Protein AF-A0AAD9VB04-F1 (afdb_monomer_lite)

Secondary structure (DSSP, 8-state):
-HHHHHHHHHHHHHHHHHHHHHHHSSTT----------PPP-EEEEEE-TTSSHHHHHHHHHTSTTEEEEE-TTHHHHHH----HHHHHHHHHHHHHHHHTT--TT-HHHHHHHHT-HHHHHT-HHHHTTTEEEEE-TTT--EEEEE----HHHHHHHHHHSSEEEEEEEGGGTGGG--HHHHHHHHHHSTTEEEEEEE--HHHHHHHHHHTTSS-SS-SSS-SSS-HHHHHHHHHHHHHHHHHHHHHHHHHHHHSTTTEEEEEHHHHHHSHHHHHHHHHHHHTPPPPHHHHHHHHHHHH---TT---TT-S--S-THHHHSTHHHHS-HHHHHHHHHHTHHHHHHTTPPPGGGTTTGGGS-HHHHHHHHHHEETTEES--SS--PPPPTTT-------S-----HHHHHHHHHHHHHHHHHHHHHT-HHHHHHHHHHHH-SS---EEEEEE--SSGGG-EEEEEEE-----TTSPP---SS------EEEEEEESSTT--S-EEEEEE-HHHHHHTTSGGG-PPPPP--TT--HHHHHHHHHHHHHHHHTSS---EEEEEEEETTEEEEEEEE--TTTTTSPPEEEEEEEEEEETTEEEEEEE------TTS-HHHHHHHHHHHHHHHHHHHHHHHHHHSB-

Foldseek 3Di:
DVVVVVVVVVVVVVVVVVVVVVCVPPLADPPQDQDDDDFAFAEEEEEEAPQLLVLLVLVLQLLDPQEQEFEALLVLDVPPDDPDPVVLQVVVLVVLLCQLQLNQQVVVSSQQVCQPPCVRQVSTVLSQPPFWDWDQDPPPRDIDIDGDGDDSVSSSVSSVSRRYYYYYHYCVSNVVPDDPVSVVVSCVSNVNAAYEYEDEDVLLRLLLCLVVQVLHVHRPQPVPDDPVPSLLVSLLVVLVSNVSSVVSLVVCCVVVVLRGYYDYPLVCLVCVQVVSCVVCVSRSHDNDPSSVVSSVQLADDPPPPPPDSPDSRDYDSCCNRCVSVVRGDPVSLVSNCVNNVVVCVVVVPDRPVLPPVLVPDDPVVSVVVPQQQDPNDGGHDDDDDFDADPVPRDTDDDDPDDDDDPVVVVVVVVVVVQVVQLVVLVVQVVSVVLVVVQCPDPQFPDKGKDWDDDPDQLQIKIKIKTWHPADCPVLDDDDDPDDQDDWTKIWIWMQRHSNRADIDIDIDTGPSRQVQCVHRVNQDADDAPHSPGHPVVRSVSSRVSVVVSNPQDDPQWDWDWDAAPNAIWIWIWGHDSPPPVDPIKIKTWHPAWDDPPHTDIDIDDDQDHDSPDDPVVSVVSVVVVCNVVVVVVVVVRVPRTHD

InterPro domains:
  IPR000863 Sulfotransferase domain [PF00685] (43-343)
  IPR010358 BRCA1-A complex subunit BRE [PF06113] (409-549)
  IPR027417 P-loop containing nucleoside triphosphate hydrolase [G3DSA:3.40.50.300] (31-354)
  IPR027417 P-loop containing nucleoside triphosphate hydrolase [SSF52540] (40-349)
  IPR051135 Gal/GlcNAc/GalNAc Sulfotransferase [PTHR10704] (41-357)

Structure (mmCIF, N/CA/C/O backbone):
data_AF-A0AAD9VB04-F1
#
_entry.id   AF-A0AAD9VB04-F1
#
loop_
_atom_site.group_PDB
_atom_site.id
_atom_site.type_symbol
_atom_site.label_atom_id
_atom_site.label_alt_id
_atom_site.label_comp_id
_atom_site.label_asym_id
_atom_site.label_entity_id
_atom_site.label_seq_id
_atom_site.pdbx_PDB_ins_code
_atom_site.Cartn_x
_atom_site.Cartn_y
_atom_site.Cartn_z
_atom_site.occupancy
_atom_site.B_iso_or_equiv
_atom_site.auth_seq_id
_atom_site.auth_comp_id
_atom_site.auth_asym_id
_atom_site.auth_atom_id
_atom_site.pdbx_PDB_model_num
ATOM 1 N N . MET A 1 1 ? -67.624 5.692 51.103 1.00 52.53 1 MET A N 1
ATOM 2 C CA . MET A 1 1 ? -66.224 5.231 50.908 1.00 52.53 1 MET A CA 1
ATOM 3 C C . MET A 1 1 ? -65.865 4.855 49.461 1.00 52.53 1 MET A C 1
ATOM 5 O O . MET A 1 1 ? -64.681 4.847 49.152 1.00 52.53 1 MET A O 1
ATOM 9 N N . ALA A 1 2 ? -66.819 4.588 48.555 1.00 51.81 2 ALA A N 1
ATOM 10 C CA . ALA A 1 2 ? -66.513 4.208 47.164 1.00 51.81 2 ALA A 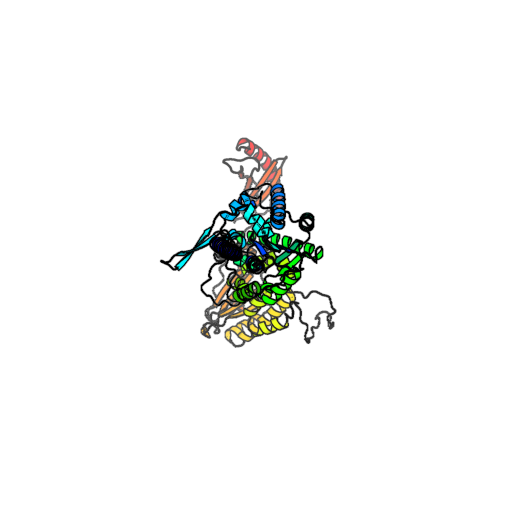CA 1
ATOM 11 C C . ALA A 1 2 ? -66.057 5.380 46.263 1.00 51.81 2 ALA A C 1
ATOM 13 O O . ALA A 1 2 ? -65.162 5.217 45.441 1.00 51.81 2 ALA A O 1
ATOM 14 N N . THR A 1 3 ? -66.595 6.585 46.469 1.00 51.34 3 THR A N 1
ATOM 15 C CA . THR A 1 3 ? -66.267 7.786 45.675 1.00 51.34 3 THR A CA 1
ATOM 16 C C . THR A 1 3 ? -64.831 8.280 45.877 1.00 51.34 3 THR A C 1
ATOM 18 O O . THR A 1 3 ? -64.195 8.729 44.929 1.00 51.34 3 THR A O 1
ATOM 21 N N . SER A 1 4 ? -64.272 8.108 47.080 1.00 52.41 4 SER A N 1
ATOM 22 C CA . SER A 1 4 ? -62.889 8.507 47.389 1.00 52.41 4 SER A CA 1
ATOM 23 C C . SER A 1 4 ? -61.846 7.614 46.694 1.00 52.41 4 SER A C 1
ATOM 25 O O . SER A 1 4 ? -60.806 8.090 46.251 1.00 52.41 4 SER A O 1
ATOM 27 N N . ARG A 1 5 ? -62.148 6.322 46.486 1.00 54.00 5 ARG A N 1
ATOM 28 C CA . ARG A 1 5 ? -61.242 5.391 45.784 1.00 54.00 5 ARG A CA 1
ATOM 29 C C . ARG A 1 5 ? -61.172 5.648 44.277 1.00 54.00 5 ARG A C 1
ATOM 31 O O . ARG A 1 5 ? -60.114 5.471 43.683 1.00 54.00 5 ARG A O 1
ATOM 38 N N . ILE A 1 6 ? -62.270 6.105 43.674 1.00 63.47 6 ILE A N 1
ATOM 39 C CA . ILE A 1 6 ? -62.311 6.453 42.247 1.00 63.47 6 ILE A CA 1
ATOM 40 C C . ILE A 1 6 ? -61.507 7.733 41.989 1.00 63.47 6 ILE A C 1
ATOM 42 O O . ILE A 1 6 ? -60.721 7.771 41.047 1.00 63.47 6 ILE A O 1
ATOM 46 N N . LEU A 1 7 ? -61.610 8.740 42.864 1.00 58.31 7 LEU A N 1
ATOM 47 C CA . LEU A 1 7 ? -60.794 9.954 42.753 1.00 58.31 7 LEU A CA 1
ATOM 48 C C . LEU A 1 7 ? -59.291 9.676 42.894 1.00 58.31 7 LEU A C 1
ATOM 50 O O . LEU A 1 7 ? -58.503 10.277 42.171 1.00 58.31 7 LEU A O 1
ATOM 54 N N . VAL A 1 8 ? -58.896 8.742 43.765 1.00 69.06 8 VAL A N 1
ATOM 55 C CA . VAL A 1 8 ? -57.489 8.334 43.922 1.00 69.06 8 VAL A CA 1
ATOM 56 C C . VAL A 1 8 ? -56.971 7.577 42.691 1.00 69.06 8 VAL A C 1
ATOM 58 O O . VAL A 1 8 ? -55.835 7.775 42.272 1.00 69.06 8 VAL A O 1
ATOM 61 N N . LEU A 1 9 ? -57.797 6.741 42.057 1.00 66.50 9 LEU A N 1
ATOM 62 C CA . LEU A 1 9 ? -57.416 6.035 40.825 1.00 66.50 9 LEU A CA 1
ATOM 63 C C . LEU A 1 9 ? -57.340 6.970 39.610 1.00 66.50 9 LEU A C 1
ATOM 65 O O . LEU A 1 9 ? -56.478 6.799 38.745 1.00 66.50 9 LEU A O 1
ATOM 69 N N . ILE A 1 10 ? -58.198 7.991 39.558 1.00 70.19 10 ILE A N 1
ATOM 70 C CA . ILE A 1 10 ? -58.143 9.026 38.521 1.00 70.19 10 ILE A CA 1
ATOM 71 C C . ILE A 1 10 ? -56.928 9.934 38.746 1.00 70.19 10 ILE A C 1
ATOM 73 O O . ILE A 1 10 ? -56.213 10.235 37.795 1.00 70.19 10 ILE A O 1
ATOM 77 N N . SER A 1 11 ? -56.618 10.314 39.989 1.00 65.19 11 SER A N 1
ATOM 78 C CA . SER A 1 11 ? -55.433 11.131 40.271 1.00 65.19 11 SER A CA 1
ATOM 79 C C . SER A 1 11 ? -54.128 10.375 40.003 1.00 65.19 11 SER A C 1
ATOM 81 O O . SER A 1 11 ? -53.204 10.960 39.442 1.00 65.19 11 SER A O 1
ATOM 83 N N . LEU A 1 12 ? -54.067 9.070 40.291 1.00 69.12 12 LEU A N 1
ATOM 84 C CA . LEU A 1 12 ? -52.923 8.214 39.956 1.00 69.12 12 LEU A CA 1
ATOM 85 C C . LEU A 1 12 ? -52.744 8.029 38.447 1.00 69.12 12 LEU A C 1
ATOM 87 O O . LEU A 1 12 ? -51.616 8.060 37.962 1.00 69.12 12 LEU A O 1
ATOM 91 N N . SER A 1 13 ? -53.829 7.870 37.688 1.00 62.47 13 SER A N 1
ATOM 92 C CA . SER A 1 13 ? -53.747 7.720 36.228 1.00 62.47 13 SER A CA 1
ATOM 93 C C . SER A 1 13 ? -53.414 9.041 35.525 1.00 62.47 13 SER A C 1
ATOM 95 O O . SER A 1 13 ? -52.604 9.052 34.598 1.00 62.47 13 SER A O 1
ATOM 97 N N . VAL A 1 14 ? -53.922 10.175 36.019 1.00 71.44 14 VAL A N 1
ATOM 98 C CA . VAL A 1 14 ? -53.529 11.511 35.545 1.00 71.44 14 VAL A CA 1
ATOM 99 C C . VAL A 1 14 ? -52.073 11.817 35.906 1.00 71.44 14 VAL A C 1
ATOM 101 O O . VAL A 1 14 ? -51.326 12.271 35.041 1.00 71.44 14 VAL A O 1
ATOM 104 N N . ALA A 1 15 ? -51.625 11.500 37.125 1.00 70.19 15 ALA A N 1
ATOM 105 C CA . ALA A 1 15 ? -50.223 11.637 37.519 1.00 70.19 15 ALA A CA 1
ATOM 106 C C . ALA A 1 15 ? -49.305 10.747 36.667 1.00 70.19 15 ALA A C 1
ATOM 108 O O . ALA A 1 15 ? -48.283 11.221 36.179 1.00 70.19 15 ALA A O 1
ATOM 109 N N . ALA A 1 16 ? -49.700 9.499 36.397 1.00 67.81 16 ALA A N 1
ATOM 110 C CA . ALA A 1 16 ? -48.964 8.604 35.509 1.00 67.81 16 ALA A CA 1
ATOM 111 C C . ALA A 1 16 ? -48.890 9.155 34.077 1.00 67.81 16 ALA A C 1
ATOM 113 O O . ALA A 1 16 ? -47.817 9.142 33.486 1.00 67.81 16 ALA A O 1
ATOM 114 N N . CYS A 1 17 ? -49.978 9.711 33.531 1.00 61.31 17 CYS A N 1
ATOM 115 C CA . CYS A 1 17 ? -49.972 10.350 32.212 1.00 61.31 17 CYS A CA 1
ATOM 116 C C . CYS A 1 17 ? -49.131 11.631 32.162 1.00 61.31 17 CYS A C 1
ATOM 118 O O . CYS A 1 17 ? -48.499 11.891 31.139 1.00 61.31 17 CYS A O 1
ATOM 120 N N . ILE A 1 18 ? -49.103 12.427 33.233 1.00 67.50 18 ILE A N 1
ATOM 121 C CA . ILE A 1 18 ? -48.261 13.628 33.329 1.00 67.50 18 ILE A CA 1
ATOM 122 C C . ILE A 1 18 ? -46.786 13.230 33.420 1.00 67.50 18 ILE A C 1
ATOM 124 O O . ILE A 1 18 ? -45.969 13.809 32.712 1.00 67.50 18 ILE A O 1
ATOM 128 N N . VAL A 1 19 ? -46.450 12.202 34.202 1.00 65.25 19 VAL A N 1
ATOM 129 C CA . VAL A 1 19 ? -45.090 11.648 34.292 1.00 65.25 19 VAL A CA 1
ATOM 130 C C . VAL A 1 19 ? -44.662 11.031 32.959 1.00 65.25 19 VAL A C 1
ATOM 132 O O . VAL A 1 19 ? -43.552 11.288 32.503 1.00 65.25 19 VAL A O 1
ATOM 135 N N . PHE A 1 20 ? -45.545 10.299 32.273 1.00 59.34 20 PHE A N 1
ATOM 136 C CA . PHE A 1 20 ? -45.257 9.739 30.949 1.00 59.34 20 PHE A CA 1
ATOM 137 C C . PHE A 1 20 ? -45.069 10.843 29.903 1.00 59.34 20 PHE A C 1
ATOM 139 O O . PHE A 1 20 ? -44.110 10.801 29.139 1.00 59.34 20 PHE A O 1
ATOM 146 N N . LYS A 1 21 ? -45.920 11.882 29.909 1.00 52.69 21 LYS A N 1
ATOM 147 C CA . LYS A 1 21 ? -45.748 13.050 29.034 1.00 52.69 21 LYS A CA 1
ATOM 148 C C . LYS A 1 21 ? -44.454 13.802 29.342 1.00 52.69 21 LYS A C 1
ATOM 150 O O . LYS A 1 21 ? -43.743 14.126 28.399 1.00 52.69 21 LYS A O 1
ATOM 155 N N . ALA A 1 22 ? -44.112 14.006 30.615 1.00 55.50 22 ALA A N 1
ATOM 156 C CA . ALA A 1 22 ? -42.874 14.658 31.043 1.00 55.50 22 ALA A CA 1
ATOM 157 C C . ALA A 1 22 ? -41.618 13.853 30.657 1.00 55.50 22 ALA A C 1
ATOM 159 O O . ALA A 1 22 ? -40.644 14.437 30.189 1.00 55.50 22 ALA A O 1
ATOM 160 N N . LEU A 1 23 ? -41.663 12.518 30.752 1.00 49.38 23 LEU A N 1
ATOM 161 C CA . LEU A 1 23 ? -40.591 11.623 30.296 1.00 49.38 23 LEU A CA 1
ATOM 162 C C . LEU A 1 23 ? -40.455 11.604 28.765 1.00 49.38 23 LEU A C 1
ATOM 164 O O . LEU A 1 23 ? -39.344 11.502 28.256 1.00 49.38 23 LEU A O 1
ATOM 168 N N . THR A 1 24 ? -41.554 11.763 28.018 1.00 43.34 24 THR A N 1
ATOM 169 C CA . THR A 1 24 ? -41.521 11.873 26.544 1.00 43.34 24 THR A CA 1
ATOM 170 C C . THR A 1 24 ? -41.182 13.275 26.021 1.00 43.34 24 THR A C 1
ATOM 172 O O . THR A 1 24 ? -40.933 13.429 24.828 1.00 43.34 24 THR A O 1
ATOM 175 N N . TRP A 1 25 ? -41.171 14.299 26.886 1.00 39.47 25 TRP A N 1
ATOM 176 C CA . TRP A 1 25 ? -40.867 15.694 26.529 1.00 39.47 25 TRP A CA 1
ATOM 177 C C . TRP A 1 25 ? -39.430 16.124 26.839 1.00 39.47 25 TRP A C 1
ATOM 179 O O . TRP A 1 25 ? -39.056 17.246 26.502 1.00 39.47 25 TRP A O 1
ATOM 189 N N . GLN A 1 26 ? -38.601 15.255 27.426 1.00 37.25 26 GLN A N 1
ATOM 190 C CA . GLN A 1 26 ? -37.156 15.462 27.418 1.00 37.25 26 GLN A CA 1
ATOM 191 C C . GLN A 1 26 ? -36.572 14.940 26.097 1.00 37.25 26 GLN A C 1
ATOM 193 O O . GLN A 1 26 ? -36.533 13.723 25.890 1.00 37.25 26 GLN A O 1
ATOM 198 N N . PRO A 1 27 ? -36.082 15.810 25.193 1.00 36.44 27 PRO A N 1
ATOM 199 C CA . PRO A 1 27 ? -35.314 15.367 24.040 1.00 36.44 27 PRO A CA 1
ATOM 200 C C . PRO A 1 27 ? -33.956 14.856 24.546 1.00 36.44 27 PRO A C 1
ATOM 202 O O . PRO A 1 27 ? -32.998 15.619 24.647 1.00 36.44 27 PRO A O 1
ATOM 205 N N . GLY A 1 28 ? -33.893 13.581 24.937 1.00 36.75 28 GLY A N 1
ATOM 206 C CA . GLY A 1 28 ? -32.672 12.972 25.474 1.00 36.75 28 GLY A CA 1
ATOM 207 C C . GLY A 1 28 ? -32.822 11.575 26.081 1.00 36.75 28 GLY A C 1
ATOM 208 O O . GLY A 1 28 ? -31.848 10.829 26.098 1.00 36.75 28 GLY A O 1
ATOM 209 N N . LEU A 1 29 ? -34.018 11.162 26.516 1.00 33.56 29 LEU A N 1
ATOM 210 C CA . LEU A 1 29 ? -34.237 9.802 27.023 1.00 33.56 29 LEU A CA 1
ATOM 211 C C . LEU A 1 29 ? -34.572 8.849 25.870 1.00 33.56 29 LEU A C 1
ATOM 213 O O . LEU A 1 29 ? -35.730 8.570 25.565 1.00 33.56 29 LEU A O 1
ATOM 217 N N . VAL A 1 30 ? -33.529 8.344 25.210 1.00 37.38 30 VAL A N 1
ATOM 218 C CA . VAL A 1 30 ? -33.661 7.180 24.331 1.00 37.38 30 VAL A CA 1
ATOM 219 C C . VAL A 1 30 ? -33.968 5.976 25.221 1.00 37.38 30 VAL A C 1
ATOM 221 O O . VAL A 1 30 ? -33.095 5.467 25.921 1.00 37.38 30 VAL A O 1
ATOM 224 N N . ALA A 1 31 ? -35.224 5.530 25.228 1.00 33.47 31 ALA A N 1
ATOM 225 C CA . ALA A 1 31 ? -35.607 4.272 25.854 1.00 33.47 31 ALA A CA 1
ATOM 226 C C . ALA A 1 31 ? -34.985 3.114 25.055 1.00 33.47 31 ALA A C 1
ATOM 228 O O . ALA A 1 31 ? -35.568 2.617 24.090 1.00 33.47 31 ALA A O 1
ATOM 229 N N . PHE A 1 32 ? -33.774 2.702 25.429 1.00 39.31 32 PHE A N 1
ATOM 230 C CA . PHE A 1 32 ? -33.152 1.509 24.872 1.00 39.31 32 PHE A CA 1
ATOM 231 C C . PHE A 1 32 ? -33.833 0.279 25.466 1.00 39.31 32 PHE A C 1
ATOM 233 O O . PHE A 1 32 ? -33.756 -0.007 26.660 1.00 39.31 32 PHE A O 1
ATOM 240 N N . LYS A 1 33 ? -34.559 -0.437 24.609 1.00 34.47 33 LYS A N 1
ATOM 241 C CA . LYS A 1 33 ? -35.203 -1.701 24.949 1.00 34.47 33 LYS A CA 1
ATOM 242 C C . LYS A 1 33 ? -34.102 -2.723 25.241 1.00 34.47 33 LYS A C 1
ATOM 244 O O . LYS A 1 33 ? -33.414 -3.146 24.318 1.00 34.47 33 LYS A O 1
ATOM 249 N N . ALA A 1 34 ? -33.935 -3.114 26.504 1.00 37.56 34 ALA A N 1
ATOM 250 C CA . ALA A 1 34 ? -33.025 -4.195 26.870 1.00 37.56 34 ALA A CA 1
ATOM 251 C C . ALA A 1 34 ? -33.436 -5.477 26.123 1.00 37.56 34 ALA A C 1
ATOM 253 O O . ALA A 1 34 ? -34.547 -5.990 26.287 1.00 37.56 34 ALA A O 1
ATOM 254 N N . SER A 1 35 ? -32.558 -5.956 25.245 1.00 38.34 35 SER A N 1
ATOM 255 C CA . SER A 1 35 ? -32.770 -7.164 24.455 1.00 38.34 35 SER A CA 1
ATOM 256 C C . SER A 1 35 ? -32.478 -8.392 25.318 1.00 38.34 35 SER A C 1
ATOM 258 O O . SER A 1 35 ? -31.328 -8.732 25.586 1.00 38.34 35 SER A O 1
ATOM 260 N N . ASN A 1 36 ? -33.531 -9.078 25.762 1.00 45.19 36 ASN A N 1
ATOM 261 C CA . ASN A 1 36 ? -33.423 -10.428 26.312 1.00 45.19 36 ASN A CA 1
ATOM 262 C C . ASN A 1 36 ? -33.147 -11.402 25.150 1.00 45.19 36 ASN A C 1
ATOM 264 O O . ASN A 1 36 ? -34.094 -11.696 24.417 1.00 45.19 36 ASN A O 1
ATOM 268 N N . LYS A 1 37 ? -31.900 -11.893 24.962 1.00 42.84 37 LYS A N 1
ATOM 269 C CA . LYS A 1 37 ? -31.592 -13.198 24.309 1.00 42.84 37 LYS A CA 1
ATOM 270 C C . LYS A 1 37 ? -30.103 -13.624 24.292 1.00 42.84 37 LYS A C 1
ATOM 272 O O . LYS A 1 37 ? -29.178 -12.830 24.124 1.00 42.84 37 LYS A O 1
ATOM 277 N N . SER A 1 38 ? -29.957 -14.947 24.391 1.00 50.53 38 SER A N 1
ATOM 278 C CA . SER A 1 38 ? -28.844 -15.864 24.708 1.00 50.53 38 SER A CA 1
ATOM 279 C C . SER A 1 38 ? -27.549 -15.877 23.867 1.00 50.53 38 SER A C 1
ATOM 281 O O . SER A 1 38 ? -26.894 -16.916 23.817 1.00 50.53 38 SER A O 1
ATOM 283 N N . THR A 1 39 ? -27.143 -14.798 23.195 1.00 58.62 39 THR A N 1
ATOM 284 C CA . THR A 1 39 ? -25.818 -14.760 22.524 1.00 58.62 39 THR A CA 1
ATOM 285 C C . THR A 1 39 ? -24.800 -13.970 23.350 1.00 58.62 39 THR A C 1
ATOM 287 O O . THR A 1 39 ? -25.150 -12.925 23.897 1.00 58.62 39 THR A O 1
ATOM 290 N N . MET A 1 40 ? -23.565 -14.470 23.478 1.00 75.00 40 MET A N 1
ATOM 291 C CA . MET A 1 40 ? -22.489 -13.802 24.229 1.00 75.00 40 MET A CA 1
ATOM 292 C C . MET A 1 40 ? -22.123 -12.441 23.611 1.00 75.00 40 MET A C 1
ATOM 294 O O . MET A 1 40 ? -22.184 -12.268 22.396 1.00 75.00 40 MET A O 1
ATOM 298 N N . ALA A 1 41 ? -21.744 -11.475 24.453 1.00 87.12 41 ALA A N 1
ATOM 299 C CA . ALA A 1 41 ? -21.202 -10.187 24.020 1.00 87.12 41 ALA A CA 1
ATOM 300 C C . ALA A 1 41 ? -19.869 -10.386 23.276 1.00 87.12 41 ALA A C 1
ATOM 302 O O . ALA A 1 41 ? -19.005 -11.132 23.747 1.00 87.12 41 ALA A O 1
ATOM 303 N N . SER A 1 42 ? -19.697 -9.698 22.144 1.00 93.62 42 SER A N 1
ATOM 304 C CA . SER A 1 42 ? -18.520 -9.842 21.268 1.00 93.62 42 SER A CA 1
ATOM 305 C C . SER A 1 42 ? -17.706 -8.559 21.252 1.00 93.62 42 SER A C 1
ATOM 307 O O . SER A 1 42 ? -18.263 -7.470 21.095 1.00 93.62 42 SER A O 1
ATOM 309 N N . LYS A 1 43 ? -16.384 -8.694 21.361 1.00 96.62 43 LYS A N 1
ATOM 310 C CA . LYS A 1 43 ? -15.433 -7.596 21.188 1.00 96.62 43 LYS A CA 1
ATOM 311 C C . LYS A 1 43 ? -14.714 -7.800 19.857 1.00 96.62 43 LYS A C 1
ATOM 313 O O . LYS A 1 43 ? -14.247 -8.901 19.575 1.00 96.62 43 LYS A O 1
ATOM 318 N N . VAL A 1 44 ? -14.641 -6.765 19.028 1.00 97.75 44 VAL A N 1
ATOM 319 C CA . VAL A 1 44 ? -14.062 -6.846 17.682 1.00 97.75 44 VAL A CA 1
ATOM 320 C C . VAL A 1 44 ? -12.998 -5.777 17.504 1.00 97.75 44 VAL A C 1
ATOM 322 O O . VAL A 1 44 ? -13.276 -4.592 17.674 1.00 97.75 44 VAL A O 1
ATOM 325 N N . LEU A 1 45 ? -11.797 -6.182 17.097 1.00 97.31 45 LEU A N 1
ATOM 326 C CA . LEU A 1 45 ? -10.753 -5.266 16.644 1.00 97.31 45 LEU A CA 1
ATOM 327 C C . LEU A 1 45 ? -10.573 -5.389 15.129 1.00 97.31 45 LEU A C 1
ATOM 329 O O . LEU A 1 45 ? -10.208 -6.446 14.619 1.00 97.31 45 LEU A O 1
ATOM 333 N N . ILE A 1 46 ? -10.807 -4.298 14.407 1.00 97.88 46 ILE A N 1
ATOM 334 C CA . ILE A 1 46 ? -10.533 -4.188 12.975 1.00 97.88 46 ILE A CA 1
ATOM 335 C C . ILE A 1 46 ? -9.141 -3.582 12.809 1.00 97.88 46 ILE A C 1
ATOM 337 O O . ILE A 1 46 ? -8.950 -2.393 13.072 1.00 97.88 46 ILE A O 1
ATOM 341 N N . LEU A 1 47 ? -8.191 -4.382 12.330 1.00 95.25 47 LEU A N 1
ATOM 342 C CA . LEU A 1 47 ? -6.840 -3.952 11.977 1.00 95.25 47 LEU A CA 1
ATOM 343 C C . LEU A 1 47 ? -6.727 -3.775 10.470 1.00 95.25 47 LEU A C 1
ATOM 345 O O . LEU A 1 47 ? -7.124 -4.653 9.708 1.00 95.25 47 LEU A O 1
ATOM 349 N N . ALA A 1 48 ? -6.191 -2.647 10.010 1.00 94.50 48 ALA A N 1
ATOM 350 C CA . ALA A 1 48 ? -5.944 -2.459 8.583 1.00 94.50 48 ALA A CA 1
ATOM 351 C C . ALA A 1 48 ? -4.925 -1.360 8.281 1.00 94.50 48 ALA A C 1
ATOM 353 O O . ALA A 1 48 ? -4.756 -0.426 9.056 1.00 94.50 48 ALA A O 1
ATOM 354 N N . HIS A 1 49 ? -4.341 -1.369 7.086 1.00 90.50 49 HIS A N 1
ATOM 355 C CA . HIS A 1 49 ? -3.598 -0.203 6.600 1.00 90.50 49 HIS A CA 1
ATOM 356 C C . HIS A 1 49 ? -4.521 0.989 6.310 1.00 90.50 49 HIS A C 1
ATOM 358 O O . HIS A 1 49 ? -5.714 0.833 6.020 1.00 90.50 49 HIS A O 1
ATOM 364 N N . GLY A 1 50 ? -3.969 2.206 6.334 1.00 86.94 50 GLY A N 1
ATOM 365 C CA . GLY A 1 50 ? -4.683 3.398 5.875 1.00 86.94 50 GLY A CA 1
ATOM 366 C C . GLY A 1 50 ? -5.149 3.226 4.426 1.00 86.94 50 GLY A C 1
ATOM 367 O O . GLY A 1 50 ? -4.443 2.651 3.607 1.00 86.94 50 GLY A O 1
ATOM 368 N N . ARG A 1 51 ? -6.359 3.701 4.099 1.00 86.44 51 ARG A N 1
ATOM 369 C CA . ARG A 1 51 ? -6.952 3.643 2.740 1.00 86.44 51 ARG A CA 1
ATOM 370 C C . ARG A 1 51 ? -7.229 2.234 2.172 1.00 86.44 51 ARG A C 1
ATOM 372 O O . ARG A 1 51 ? -7.724 2.130 1.048 1.00 86.44 51 ARG A O 1
ATOM 379 N N . SER A 1 52 ? -7.060 1.177 2.965 1.00 88.94 52 SER A N 1
ATOM 380 C CA . SER A 1 52 ? -7.426 -0.217 2.643 1.00 88.94 52 SER A CA 1
ATOM 381 C C . SER A 1 52 ? -8.933 -0.476 2.499 1.00 88.94 52 SER A C 1
ATOM 383 O O . SER A 1 52 ? -9.329 -1.546 2.068 1.00 88.94 52 SER A O 1
ATOM 385 N N . GLY A 1 53 ? -9.790 0.491 2.843 1.00 88.81 53 GLY A N 1
ATOM 386 C CA . GLY A 1 53 ? -11.244 0.292 2.875 1.00 88.81 53 GLY A CA 1
ATOM 387 C C . GLY A 1 53 ? -11.791 -0.111 4.246 1.00 88.81 53 GLY A C 1
ATOM 388 O O . GLY A 1 53 ? -12.986 -0.349 4.372 1.00 88.81 53 GLY A O 1
ATOM 389 N N . SER A 1 54 ? -10.966 -0.087 5.294 1.00 92.81 54 SER A N 1
ATOM 390 C CA . SER A 1 54 ? -11.380 -0.373 6.674 1.00 92.81 54 SER A CA 1
ATOM 391 C C . SER A 1 54 ? -12.496 0.523 7.205 1.00 92.81 54 SER A C 1
ATOM 393 O O . SER A 1 54 ? -13.265 0.093 8.055 1.00 92.81 54 SER A O 1
ATOM 395 N N . SER A 1 55 ? -12.641 1.752 6.696 1.00 92.06 55 SER A N 1
ATOM 396 C CA . SER A 1 55 ? -13.786 2.604 7.045 1.00 92.06 55 SER A CA 1
ATOM 397 C C . SER A 1 55 ? -15.104 2.028 6.526 1.00 92.06 55 SER A C 1
ATOM 399 O O . SER A 1 55 ? -16.104 2.138 7.217 1.00 92.06 55 SER A O 1
ATOM 401 N N . TYR A 1 56 ? -15.117 1.393 5.347 1.00 92.88 56 TYR A N 1
ATOM 402 C CA . TYR A 1 56 ? -16.311 0.712 4.837 1.00 92.88 56 TYR A CA 1
ATOM 403 C C . TYR A 1 56 ? -16.654 -0.495 5.712 1.00 92.88 56 TYR A C 1
ATOM 405 O O . TYR A 1 56 ? -17.773 -0.574 6.202 1.00 92.88 56 TYR A O 1
ATOM 413 N N . LEU A 1 57 ? -15.670 -1.355 6.005 1.00 95.50 57 LEU A N 1
ATOM 414 C CA . LEU A 1 57 ? -15.852 -2.497 6.908 1.00 95.50 57 LEU A CA 1
ATOM 415 C C . LEU A 1 57 ? -16.372 -2.063 8.289 1.00 95.50 57 LEU A C 1
ATOM 417 O O . LEU A 1 57 ? -17.347 -2.617 8.782 1.00 95.50 57 LEU A O 1
ATOM 421 N N . GLY A 1 58 ? -15.775 -1.030 8.885 1.00 96.44 58 GLY A N 1
ATOM 422 C CA . GLY A 1 58 ? -16.232 -0.485 10.162 1.00 96.44 58 GLY A CA 1
ATOM 423 C C . GLY A 1 58 ? -17.658 0.066 10.108 1.00 96.44 58 GLY A C 1
ATOM 424 O O . GLY A 1 58 ? -18.423 -0.139 11.043 1.00 96.44 58 GLY A O 1
ATOM 425 N N . GLN A 1 59 ? -18.060 0.698 8.998 1.00 95.44 59 GLN A N 1
ATOM 426 C CA . GLN A 1 59 ? -19.437 1.171 8.841 1.00 95.44 59 GLN A CA 1
ATOM 427 C C . GLN A 1 59 ? -20.463 0.038 8.740 1.00 95.44 59 GLN A C 1
ATOM 429 O O . GLN A 1 59 ? -21.589 0.228 9.191 1.00 95.44 59 GLN A O 1
ATOM 434 N N . ILE A 1 60 ? -20.095 -1.139 8.223 1.00 96.25 60 ILE A N 1
ATOM 435 C CA . ILE A 1 60 ? -20.987 -2.310 8.242 1.00 96.25 60 ILE A CA 1
ATOM 436 C C . ILE A 1 60 ? -21.352 -2.659 9.696 1.00 96.25 60 ILE A C 1
ATOM 438 O O . ILE A 1 60 ? -22.529 -2.833 9.999 1.00 96.25 60 ILE A O 1
ATOM 442 N N . PHE A 1 61 ? -20.378 -2.662 10.614 1.00 97.50 61 PHE A N 1
ATOM 443 C CA . PHE A 1 61 ? -20.634 -2.865 12.046 1.00 97.50 61 PHE A CA 1
ATOM 444 C C . PHE A 1 61 ? -21.354 -1.678 12.704 1.00 97.50 61 PHE A C 1
ATOM 446 O O . PHE A 1 61 ? -22.292 -1.884 13.463 1.00 97.50 61 PHE A O 1
ATOM 453 N N . ASN A 1 62 ? -20.964 -0.439 12.388 1.00 97.00 62 ASN A N 1
ATOM 454 C CA . ASN A 1 62 ? -21.541 0.789 12.961 1.00 97.00 62 ASN A CA 1
ATOM 455 C C . ASN A 1 62 ? -23.041 0.982 12.640 1.00 97.00 62 ASN A C 1
ATOM 457 O O . ASN A 1 62 ? -23.711 1.785 13.283 1.00 97.00 62 ASN A O 1
ATOM 461 N N . ASN A 1 63 ? -23.576 0.284 11.629 1.00 96.19 63 ASN A N 1
ATOM 462 C CA . ASN A 1 63 ? -25.010 0.285 11.307 1.00 96.19 63 ASN A CA 1
ATOM 463 C C . ASN A 1 63 ? -25.810 -0.779 12.086 1.00 96.19 63 ASN A C 1
ATOM 465 O O . ASN A 1 63 ? -27.019 -0.885 11.894 1.00 96.19 63 ASN A O 1
ATOM 469 N N . HIS A 1 64 ? -25.169 -1.564 12.956 1.00 96.94 64 HIS A N 1
ATOM 470 C CA . HIS A 1 64 ? -25.855 -2.502 13.838 1.00 96.94 64 HIS A CA 1
ATOM 4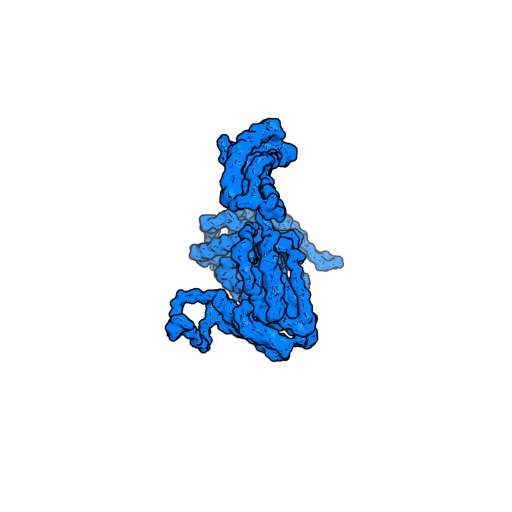71 C C . HIS A 1 64 ? -26.323 -1.791 15.125 1.00 96.94 64 HIS A C 1
ATOM 473 O O . HIS A 1 64 ? -25.504 -1.151 15.785 1.00 96.94 64 HIS A O 1
ATOM 479 N N . PRO A 1 65 ? -27.597 -1.927 15.541 1.00 95.38 65 PRO A N 1
ATOM 480 C CA . PRO A 1 65 ? -28.158 -1.159 16.660 1.00 95.38 65 PRO A CA 1
ATOM 481 C C . PRO A 1 65 ? -27.553 -1.500 18.030 1.00 95.38 65 PRO A C 1
ATOM 483 O O . PRO A 1 65 ? -27.578 -0.671 18.929 1.00 95.38 65 PRO A O 1
ATOM 486 N N . GLU A 1 66 ? -27.005 -2.705 18.205 1.00 95.75 66 GLU A N 1
ATOM 487 C CA . GLU A 1 66 ? -26.375 -3.136 19.466 1.00 95.75 66 GLU A CA 1
ATOM 488 C C . GLU A 1 66 ? -24.832 -3.056 19.438 1.00 95.75 66 GLU A C 1
ATOM 490 O O . GLU A 1 66 ? -24.176 -3.699 20.257 1.00 95.75 66 GLU A O 1
ATOM 495 N N . VAL A 1 67 ? -24.233 -2.326 18.485 1.00 97.06 67 VAL A N 1
ATOM 496 C CA . VAL A 1 67 ? -22.770 -2.159 18.376 1.00 97.06 67 VAL A CA 1
ATOM 497 C C . VAL A 1 67 ? -22.323 -0.775 18.854 1.00 97.06 67 VAL A C 1
ATOM 499 O O . VAL A 1 67 ? -22.701 0.244 18.282 1.00 97.06 67 VAL A O 1
ATOM 502 N N . PHE A 1 68 ? -21.416 -0.748 19.828 1.00 97.62 68 PHE A N 1
ATOM 503 C CA . PHE A 1 68 ? -20.603 0.416 20.163 1.00 97.62 68 PHE A CA 1
ATOM 504 C C . PHE A 1 68 ? -19.359 0.439 19.273 1.00 97.62 68 PHE A C 1
ATOM 506 O O . PHE A 1 68 ? -18.380 -0.268 19.521 1.00 97.62 68 PHE A O 1
ATOM 513 N N . TYR A 1 69 ? -19.415 1.219 18.193 1.00 98.12 69 TYR A N 1
ATOM 514 C CA . TYR A 1 69 ? -18.315 1.340 17.239 1.00 98.12 69 TYR A CA 1
ATOM 515 C C . TYR A 1 69 ? -17.450 2.571 17.519 1.00 98.12 69 TYR A C 1
ATOM 517 O O . TYR A 1 69 ? -17.965 3.687 17.579 1.00 98.12 69 TYR A O 1
ATOM 525 N N . MET A 1 70 ? -16.132 2.382 17.606 1.00 97.31 70 MET A N 1
ATOM 526 C CA . MET A 1 70 ? -15.160 3.455 17.808 1.00 97.31 70 MET A CA 1
ATOM 527 C C . MET A 1 70 ? -14.154 3.539 16.655 1.00 97.31 70 MET A C 1
ATOM 529 O O . MET A 1 70 ? -13.369 2.619 16.397 1.00 97.31 70 MET A O 1
ATOM 533 N N . TYR A 1 71 ? -14.169 4.675 15.955 1.00 97.12 71 TYR A N 1
ATOM 534 C CA . TYR A 1 71 ? -13.293 4.940 14.818 1.00 97.12 71 TYR A CA 1
ATOM 535 C C . TYR A 1 71 ? -11.923 5.478 15.257 1.00 97.12 71 TYR A C 1
ATOM 537 O O . TYR A 1 71 ? -11.817 6.621 15.697 1.00 97.12 71 TYR A O 1
ATOM 545 N N . GLU A 1 72 ? -10.865 4.691 15.034 1.00 95.38 72 GLU A N 1
ATOM 546 C CA . GLU A 1 72 ? -9.457 5.112 15.123 1.00 95.38 72 GLU A CA 1
ATOM 547 C C . GLU A 1 72 ? -9.059 5.810 16.437 1.00 95.38 72 GLU A C 1
ATOM 549 O O . GLU A 1 72 ? -8.451 6.876 16.367 1.00 95.38 72 GLU A O 1
ATOM 554 N N . PRO A 1 73 ? -9.349 5.247 17.627 1.00 95.25 73 PRO A N 1
ATOM 555 C CA . PRO A 1 73 ? -9.114 5.932 18.904 1.00 95.25 73 PRO A CA 1
ATOM 556 C C . PRO A 1 73 ? -7.635 6.248 19.175 1.00 95.25 73 PRO A C 1
ATOM 558 O O . PRO A 1 73 ? -7.318 7.253 19.802 1.00 95.25 73 PRO A O 1
ATOM 561 N N . LEU A 1 74 ? -6.706 5.444 18.646 1.00 93.06 74 LEU A N 1
ATOM 562 C CA . LEU A 1 74 ? -5.266 5.649 18.853 1.00 93.06 74 LEU A CA 1
ATOM 563 C C . LEU A 1 74 ? -4.687 6.853 18.091 1.00 93.06 74 LEU A C 1
ATOM 565 O O . LEU A 1 74 ? -3.508 7.165 18.263 1.00 93.06 74 LEU A O 1
ATOM 569 N N . ILE A 1 75 ? -5.483 7.545 17.258 1.00 89.94 75 ILE A N 1
ATOM 570 C CA . ILE A 1 75 ? -5.052 8.834 16.695 1.00 89.94 75 ILE A CA 1
ATOM 571 C C . ILE A 1 75 ? -4.740 9.831 17.808 1.00 89.94 75 ILE A C 1
ATOM 573 O O . ILE A 1 75 ? -3.808 10.604 17.637 1.00 89.94 75 ILE A O 1
ATOM 577 N N . THR A 1 76 ? -5.462 9.792 18.934 1.00 88.88 76 THR A N 1
ATOM 578 C CA . THR A 1 76 ? -5.249 10.732 20.034 1.00 88.88 76 THR A CA 1
ATOM 579 C C . THR A 1 76 ? -3.819 10.638 20.536 1.00 88.88 76 THR A C 1
ATOM 581 O O . THR A 1 76 ? -3.133 11.643 20.561 1.00 88.88 76 THR A O 1
ATOM 584 N N . LEU A 1 77 ? -3.318 9.428 20.797 1.00 86.75 77 LEU A N 1
ATOM 585 C CA . LEU A 1 77 ? -1.949 9.220 21.281 1.00 86.75 77 LEU A CA 1
ATOM 586 C C . LEU A 1 77 ? -0.885 9.607 20.242 1.00 86.75 77 LEU A C 1
ATOM 588 O O . LEU A 1 77 ? 0.183 10.095 20.592 1.00 86.75 77 LEU A O 1
ATOM 592 N N . GLN A 1 78 ? -1.169 9.401 18.950 1.00 79.88 78 GLN A N 1
ATOM 593 C CA . GLN A 1 78 ? -0.286 9.848 17.861 1.00 79.88 78 GLN A CA 1
ATOM 594 C C . GLN A 1 78 ? -0.256 11.389 17.747 1.00 79.88 78 GLN A C 1
ATOM 596 O O . GLN A 1 78 ? 0.780 11.970 17.445 1.00 79.88 78 GLN A O 1
ATOM 601 N N . VAL A 1 79 ? -1.420 11.994 17.998 1.00 76.31 79 VAL A N 1
ATOM 602 C CA . VAL A 1 79 ? -1.784 13.399 18.229 1.00 76.31 79 VAL A CA 1
ATOM 603 C C . VAL A 1 79 ? -0.973 14.143 19.290 1.00 76.31 79 VAL A C 1
ATOM 605 O O . VAL A 1 79 ? -0.221 15.085 19.055 1.00 76.31 79 VAL A O 1
ATOM 608 N N . THR A 1 80 ? -1.238 13.713 20.519 1.00 70.62 80 THR A N 1
ATOM 609 C CA . THR A 1 80 ? -1.129 14.532 21.719 1.00 70.62 80 THR A CA 1
ATOM 610 C C . THR A 1 80 ? 0.236 14.485 22.352 1.00 70.62 80 THR A C 1
ATOM 612 O O . THR A 1 80 ? 0.534 15.415 23.084 1.00 70.62 80 THR A O 1
ATOM 615 N N . THR A 1 81 ? 1.026 13.442 22.095 1.00 57.59 81 THR A N 1
ATOM 616 C CA . THR A 1 81 ? 2.448 13.247 22.435 1.00 57.59 81 THR A CA 1
ATOM 617 C C . THR A 1 81 ? 2.645 11.760 22.698 1.00 57.59 81 THR A C 1
ATOM 619 O O . THR A 1 81 ? 1.833 11.185 23.407 1.00 57.59 81 THR A O 1
ATOM 622 N N . MET A 1 82 ? 3.700 11.155 22.134 1.00 58.53 82 MET A N 1
ATOM 623 C CA . MET A 1 82 ? 4.753 10.422 22.861 1.00 58.53 82 MET A CA 1
ATOM 624 C C . MET A 1 82 ? 5.899 10.070 21.901 1.00 58.53 82 MET A C 1
ATOM 626 O O . MET A 1 82 ? 5.742 9.246 21.005 1.00 58.53 82 MET A O 1
ATOM 630 N N . HIS A 1 83 ? 7.063 10.702 22.089 1.00 60.69 83 HIS A N 1
ATOM 631 C CA . HIS A 1 83 ? 8.315 10.318 21.415 1.00 60.69 83 HIS A CA 1
ATOM 632 C C . HIS A 1 83 ? 8.968 9.079 22.054 1.00 60.69 83 HIS A C 1
ATOM 634 O O . HIS A 1 83 ? 9.911 8.525 21.494 1.00 60.69 83 HIS A O 1
ATOM 640 N N . ASP A 1 84 ? 8.449 8.633 23.203 1.00 73.62 84 ASP A N 1
ATOM 641 C CA . ASP A 1 84 ? 8.830 7.387 23.860 1.00 73.62 84 ASP A CA 1
ATOM 642 C C . ASP A 1 84 ? 7.945 6.234 23.362 1.00 73.62 84 ASP A C 1
ATOM 644 O O . ASP A 1 84 ? 6.758 6.135 23.686 1.00 73.62 84 ASP A O 1
ATOM 648 N N . SER A 1 85 ? 8.551 5.343 22.576 1.00 77.00 85 SER A N 1
ATOM 649 C CA . SER A 1 85 ? 7.892 4.158 22.017 1.00 77.00 85 SER A CA 1
ATOM 650 C C . SER A 1 85 ? 7.280 3.227 23.072 1.00 77.00 85 SER A C 1
ATOM 652 O O . SER A 1 85 ? 6.219 2.655 22.826 1.00 77.00 85 SER A O 1
ATOM 654 N N . LYS A 1 86 ? 7.898 3.103 24.254 1.00 81.69 86 LYS A N 1
ATOM 655 C CA . LYS A 1 86 ? 7.457 2.173 25.301 1.00 81.69 86 LYS A CA 1
ATOM 656 C C . LYS A 1 86 ? 6.252 2.721 26.051 1.00 81.69 86 LYS A C 1
ATOM 658 O O . LYS A 1 86 ? 5.307 1.989 26.341 1.00 81.69 86 LYS A O 1
ATOM 663 N N . LEU A 1 87 ? 6.268 4.017 26.348 1.00 83.38 87 LEU A N 1
ATOM 664 C CA . LEU A 1 87 ? 5.138 4.669 26.998 1.00 83.38 87 LEU A CA 1
ATOM 665 C C . LEU A 1 87 ? 3.935 4.725 26.034 1.00 83.38 87 LEU A C 1
ATOM 667 O O . LEU A 1 87 ? 2.816 4.422 26.449 1.00 83.38 87 LEU A O 1
ATOM 671 N N . TYR A 1 88 ? 4.159 4.973 24.733 1.00 86.31 88 TYR A N 1
ATOM 672 C CA . TYR A 1 88 ? 3.115 4.861 23.702 1.00 86.31 88 TYR A CA 1
ATOM 673 C C . TYR A 1 88 ? 2.451 3.482 23.680 1.00 86.31 88 TYR A C 1
ATOM 675 O O . TYR A 1 88 ? 1.223 3.403 23.714 1.00 86.31 88 TYR A O 1
ATOM 683 N N . GLU A 1 89 ? 3.238 2.403 23.668 1.00 84.44 89 GLU A N 1
ATOM 684 C CA . GLU A 1 89 ? 2.719 1.032 23.697 1.00 84.44 89 GLU A CA 1
ATOM 685 C C . GLU A 1 89 ? 1.824 0.784 24.924 1.00 84.44 89 GLU A C 1
ATOM 687 O O . GLU A 1 89 ? 0.706 0.271 24.795 1.00 84.44 89 GLU A O 1
ATOM 692 N N . GLN A 1 90 ? 2.284 1.185 26.114 1.00 86.00 90 GLN A N 1
ATOM 693 C CA . GLN A 1 90 ? 1.540 1.010 27.365 1.00 86.00 90 GLN A CA 1
ATOM 694 C C . GLN A 1 90 ? 0.226 1.797 27.365 1.00 86.00 90 GLN A C 1
ATOM 696 O O . GLN A 1 90 ? -0.822 1.246 27.713 1.00 86.00 90 GLN A O 1
ATOM 701 N N . SER A 1 91 ? 0.258 3.055 26.925 1.00 88.56 91 SER A N 1
ATOM 702 C CA . SER A 1 91 ? -0.936 3.898 26.829 1.00 88.56 91 SER A CA 1
ATOM 703 C C . SER A 1 91 ? -1.912 3.400 25.767 1.00 88.56 91 SER A C 1
ATOM 705 O O . SER A 1 91 ? -3.117 3.400 26.006 1.00 88.56 91 SER A O 1
ATOM 707 N N . ALA A 1 92 ? -1.422 2.916 24.622 1.00 90.12 92 ALA A N 1
ATOM 708 C CA . ALA A 1 92 ? -2.260 2.334 23.578 1.00 90.12 92 ALA A CA 1
ATOM 709 C C . ALA A 1 92 ? -2.969 1.070 24.072 1.00 90.12 92 ALA A C 1
ATOM 711 O O . ALA A 1 92 ? -4.172 0.918 23.862 1.00 90.12 92 ALA A O 1
ATOM 712 N N . LYS A 1 93 ? -2.243 0.191 24.774 1.00 89.25 93 LYS A N 1
ATOM 713 C CA . LYS A 1 93 ? -2.816 -1.004 25.399 1.00 89.25 93 LYS A CA 1
ATOM 714 C C . LYS A 1 93 ? -3.889 -0.644 26.421 1.00 8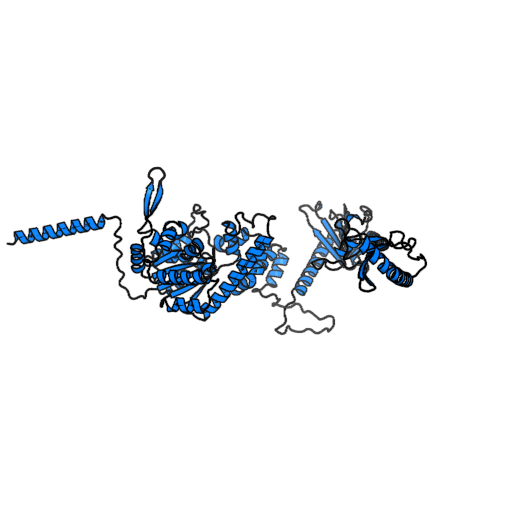9.25 93 LYS A C 1
ATOM 716 O O . LYS A 1 93 ? -5.001 -1.150 26.319 1.00 89.25 93 LYS A O 1
ATOM 721 N N . ARG A 1 94 ? -3.572 0.259 27.356 1.00 91.31 94 ARG A N 1
ATOM 722 C CA . ARG A 1 94 ? -4.509 0.706 28.395 1.00 91.31 94 ARG A CA 1
ATOM 723 C C . ARG A 1 94 ? -5.768 1.314 27.788 1.00 91.31 94 ARG A C 1
ATOM 725 O O . ARG A 1 94 ? -6.862 0.929 28.168 1.00 91.31 94 ARG A O 1
ATOM 732 N N . LEU A 1 95 ? -5.623 2.200 26.803 1.00 94.19 95 LEU A N 1
ATOM 733 C CA . LEU A 1 95 ? -6.767 2.818 26.136 1.00 94.19 95 LEU A CA 1
ATOM 734 C C . LEU A 1 95 ? -7.647 1.777 25.426 1.00 94.19 95 LEU A C 1
ATOM 736 O O . LEU A 1 95 ? -8.869 1.859 25.509 1.00 94.19 95 LEU A O 1
ATOM 740 N N . LEU A 1 96 ? -7.060 0.789 24.741 1.00 94.38 96 LEU A N 1
ATOM 741 C CA . LEU A 1 96 ? -7.836 -0.285 24.113 1.00 94.38 96 LEU A CA 1
ATOM 742 C C . LEU A 1 96 ? -8.555 -1.159 25.146 1.00 94.38 96 LEU A C 1
ATOM 744 O O . LEU A 1 96 ? -9.734 -1.452 24.950 1.00 94.38 96 LEU A O 1
ATOM 748 N N . ASP A 1 97 ? -7.879 -1.547 26.228 1.00 93.56 97 ASP A N 1
ATOM 749 C CA . ASP A 1 97 ? -8.486 -2.306 27.326 1.00 93.56 97 ASP A CA 1
ATOM 750 C C . ASP A 1 97 ? -9.649 -1.522 27.954 1.00 93.56 97 ASP A C 1
ATOM 752 O O . ASP A 1 97 ? -10.737 -2.073 28.134 1.00 93.56 97 ASP A O 1
ATOM 756 N N . ASP A 1 98 ? -9.473 -0.224 28.195 1.00 95.88 98 ASP A N 1
ATOM 757 C CA . ASP A 1 98 ? -10.508 0.646 28.750 1.00 95.88 98 ASP A CA 1
ATOM 758 C C . ASP A 1 98 ? -11.707 0.773 27.794 1.00 95.88 98 ASP A C 1
ATOM 760 O O . ASP A 1 98 ? -12.853 0.633 28.221 1.00 95.88 98 ASP A O 1
ATOM 764 N N . ILE A 1 99 ? -11.477 0.936 26.484 1.00 96.75 99 ILE A N 1
ATOM 765 C CA . ILE A 1 99 ? -12.553 0.979 25.478 1.00 96.75 99 ILE A CA 1
ATOM 766 C C . ILE A 1 99 ? -13.316 -0.348 25.434 1.00 96.75 99 ILE A C 1
ATOM 768 O O . ILE A 1 99 ? -14.547 -0.356 25.472 1.00 96.75 99 ILE A O 1
ATOM 772 N N . PHE A 1 100 ? -12.610 -1.480 25.362 1.00 96.06 100 PHE A N 1
ATOM 773 C CA . PHE A 1 100 ? -13.242 -2.798 25.296 1.00 96.06 100 PHE A CA 1
ATOM 774 C C . PHE A 1 100 ? -14.011 -3.156 26.569 1.00 96.06 100 PHE A C 1
ATOM 776 O O . PHE A 1 100 ? -14.912 -3.993 26.507 1.00 96.06 100 PHE A O 1
ATOM 783 N N . ASN A 1 101 ? -13.673 -2.551 27.706 1.00 94.50 101 ASN A N 1
ATOM 784 C CA . ASN A 1 101 ? -14.349 -2.761 28.984 1.00 94.50 101 ASN A CA 1
ATOM 785 C C . ASN A 1 101 ? -15.273 -1.599 29.386 1.00 94.50 101 ASN A C 1
ATOM 787 O O . ASN A 1 101 ? -15.782 -1.597 30.505 1.00 94.50 101 ASN A O 1
ATOM 791 N N . CYS A 1 102 ? -15.528 -0.645 28.483 1.00 96.12 102 CYS A N 1
ATOM 792 C CA . CYS A 1 102 ? -16.389 0.517 28.711 1.00 96.12 102 CYS A CA 1
ATOM 793 C C . CYS A 1 102 ? -15.966 1.410 29.898 1.00 96.12 102 CYS A C 1
ATOM 795 O O . CYS A 1 102 ? -16.811 1.997 30.573 1.00 96.12 102 CYS A O 1
ATOM 797 N N . GLN A 1 103 ? -14.662 1.530 30.156 1.00 96.69 103 GLN A N 1
ATOM 798 C CA . GLN A 1 103 ? -14.084 2.273 31.281 1.00 96.69 103 GLN A CA 1
ATOM 799 C C . GLN A 1 103 ? -13.594 3.662 30.848 1.00 96.69 103 GLN A C 1
ATOM 801 O O . GLN A 1 103 ? -12.398 3.913 30.741 1.00 96.69 103 GLN A O 1
ATOM 806 N N . PHE A 1 104 ? -14.512 4.605 30.617 1.00 97.19 104 PHE A N 1
ATOM 807 C CA . PHE A 1 104 ? -14.132 5.942 30.133 1.00 97.19 104 PHE A CA 1
ATOM 808 C C . PHE A 1 104 ? -13.942 6.993 31.229 1.00 97.19 104 PHE A C 1
ATOM 810 O O . PHE A 1 104 ? -13.460 8.083 30.935 1.00 97.19 104 PHE A O 1
ATOM 817 N N . MET A 1 105 ? -14.261 6.683 32.490 1.00 96.56 105 MET A N 1
ATOM 818 C CA . MET A 1 105 ? -14.198 7.640 33.609 1.00 96.56 105 MET A CA 1
ATOM 819 C C . MET A 1 105 ? -12.824 8.308 33.784 1.00 96.56 105 MET A C 1
ATOM 821 O O . MET A 1 105 ? -12.759 9.456 34.208 1.00 96.56 105 MET A O 1
ATOM 825 N N . GLN A 1 106 ? -11.736 7.607 33.444 1.00 93.50 106 GLN A N 1
ATOM 826 C CA . GLN A 1 106 ? -10.360 8.121 33.521 1.00 93.50 106 GLN A CA 1
ATOM 827 C C . GLN A 1 106 ? -9.807 8.588 32.163 1.00 93.50 106 GLN A C 1
ATOM 829 O O . GLN A 1 106 ? -8.647 8.970 32.070 1.00 93.50 106 GLN A O 1
ATOM 834 N N . GLN A 1 107 ? -10.622 8.565 31.106 1.00 94.44 107 GLN A N 1
ATOM 835 C CA . GLN A 1 107 ? -10.215 8.844 29.726 1.00 94.44 107 GLN A CA 1
ATOM 836 C C . GLN A 1 107 ? -10.658 10.246 29.270 1.00 94.44 107 GLN A C 1
ATOM 838 O O . GLN A 1 107 ? -11.095 10.436 28.136 1.00 94.44 107 GLN A O 1
ATOM 843 N N . THR A 1 108 ? -10.566 11.245 30.153 1.00 93.25 108 THR A N 1
ATOM 844 C CA . THR A 1 108 ? -11.062 12.615 29.912 1.00 93.25 108 THR A CA 1
ATOM 845 C C . THR A 1 108 ? -10.348 13.308 28.753 1.00 93.25 108 THR A C 1
ATOM 847 O O . THR A 1 108 ? -11.008 13.839 27.863 1.00 93.25 108 THR A O 1
ATOM 850 N N . GLU A 1 109 ? -9.016 13.255 28.708 1.00 91.38 109 GLU A N 1
ATOM 851 C CA . GLU A 1 109 ? -8.218 13.844 27.620 1.00 91.38 109 GLU A CA 1
ATOM 852 C C . GLU A 1 109 ? -8.518 13.178 26.274 1.00 91.38 109 GLU A C 1
ATOM 854 O O . GLU A 1 109 ? -8.682 13.846 25.250 1.00 91.38 109 GLU A O 1
ATOM 859 N N . PHE A 1 110 ? -8.657 11.849 26.288 1.00 94.56 110 PHE A N 1
ATOM 860 C CA . PHE A 1 110 ? -9.048 11.080 25.116 1.00 94.56 110 PHE A CA 1
ATOM 861 C C . PHE A 1 110 ? -10.416 11.521 24.583 1.00 94.56 110 PHE A C 1
ATOM 863 O O . PHE A 1 110 ? -10.559 11.786 23.386 1.00 94.56 110 PHE A O 1
ATOM 870 N N . LEU A 1 111 ? -11.412 11.640 25.461 1.00 96.12 111 LEU A N 1
ATOM 871 C CA . LEU A 1 111 ? -12.759 12.056 25.084 1.00 96.12 111 LEU A CA 1
ATOM 872 C C . LEU A 1 111 ? -12.819 13.515 24.626 1.00 96.12 111 LEU A C 1
ATOM 874 O O . LEU A 1 111 ? -13.493 13.803 23.636 1.00 96.12 111 LEU A O 1
ATOM 878 N N . ALA A 1 112 ? -12.071 14.420 25.259 1.00 94.19 112 ALA A N 1
ATOM 879 C CA . ALA A 1 112 ? -11.950 15.808 24.816 1.00 94.19 112 ALA A CA 1
ATOM 880 C C . ALA A 1 112 ? -11.368 15.888 23.393 1.00 94.19 112 ALA A C 1
ATOM 882 O O . ALA A 1 112 ? -11.945 16.527 22.511 1.00 94.19 112 ALA A O 1
ATOM 883 N N . PHE A 1 113 ? -10.289 15.148 23.113 1.00 93.62 113 PHE A N 1
ATOM 884 C CA . PHE A 1 113 ? -9.714 15.075 21.767 1.00 93.62 113 PHE A CA 1
ATOM 885 C C . PHE A 1 113 ? -10.724 14.543 20.738 1.00 93.62 113 PHE A C 1
ATOM 887 O O . PHE A 1 113 ? -10.890 15.104 19.649 1.00 93.62 113 PHE A O 1
ATOM 894 N N . MET A 1 114 ? -11.435 13.467 21.081 1.00 94.06 114 MET A N 1
ATOM 895 C CA . MET A 1 114 ? -12.434 12.857 20.201 1.00 94.06 114 MET A CA 1
ATOM 896 C C . MET A 1 114 ? -13.646 13.772 19.974 1.00 94.06 114 MET A C 1
ATOM 898 O O . MET A 1 114 ? -14.209 13.763 18.879 1.00 94.06 114 MET A O 1
ATOM 902 N N . SER A 1 115 ? -14.006 14.610 20.951 1.00 94.44 115 SER A N 1
ATOM 903 C CA . SER A 1 115 ? -15.094 15.597 20.847 1.00 94.44 115 SER A CA 1
ATOM 904 C C . SER A 1 115 ? -14.841 16.629 19.752 1.00 94.44 115 SER A C 1
ATOM 906 O O . SER A 1 115 ? -15.775 17.003 19.034 1.00 94.44 115 SER A O 1
ATOM 908 N N . HIS A 1 116 ? -13.573 17.012 19.576 1.00 91.12 116 HIS A N 1
ATOM 909 C CA . HIS A 1 116 ? -13.125 18.043 18.638 1.00 91.12 116 HIS A CA 1
ATOM 910 C C . HIS A 1 116 ? -12.423 17.494 17.390 1.00 91.12 116 HIS A C 1
ATOM 912 O O . HIS A 1 116 ? -11.855 18.266 16.621 1.00 91.12 116 HIS A O 1
ATOM 918 N N . THR A 1 117 ? -12.495 16.182 17.143 1.00 90.19 117 THR A N 1
ATOM 919 C CA . THR A 1 117 ? -11.960 15.554 15.926 1.00 90.19 117 THR A CA 1
ATOM 920 C C . THR A 1 117 ? -13.111 15.080 15.032 1.00 90.19 117 THR A C 1
ATOM 922 O O . THR A 1 117 ? -13.579 13.944 15.178 1.00 90.19 117 THR A O 1
ATOM 925 N N . PRO A 1 118 ? -13.587 15.905 14.069 1.00 89.25 118 PRO A N 1
ATOM 926 C CA . PRO A 1 118 ? -14.835 15.645 13.351 1.00 89.25 118 PRO A CA 1
ATOM 927 C C . PRO A 1 118 ? -14.862 14.293 12.639 1.00 89.25 118 PRO A C 1
ATOM 929 O O . PRO A 1 118 ? -15.860 13.581 12.704 1.00 89.25 118 PRO A O 1
ATOM 932 N N . LEU A 1 119 ? -13.763 13.899 11.987 1.00 87.69 119 LEU A N 1
ATOM 933 C CA . LEU A 1 119 ? -13.715 12.629 11.261 1.00 87.69 119 LEU A CA 1
ATOM 934 C C . LEU A 1 119 ? -13.951 11.433 12.194 1.00 87.69 119 LEU A C 1
ATOM 936 O O . LEU A 1 119 ? -14.724 10.542 11.851 1.00 87.69 119 LEU A O 1
ATOM 940 N N . ASN A 1 120 ? -13.305 11.413 13.358 1.00 91.06 120 ASN A N 1
ATOM 941 C CA . ASN A 1 120 ? -13.410 10.324 14.324 1.00 91.06 120 ASN A CA 1
ATOM 942 C C . ASN A 1 120 ? -14.785 10.287 14.991 1.00 91.06 120 ASN A C 1
ATOM 944 O O . ASN A 1 120 ? -15.405 9.222 15.080 1.00 91.06 120 ASN A O 1
ATOM 948 N N . ARG A 1 121 ? -15.283 11.463 15.380 1.00 93.38 121 ARG A N 1
ATOM 949 C CA . ARG A 1 121 ? -16.591 11.621 16.004 1.00 93.38 121 ARG A CA 1
ATOM 950 C C . ARG A 1 121 ? -17.724 11.208 15.072 1.00 93.38 121 ARG A C 1
ATOM 952 O O . ARG A 1 121 ? -18.460 10.281 15.381 1.00 93.38 121 ARG A O 1
ATOM 959 N N . PHE A 1 122 ? -17.829 11.836 13.901 1.00 92.12 122 PHE A N 1
ATOM 960 C CA . PHE A 1 122 ? -18.942 11.605 12.973 1.00 92.12 122 PHE A CA 1
ATOM 961 C C . PHE A 1 122 ? -18.870 10.255 12.244 1.00 92.12 122 PHE A C 1
ATOM 963 O O . PHE A 1 122 ? -19.857 9.833 11.649 1.00 92.12 122 PHE A O 1
ATOM 970 N N . SER A 1 123 ? -17.736 9.546 12.309 1.00 93.38 123 SER A N 1
ATOM 971 C CA . SER A 1 123 ? -17.645 8.156 11.833 1.00 93.38 123 SER A CA 1
ATOM 972 C C . SER A 1 123 ? -18.185 7.132 12.837 1.00 93.38 123 SER A C 1
ATOM 974 O O . SER A 1 123 ? -18.298 5.961 12.479 1.00 93.38 123 SER A O 1
ATOM 976 N N . SER A 1 124 ? -18.497 7.544 14.068 1.00 95.44 124 SER A N 1
ATOM 977 C CA . SER A 1 124 ? -18.932 6.674 15.163 1.00 95.44 124 SER A CA 1
ATOM 978 C C . SER A 1 124 ? -20.327 7.107 15.613 1.00 95.44 124 SER A C 1
ATOM 980 O O . SER A 1 124 ? -20.464 8.144 16.260 1.00 95.44 124 SER A O 1
ATOM 982 N N . HIS A 1 125 ? -21.380 6.348 15.280 1.00 94.12 125 HIS A N 1
ATOM 983 C CA . HIS A 1 125 ? -22.756 6.794 15.557 1.00 94.12 125 HIS A CA 1
ATOM 984 C C . HIS A 1 125 ? -22.979 7.058 17.051 1.00 94.12 125 HIS A C 1
ATOM 986 O O . HIS A 1 125 ? -23.561 8.078 17.414 1.00 94.12 125 HIS A O 1
ATOM 992 N N . VAL A 1 126 ? -22.400 6.218 17.909 1.00 94.38 126 VAL A N 1
ATOM 993 C CA . VAL A 1 126 ? -22.451 6.335 19.376 1.00 94.38 126 VAL A CA 1
ATOM 994 C C . VAL A 1 126 ? -21.785 7.595 19.948 1.00 94.38 126 VAL A C 1
ATOM 996 O O . VAL A 1 126 ? -22.093 7.986 21.067 1.00 94.38 126 VAL A O 1
ATOM 999 N N . LEU A 1 127 ? -20.900 8.262 19.193 1.00 94.00 127 LEU A N 1
ATOM 1000 C CA . LEU A 1 127 ? -20.282 9.545 19.584 1.00 94.00 127 LEU A CA 1
ATOM 1001 C C . LEU A 1 127 ? -21.043 10.761 19.023 1.00 94.00 127 LEU A C 1
ATOM 1003 O O . LEU A 1 127 ? -20.721 11.918 19.315 1.00 94.00 127 LEU A O 1
ATOM 1007 N N . THR A 1 128 ? -22.057 10.500 18.196 1.00 90.81 128 THR A N 1
ATOM 1008 C CA . THR A 1 128 ? -22.964 11.514 17.648 1.00 90.81 128 THR A CA 1
ATOM 1009 C C . THR A 1 128 ? -24.332 11.466 18.305 1.00 90.81 128 THR A C 1
ATOM 1011 O O . THR A 1 128 ? -24.885 12.506 18.620 1.00 90.81 128 THR A O 1
ATOM 1014 N N . THR A 1 129 ? -24.879 10.290 18.580 1.00 87.12 129 THR A N 1
ATOM 1015 C CA . THR A 1 129 ? -26.130 10.126 19.318 1.00 87.12 129 THR A CA 1
ATOM 1016 C C . THR A 1 129 ? -25.788 9.458 20.649 1.00 87.12 129 THR A C 1
ATOM 1018 O O . THR A 1 129 ? -25.197 8.380 20.614 1.00 87.12 129 THR A O 1
ATOM 1021 N N . PRO A 1 130 ? -26.106 10.074 21.808 1.00 86.75 130 PRO A N 1
ATOM 1022 C CA . PRO A 1 130 ? -27.054 11.185 22.008 1.00 86.75 130 PRO A CA 1
ATOM 1023 C C . PRO A 1 130 ? -26.470 12.616 21.971 1.00 86.75 130 PRO A C 1
ATOM 1025 O O . PRO A 1 130 ? -27.230 13.572 22.083 1.00 86.75 130 PRO A O 1
ATOM 1028 N N . TYR A 1 131 ? -25.157 12.793 21.812 1.00 91.50 131 TYR A N 1
ATOM 1029 C CA . TYR A 1 131 ? -24.475 14.081 22.044 1.00 91.50 131 TYR A CA 1
ATOM 1030 C C . TYR A 1 131 ? -24.788 15.222 21.061 1.00 91.50 131 TYR A C 1
ATOM 1032 O O . TYR A 1 131 ? -24.553 16.389 21.367 1.00 91.50 131 TYR A O 1
ATOM 1040 N N . CYS A 1 132 ? -25.237 14.902 19.850 1.00 90.69 132 CYS A N 1
ATOM 1041 C CA . CYS A 1 132 ? -25.451 15.854 18.771 1.00 90.69 132 CYS A CA 1
ATOM 1042 C C . CYS A 1 132 ? -26.938 16.019 18.466 1.00 90.69 132 CYS A C 1
ATOM 1044 O O . CYS A 1 132 ? -27.654 15.053 18.197 1.00 90.69 132 CYS A O 1
ATOM 1046 N N . LYS A 1 133 ? -27.379 17.275 18.396 1.00 88.25 133 LYS A N 1
ATOM 1047 C CA . LYS A 1 133 ? -28.705 17.676 17.923 1.00 88.25 133 LYS A CA 1
ATOM 1048 C C . LYS A 1 133 ? -28.599 18.153 16.476 1.00 88.25 133 LYS A C 1
ATOM 1050 O O . LYS A 1 133 ? -27.748 18.975 16.136 1.00 88.25 133 LYS A O 1
ATOM 1055 N N . SER A 1 134 ? -29.456 17.610 15.615 1.00 83.75 134 SER A N 1
ATOM 1056 C CA . SER A 1 134 ? -29.542 17.990 14.203 1.00 83.75 134 SER A CA 1
ATOM 1057 C C . SER A 1 134 ? -30.577 19.098 14.024 1.00 83.75 134 SER A C 1
ATOM 1059 O O . SER A 1 134 ? -31.770 18.861 14.207 1.00 83.75 134 SER A O 1
ATOM 1061 N N . THR A 1 135 ? -30.136 20.273 13.581 1.00 81.06 135 THR A N 1
ATOM 1062 C CA . THR A 1 135 ? -31.007 21.420 13.299 1.00 81.06 135 THR A CA 1
ATOM 1063 C C . THR A 1 135 ? -30.985 21.727 11.805 1.00 81.06 135 THR A C 1
ATOM 1065 O O . THR A 1 135 ? -29.924 21.873 11.194 1.00 81.06 135 THR A O 1
ATOM 1068 N N . ARG A 1 136 ? -32.166 21.828 11.186 1.00 79.12 136 ARG A N 1
ATOM 1069 C CA . ARG A 1 136 ? -32.305 22.167 9.763 1.00 79.12 136 ARG A CA 1
ATOM 1070 C C . ARG A 1 136 ? -32.474 23.673 9.613 1.00 79.12 136 ARG A C 1
ATOM 1072 O O . ARG A 1 136 ? -33.438 24.244 10.119 1.00 79.12 136 ARG A O 1
ATOM 1079 N N . ARG A 1 137 ? -31.553 24.325 8.905 1.00 74.12 137 ARG A N 1
ATOM 1080 C CA . ARG A 1 137 ? -31.645 25.760 8.635 1.00 74.12 137 ARG A CA 1
ATOM 1081 C C . ARG A 1 137 ? -32.679 26.005 7.536 1.00 74.12 137 ARG A C 1
ATOM 1083 O O . ARG A 1 137 ? -32.532 25.533 6.411 1.00 74.12 137 ARG A O 1
ATOM 1090 N N . THR A 1 138 ? -33.731 26.748 7.865 1.00 74.25 138 THR A N 1
ATOM 1091 C CA . THR A 1 138 ? -34.896 26.983 6.991 1.00 74.25 138 THR A CA 1
ATOM 1092 C C . THR A 1 138 ? -34.560 27.763 5.718 1.00 74.25 138 THR A C 1
ATOM 1094 O O . THR A 1 138 ? -35.192 27.541 4.693 1.00 74.25 138 THR A O 1
ATOM 1097 N N . LYS A 1 139 ? -33.540 28.634 5.752 1.00 77.44 139 LYS A N 1
ATOM 1098 C CA . LYS A 1 139 ? -33.149 29.486 4.612 1.00 77.44 139 LYS A CA 1
ATOM 1099 C C . LYS A 1 139 ? -32.496 28.745 3.440 1.00 77.44 139 LYS A C 1
ATOM 1101 O O . LYS A 1 139 ? -32.692 29.148 2.303 1.00 77.44 139 LYS A O 1
ATOM 1106 N N . ASP A 1 140 ? -31.691 27.715 3.692 1.00 78.06 140 ASP A N 1
ATOM 1107 C CA . ASP A 1 140 ? -30.886 27.043 2.654 1.00 78.06 140 ASP A CA 1
ATOM 1108 C C . ASP A 1 140 ? -30.982 25.517 2.694 1.00 78.06 140 ASP A C 1
ATOM 1110 O O . ASP A 1 140 ? -30.251 24.819 1.990 1.00 78.06 140 ASP A O 1
ATOM 1114 N N . ASN A 1 141 ? -31.887 24.993 3.522 1.00 75.06 141 ASN A N 1
ATOM 1115 C CA . ASN A 1 141 ? -32.136 23.569 3.675 1.00 75.06 141 ASN A CA 1
ATOM 1116 C C . ASN A 1 141 ? -30.910 22.754 4.125 1.00 75.06 141 ASN A C 1
ATOM 1118 O O . ASN A 1 141 ? -30.912 21.529 3.983 1.00 75.06 141 ASN A O 1
ATOM 1122 N N . ARG A 1 142 ? -29.869 23.406 4.666 1.00 74.69 142 ARG A N 1
ATOM 1123 C CA . ARG A 1 142 ? -28.675 22.729 5.184 1.00 74.69 142 ARG A CA 1
ATOM 1124 C C . ARG A 1 142 ? -28.909 22.245 6.609 1.00 74.69 142 ARG A C 1
ATOM 1126 O O . ARG A 1 142 ? -29.477 22.952 7.443 1.00 74.69 142 ARG A O 1
ATOM 1133 N N . THR A 1 143 ? -28.446 21.034 6.885 1.00 76.69 143 THR A N 1
ATOM 1134 C CA . THR A 1 143 ? -28.473 20.435 8.220 1.00 76.69 143 THR A CA 1
ATOM 1135 C C . THR A 1 143 ? -27.179 20.775 8.948 1.00 76.69 143 THR A C 1
ATOM 1137 O O . THR A 1 143 ? -26.096 20.541 8.412 1.00 76.69 143 THR A O 1
ATOM 1140 N N . PHE A 1 144 ? -27.289 21.314 10.159 1.00 79.62 144 PHE A N 1
ATOM 1141 C CA . PHE A 1 144 ? -26.163 21.557 11.055 1.00 79.62 144 PHE A CA 1
ATOM 1142 C C . PHE A 1 144 ? -26.283 20.658 12.282 1.00 79.62 144 PHE A C 1
ATOM 1144 O O . PHE A 1 144 ? -27.378 20.459 12.809 1.00 79.62 144 PHE A O 1
ATOM 1151 N N . PHE A 1 145 ? -25.150 20.126 12.730 1.00 83.12 145 PHE A N 1
ATOM 1152 C CA . PHE A 1 145 ? -25.060 19.353 13.961 1.00 83.12 145 PHE A CA 1
ATOM 1153 C C . PHE A 1 145 ? -24.462 20.238 15.047 1.00 83.12 145 PHE A C 1
ATOM 1155 O O . PHE A 1 145 ? -23.338 20.717 14.900 1.00 83.12 145 PHE A O 1
ATOM 1162 N N . GLN A 1 146 ? -25.216 20.458 16.119 1.00 87.38 146 GLN A N 1
ATOM 1163 C CA . GLN A 1 146 ? -24.701 21.053 17.344 1.00 87.38 146 GLN A CA 1
ATOM 1164 C C . GLN A 1 146 ? -24.422 19.922 18.322 1.00 87.38 146 GLN A C 1
ATOM 1166 O O . GLN A 1 146 ? -25.332 19.172 18.669 1.00 87.38 146 GLN A O 1
ATOM 1171 N N . CYS A 1 147 ? -23.166 19.779 18.717 1.00 91.50 147 CYS A N 1
ATOM 1172 C CA . CYS A 1 147 ? -22.689 18.648 19.491 1.00 91.50 147 CYS A CA 1
ATOM 1173 C C . CYS A 1 147 ? -22.081 19.123 20.810 1.00 91.50 147 CYS A C 1
ATOM 1175 O O . CYS A 1 147 ? -21.252 20.028 20.793 1.00 91.50 147 CYS A O 1
ATOM 1177 N N . GLU A 1 148 ? -22.474 18.502 21.918 1.00 93.69 148 GLU A N 1
ATOM 1178 C CA . GLU A 1 148 ? -21.830 18.682 23.228 1.00 93.69 148 GLU A CA 1
ATOM 1179 C C . GLU A 1 148 ? -20.540 17.852 23.309 1.00 93.69 148 GLU A C 1
ATOM 1181 O O . GLU A 1 148 ? -20.327 16.963 22.480 1.00 93.69 148 GLU A O 1
ATOM 1186 N N . ASP A 1 149 ? -19.655 18.125 24.265 1.00 95.00 149 ASP A N 1
ATOM 1187 C CA . ASP A 1 149 ? -18.457 17.300 24.450 1.00 95.00 149 ASP A CA 1
ATOM 1188 C C . ASP A 1 149 ? -18.812 15.910 24.994 1.00 95.00 149 ASP A C 1
ATOM 1190 O O . ASP A 1 149 ? -19.855 15.689 25.615 1.00 95.00 149 ASP A O 1
ATOM 1194 N N . LEU A 1 150 ? -17.959 14.935 24.690 1.00 96.00 150 LEU A N 1
ATOM 1195 C CA . LEU A 1 150 ? -18.129 13.552 25.105 1.00 96.00 150 LEU A CA 1
ATOM 1196 C C . LEU A 1 150 ? -17.890 13.437 26.612 1.00 96.00 150 LEU A C 1
ATOM 1198 O O . LEU A 1 150 ? -16.754 13.441 27.081 1.00 96.00 150 LEU A O 1
ATOM 1202 N N . ASP A 1 151 ? -18.977 13.305 27.362 1.00 95.94 151 ASP A N 1
ATOM 1203 C CA . ASP A 1 151 ? -18.924 13.091 28.803 1.00 95.94 151 ASP A CA 1
ATOM 1204 C C . ASP A 1 151 ? -18.468 11.650 29.156 1.00 95.94 151 ASP A C 1
ATOM 1206 O O . ASP A 1 151 ? -18.998 10.686 28.580 1.00 95.94 151 ASP A O 1
ATOM 1210 N N . PRO A 1 152 ? -17.518 11.462 30.098 1.00 96.50 152 PRO A N 1
ATOM 1211 C CA . PRO A 1 152 ? -17.022 10.146 30.514 1.00 96.50 152 PRO A CA 1
ATOM 1212 C C . PRO A 1 152 ? -18.086 9.181 31.043 1.00 96.50 152 PRO A C 1
ATOM 1214 O O . PRO A 1 152 ? -18.055 7.988 30.715 1.00 96.50 152 PRO A O 1
ATOM 1217 N N . LEU A 1 153 ? -19.036 9.677 31.839 1.00 95.12 153 LEU A N 1
ATOM 1218 C CA . LEU A 1 153 ? -20.097 8.863 32.425 1.00 95.12 153 LEU A CA 1
ATOM 1219 C C . LEU A 1 153 ? -21.089 8.440 31.342 1.00 95.12 153 LEU A C 1
ATOM 1221 O O . LEU A 1 153 ? -21.385 7.251 31.214 1.00 95.12 153 LEU A O 1
ATOM 1225 N N . ILE A 1 154 ? -21.545 9.383 30.514 1.00 94.38 154 ILE A N 1
ATOM 1226 C CA . ILE A 1 154 ? -22.465 9.087 29.408 1.00 94.38 154 ILE A CA 1
ATOM 1227 C C . ILE A 1 154 ? -21.815 8.134 28.398 1.00 94.38 154 ILE A C 1
ATOM 1229 O O . ILE A 1 154 ? -22.480 7.218 27.915 1.00 94.38 154 ILE A O 1
ATOM 1233 N N . THR A 1 155 ? -20.515 8.286 28.118 1.00 96.12 155 THR A N 1
ATOM 1234 C CA . THR A 1 155 ? -19.804 7.407 27.173 1.00 96.12 155 THR A CA 1
ATOM 1235 C C . THR A 1 155 ? -19.689 5.988 27.728 1.00 96.12 155 THR A C 1
ATOM 1237 O O . THR A 1 155 ? -19.956 5.027 27.006 1.00 96.12 155 THR A O 1
ATOM 1240 N N . SER A 1 156 ? -19.354 5.855 29.018 1.00 96.50 156 SER A N 1
ATOM 1241 C CA . SER A 1 156 ? -19.291 4.560 29.711 1.00 96.50 156 SER A CA 1
ATOM 1242 C C . SER A 1 156 ? -20.651 3.863 29.703 1.00 96.50 156 SER A C 1
ATOM 1244 O O . SER A 1 156 ? -20.747 2.720 29.265 1.00 96.50 156 SER A O 1
ATOM 1246 N N . LEU A 1 157 ? -21.718 4.578 30.077 1.00 95.00 157 LEU A N 1
ATOM 1247 C CA . LEU A 1 157 ? -23.085 4.053 30.060 1.00 95.00 157 LEU A CA 1
ATOM 1248 C C . LEU A 1 157 ? -23.529 3.654 28.650 1.00 95.00 157 LEU A C 1
ATOM 1250 O O . LEU A 1 157 ? -24.052 2.559 28.463 1.00 95.00 157 LEU A O 1
ATOM 1254 N N . SER A 1 158 ? -23.285 4.507 27.650 1.00 94.50 158 SER A N 1
ATOM 1255 C CA . SER A 1 158 ? -23.588 4.208 26.248 1.00 94.50 158 SER A CA 1
ATOM 1256 C C . SER A 1 158 ? -22.880 2.930 25.800 1.00 94.50 158 SER A C 1
ATOM 1258 O O . SER A 1 158 ? -23.526 2.036 25.262 1.00 94.50 158 SER A O 1
ATOM 1260 N N . CYS A 1 159 ? -21.586 2.780 26.093 1.00 95.94 159 CYS A N 1
ATOM 1261 C CA . CYS A 1 159 ? -20.832 1.568 25.777 1.00 95.94 159 CYS A CA 1
ATOM 1262 C C . CYS A 1 159 ? -21.413 0.323 26.461 1.00 95.94 159 CYS A C 1
ATOM 1264 O O . CYS A 1 159 ? -21.665 -0.667 25.781 1.00 95.94 159 CYS A O 1
ATOM 1266 N N . THR A 1 160 ? -21.705 0.383 27.765 1.00 94.75 160 THR A N 1
ATOM 1267 C CA . THR A 1 160 ? -22.267 -0.749 28.523 1.00 94.75 160 THR A CA 1
ATOM 1268 C C . THR A 1 160 ? -23.666 -1.157 28.048 1.00 94.75 160 THR A C 1
ATOM 1270 O O . THR A 1 160 ? -24.030 -2.327 28.148 1.00 94.75 160 THR A O 1
ATOM 1273 N N . LEU A 1 161 ? -24.459 -0.216 27.524 1.00 93.38 161 LEU A N 1
ATOM 1274 C CA . LEU A 1 161 ? -25.794 -0.493 26.982 1.00 93.38 161 LEU A CA 1
ATOM 1275 C C . LEU A 1 161 ? -25.763 -1.202 25.621 1.00 93.38 161 LEU A C 1
ATOM 1277 O O . LEU A 1 161 ? -26.736 -1.866 25.260 1.00 93.38 161 LEU A O 1
ATOM 1281 N N . HIS A 1 162 ? -24.674 -1.074 24.861 1.00 94.56 162 HIS A N 1
ATOM 1282 C CA . HIS A 1 162 ? -24.503 -1.812 23.615 1.00 94.56 162 HIS A CA 1
ATOM 1283 C C . HIS A 1 162 ? -23.919 -3.196 23.904 1.00 94.56 162 HIS A C 1
ATOM 1285 O O . HIS A 1 162 ? -23.017 -3.374 24.717 1.00 94.56 162 HIS A O 1
ATOM 1291 N N . LYS A 1 163 ? -24.424 -4.205 23.197 1.00 94.44 163 LYS A N 1
ATOM 1292 C CA . LYS A 1 163 ? -24.042 -5.603 23.413 1.00 94.44 163 LYS A CA 1
ATOM 1293 C C . LYS A 1 163 ? -22.641 -5.936 22.899 1.00 94.44 163 LYS A C 1
ATOM 1295 O O . LYS A 1 163 ? -21.979 -6.827 23.431 1.00 94.44 163 LYS A O 1
ATOM 1300 N N . HIS A 1 164 ? -22.214 -5.277 21.828 1.00 96.38 164 HIS A N 1
ATOM 1301 C CA . HIS A 1 164 ? -20.960 -5.564 21.139 1.00 96.38 164 HIS A CA 1
ATOM 1302 C C . HIS A 1 164 ? -20.093 -4.309 21.074 1.00 96.38 164 HIS A C 1
ATOM 1304 O O . HIS A 1 164 ? -20.603 -3.223 20.811 1.00 96.38 164 HIS A O 1
ATOM 1310 N N . VAL A 1 165 ? -18.780 -4.458 21.245 1.00 97.75 165 VAL A N 1
ATOM 1311 C CA . VAL A 1 165 ? -17.816 -3.350 21.135 1.00 97.75 165 VAL A CA 1
ATOM 1312 C C . VAL A 1 165 ? -16.923 -3.594 19.930 1.00 97.75 165 VAL A C 1
ATOM 1314 O O . VAL A 1 165 ? -16.296 -4.646 19.824 1.00 97.75 165 VAL A O 1
ATOM 1317 N N . VAL A 1 166 ? -16.857 -2.631 19.014 1.00 98.31 166 VAL A N 1
ATOM 1318 C CA . VAL A 1 166 ? -16.081 -2.738 17.775 1.00 98.31 166 VAL A CA 1
ATOM 1319 C C . VAL A 1 166 ? -15.136 -1.551 17.671 1.00 98.31 166 VAL A C 1
ATOM 1321 O O . VAL A 1 166 ? -15.563 -0.402 17.628 1.00 98.31 166 VAL A O 1
ATOM 1324 N N . VAL A 1 167 ? -13.841 -1.818 17.578 1.00 98.12 167 VAL A N 1
ATOM 1325 C CA . VAL A 1 167 ? -12.810 -0.784 17.486 1.00 98.12 167 VAL A CA 1
ATOM 1326 C C . VAL A 1 167 ? -12.056 -0.948 16.179 1.00 98.12 167 VAL A C 1
ATOM 1328 O O . VAL A 1 167 ? -11.629 -2.044 15.830 1.00 98.12 167 VAL A O 1
ATOM 1331 N N . LYS A 1 168 ? -11.873 0.145 15.442 1.00 97.62 168 LYS A N 1
ATOM 1332 C CA . LYS A 1 168 ? -11.044 0.172 14.234 1.00 97.62 168 LYS A CA 1
ATOM 1333 C C . LYS A 1 168 ? -9.718 0.857 14.530 1.00 97.62 168 LYS A C 1
ATOM 1335 O O . LYS A 1 168 ? -9.730 1.990 15.003 1.00 97.62 168 LYS A O 1
ATOM 1340 N N . VAL A 1 169 ? -8.604 0.220 14.181 1.00 95.06 169 VAL A N 1
ATOM 1341 C CA . VAL A 1 169 ? -7.256 0.770 14.358 1.00 95.06 169 VAL A CA 1
ATOM 1342 C C . VAL A 1 169 ? -6.410 0.555 13.104 1.00 95.06 169 VAL A C 1
ATOM 1344 O O . VAL A 1 169 ? -6.389 -0.531 12.519 1.00 95.06 169 VAL A O 1
ATOM 1347 N N . LEU A 1 170 ? -5.673 1.590 12.693 1.00 92.62 170 LEU A N 1
ATOM 1348 C CA . LEU A 1 170 ? -4.668 1.445 11.645 1.00 92.62 170 LEU A CA 1
ATOM 1349 C C . LEU A 1 170 ? -3.452 0.650 12.129 1.00 92.62 170 LEU A C 1
ATOM 1351 O O . LEU A 1 170 ? -2.875 0.958 13.168 1.00 92.62 170 LEU A O 1
ATOM 1355 N N . THR A 1 171 ? -3.007 -0.310 11.319 1.00 89.25 171 THR A N 1
ATOM 1356 C CA . THR A 1 171 ? -1.890 -1.218 11.625 1.00 89.25 171 THR A CA 1
ATOM 1357 C C . THR A 1 171 ? -0.644 -0.478 12.086 1.00 89.25 171 THR A C 1
ATOM 1359 O O . THR A 1 171 ? -0.116 -0.813 13.129 1.00 89.25 171 THR A O 1
ATOM 1362 N N . HIS A 1 172 ? -0.206 0.581 11.403 1.00 84.00 172 HIS A N 1
ATOM 1363 C CA . HIS A 1 172 ? 1.003 1.329 11.784 1.00 84.00 172 HIS A CA 1
ATOM 1364 C C . HIS A 1 172 ? 0.957 1.992 13.177 1.00 84.00 172 HIS A C 1
ATOM 1366 O O . HIS A 1 172 ? 1.991 2.454 13.644 1.00 84.00 172 HIS A O 1
ATOM 1372 N N . ARG A 1 173 ? -0.211 2.067 13.832 1.00 86.50 173 ARG A N 1
ATOM 1373 C CA . ARG A 1 173 ? -0.362 2.558 15.216 1.00 86.50 173 ARG A CA 1
ATOM 1374 C C . ARG A 1 173 ? -0.190 1.462 16.266 1.00 86.50 173 ARG A C 1
ATOM 1376 O O . ARG A 1 173 ? -0.214 1.754 17.451 1.00 86.50 173 ARG A O 1
ATOM 1383 N N . LEU A 1 174 ? -0.060 0.212 15.832 1.00 81.69 174 LEU A N 1
ATOM 1384 C CA . LEU A 1 174 ? 0.145 -0.954 16.690 1.00 81.69 174 LEU A CA 1
ATOM 1385 C C . LEU A 1 174 ? 1.372 -1.771 16.251 1.00 81.69 174 LEU A C 1
ATOM 1387 O O . LEU A 1 174 ? 2.143 -2.224 17.081 1.00 81.69 174 LEU A O 1
ATOM 1391 N N . VAL A 1 175 ? 1.591 -1.919 14.940 1.00 64.12 175 VAL A N 1
ATOM 1392 C CA . VAL A 1 175 ? 2.651 -2.735 14.318 1.00 64.12 175 VAL A CA 1
ATOM 1393 C C . VAL A 1 175 ? 4.074 -2.394 14.758 1.00 64.12 175 VAL A C 1
ATOM 1395 O O . VAL A 1 175 ? 4.846 -3.340 14.859 1.00 64.12 175 VAL A O 1
ATOM 1398 N N . PRO A 1 176 ? 4.450 -1.138 15.080 1.00 64.12 176 PRO A N 1
ATOM 1399 C CA . PRO A 1 176 ? 5.794 -0.858 15.587 1.00 64.12 176 PRO A CA 1
ATOM 1400 C C . PRO A 1 176 ? 6.191 -1.666 16.840 1.00 64.12 176 PRO A C 1
ATOM 1402 O O . PRO A 1 176 ? 7.375 -1.721 17.145 1.00 64.12 176 PRO A O 1
ATOM 1405 N N . PHE A 1 177 ? 5.230 -2.291 17.532 1.00 66.56 177 PHE A N 1
ATOM 1406 C CA . PHE A 1 177 ? 5.418 -3.113 18.734 1.00 66.56 177 PHE A CA 1
ATOM 1407 C C . PHE A 1 177 ? 4.409 -4.285 18.823 1.00 66.56 177 PHE A C 1
ATOM 1409 O O . PHE A 1 177 ? 4.220 -4.877 19.885 1.00 66.56 177 PHE A O 1
ATOM 1416 N N . LEU A 1 178 ? 3.721 -4.645 17.725 1.00 67.31 178 LEU A N 1
ATOM 1417 C CA . LEU A 1 178 ? 2.850 -5.830 17.715 1.00 67.31 178 LEU A CA 1
ATOM 1418 C C . LEU A 1 178 ? 3.708 -7.084 17.623 1.00 67.31 178 LEU A C 1
ATOM 1420 O O . LEU A 1 178 ? 3.982 -7.604 16.543 1.00 67.31 178 LEU A O 1
ATOM 1424 N N . GLU A 1 179 ? 4.072 -7.595 18.784 1.00 74.44 179 GLU A N 1
ATOM 1425 C CA . GLU A 1 179 ? 4.589 -8.943 18.927 1.00 74.44 179 GLU A CA 1
ATOM 1426 C C . GLU A 1 179 ? 3.463 -9.906 19.311 1.00 74.44 179 GLU A C 1
ATOM 1428 O O . GLU A 1 179 ? 2.402 -9.520 19.819 1.00 74.44 179 GLU A O 1
ATOM 1433 N N . GLU A 1 180 ? 3.695 -11.201 19.109 1.00 73.81 180 GLU A N 1
ATOM 1434 C CA . GLU A 1 180 ? 2.735 -12.232 19.508 1.00 73.81 180 GLU A CA 1
ATOM 1435 C C . GLU A 1 180 ? 2.381 -12.157 21.004 1.00 73.81 180 GLU A C 1
ATOM 1437 O O . GLU A 1 180 ? 1.244 -12.451 21.384 1.00 73.81 180 GLU A O 1
ATOM 1442 N N . GLY A 1 181 ? 3.325 -11.736 21.854 1.00 78.56 181 GLY A N 1
ATOM 1443 C CA . GLY A 1 181 ? 3.111 -11.550 23.292 1.00 78.56 181 GLY A CA 1
ATOM 1444 C C . GLY A 1 181 ? 2.100 -10.445 23.609 1.00 78.56 181 GLY A C 1
ATOM 1445 O O . GLY A 1 181 ? 1.218 -10.632 24.456 1.00 78.56 181 GLY A O 1
ATOM 1446 N N . TYR A 1 182 ? 2.152 -9.329 22.876 1.00 81.31 182 TYR A N 1
ATOM 1447 C CA . TYR A 1 182 ? 1.175 -8.248 23.006 1.00 81.31 182 TYR A CA 1
ATOM 1448 C C . TYR A 1 182 ? -0.226 -8.734 22.629 1.00 81.31 182 TYR A C 1
ATOM 1450 O O . TYR A 1 182 ? -1.174 -8.551 23.394 1.00 81.31 182 TYR A O 1
ATOM 1458 N N . LEU A 1 183 ? -0.351 -9.417 21.484 1.00 83.38 183 LEU A N 1
ATOM 1459 C CA . LEU A 1 183 ? -1.633 -9.940 21.009 1.00 83.38 183 LEU A CA 1
ATOM 1460 C C . LEU A 1 183 ? -2.223 -10.957 21.990 1.00 83.38 183 LEU A C 1
ATOM 1462 O O . LEU A 1 183 ? -3.407 -10.890 22.309 1.00 83.38 183 LEU A O 1
ATOM 1466 N N . THR A 1 184 ? -1.381 -11.853 22.509 1.00 84.31 184 THR A N 1
ATOM 1467 C CA . THR A 1 184 ? -1.760 -12.829 23.539 1.00 84.31 184 THR A CA 1
ATOM 1468 C C . THR A 1 184 ? -2.309 -12.118 24.769 1.00 84.31 184 THR A C 1
ATOM 1470 O O . THR A 1 184 ? -3.373 -12.474 25.267 1.00 84.31 184 THR A O 1
ATOM 1473 N N . THR A 1 185 ? -1.626 -11.069 25.228 1.00 85.25 185 THR A N 1
ATOM 1474 C CA . THR A 1 185 ? -2.068 -10.307 26.397 1.00 85.25 185 THR A CA 1
ATOM 1475 C C . THR A 1 185 ? -3.394 -9.598 26.136 1.00 85.25 185 THR A C 1
ATOM 1477 O O . THR A 1 185 ? -4.304 -9.716 26.947 1.00 85.25 185 THR A O 1
ATOM 1480 N N . LEU A 1 186 ? -3.545 -8.927 24.992 1.00 85.94 186 LEU A N 1
ATOM 1481 C CA . LEU A 1 186 ? -4.779 -8.224 24.632 1.00 85.94 186 LEU A CA 1
ATOM 1482 C C . LEU A 1 186 ? -5.975 -9.186 24.518 1.00 85.94 186 LEU A C 1
ATOM 1484 O O . LEU A 1 186 ? -7.059 -8.896 25.026 1.00 85.94 186 LEU A O 1
ATOM 1488 N N . LEU A 1 187 ? -5.771 -10.344 23.883 1.00 88.38 187 LEU A N 1
ATOM 1489 C CA . LEU A 1 187 ? -6.779 -11.395 23.741 1.00 88.38 187 LEU A CA 1
ATOM 1490 C C . LEU A 1 187 ? -7.123 -12.076 25.078 1.00 88.38 187 LEU A C 1
ATOM 1492 O O . LEU A 1 187 ? -8.249 -12.539 25.250 1.00 88.38 187 LEU A O 1
ATOM 1496 N N . ASN A 1 188 ? -6.178 -12.168 26.015 1.00 86.62 188 ASN A N 1
ATOM 1497 C CA . ASN A 1 188 ? -6.410 -12.767 27.333 1.00 86.62 188 ASN A CA 1
ATOM 1498 C C . ASN A 1 188 ? -7.086 -11.782 28.297 1.00 86.62 188 ASN A C 1
ATOM 1500 O O . ASN A 1 188 ? -8.012 -12.175 29.002 1.00 86.62 188 ASN A O 1
ATOM 1504 N N . SER A 1 189 ? -6.699 -10.501 28.275 1.00 84.81 189 SER A N 1
ATOM 1505 C CA . SER A 1 189 ? -7.375 -9.425 29.019 1.00 84.81 189 SER A CA 1
ATOM 1506 C C . SER A 1 189 ? -8.823 -9.222 28.563 1.00 84.81 189 SER A C 1
ATOM 1508 O O . SER A 1 189 ? -9.662 -8.738 29.319 1.00 84.81 189 SER A O 1
ATOM 1510 N N . ASN A 1 190 ? -9.140 -9.603 27.322 1.00 83.06 190 ASN A N 1
ATOM 1511 C CA . ASN A 1 190 ? -10.454 -9.428 26.721 1.00 83.06 190 ASN A CA 1
ATOM 1512 C C . ASN A 1 190 ? -10.983 -10.765 26.183 1.00 83.06 190 ASN A C 1
ATOM 1514 O O . ASN A 1 190 ? -10.932 -11.010 24.984 1.00 83.06 190 ASN A O 1
ATOM 1518 N N . GLY A 1 191 ? -11.530 -11.616 27.061 1.00 77.31 191 GLY A N 1
ATOM 1519 C CA . GLY A 1 191 ? -11.864 -13.018 26.749 1.00 77.31 191 GLY A CA 1
ATOM 1520 C C . GLY A 1 191 ? -12.634 -13.271 25.438 1.00 77.31 191 GLY A C 1
ATOM 1521 O O . GLY A 1 191 ? -12.277 -14.182 24.695 1.00 77.31 191 GLY A O 1
ATOM 1522 N N . ASN A 1 192 ? -13.618 -12.426 25.098 1.00 88.56 192 ASN A N 1
ATOM 1523 C CA . ASN A 1 192 ? -14.424 -12.543 23.868 1.00 88.56 192 ASN A CA 1
ATOM 1524 C C . ASN A 1 192 ? -13.928 -11.653 22.708 1.00 88.56 192 ASN A C 1
ATOM 1526 O O . ASN A 1 192 ? -14.699 -11.327 21.801 1.00 88.56 192 ASN A O 1
ATOM 1530 N N . LEU A 1 193 ? -12.671 -11.200 22.753 1.00 94.81 193 LEU A N 1
ATOM 1531 C CA . LEU A 1 193 ? -12.064 -10.415 21.684 1.00 94.81 193 LEU A CA 1
ATOM 1532 C C . LEU A 1 193 ? -11.706 -11.300 20.497 1.00 94.81 193 LEU A C 1
ATOM 1534 O O . LEU A 1 193 ? -10.987 -12.290 20.621 1.00 94.81 193 LEU A O 1
ATOM 1538 N N . LYS A 1 194 ? -12.183 -10.882 19.330 1.00 96.19 194 LYS A N 1
ATOM 1539 C CA . LYS A 1 194 ? -11.791 -11.413 18.033 1.00 96.19 194 LYS A CA 1
ATOM 1540 C C . LYS A 1 194 ? -11.275 -10.281 17.150 1.00 96.19 194 LYS A C 1
ATOM 1542 O O . LYS A 1 194 ? -11.695 -9.130 17.270 1.00 96.19 194 LYS A O 1
ATOM 1547 N N . ILE A 1 195 ? -10.365 -10.603 16.247 1.00 95.94 195 ILE A N 1
ATOM 1548 C CA . ILE A 1 195 ? -9.623 -9.637 15.444 1.00 95.94 195 ILE A CA 1
ATOM 1549 C C . ILE A 1 195 ? -9.820 -9.967 13.970 1.00 95.94 195 ILE A C 1
ATOM 1551 O O . ILE A 1 195 ? -9.713 -11.121 13.562 1.00 95.94 195 ILE A O 1
ATOM 1555 N N . ILE A 1 196 ? -10.097 -8.941 13.168 1.00 97.12 196 ILE A N 1
ATOM 1556 C CA . ILE A 1 196 ? -10.105 -9.032 11.709 1.00 97.12 196 ILE A CA 1
ATOM 1557 C C . ILE A 1 196 ? -9.006 -8.148 11.142 1.00 97.12 196 ILE A C 1
ATOM 1559 O O . ILE A 1 196 ? -8.985 -6.939 11.380 1.00 97.12 196 ILE A O 1
ATOM 1563 N N . HIS A 1 197 ? -8.104 -8.748 10.372 1.00 96.00 197 HIS A N 1
ATOM 1564 C CA . HIS A 1 197 ? -7.041 -8.036 9.680 1.00 96.00 197 HIS A CA 1
ATOM 1565 C C . HIS A 1 197 ? -7.411 -7.845 8.208 1.00 96.00 197 HIS A C 1
ATOM 1567 O O . HIS A 1 197 ? -7.368 -8.777 7.407 1.00 96.00 197 HIS A O 1
ATOM 1573 N N . LEU A 1 198 ? -7.779 -6.617 7.844 1.00 96.75 198 LEU A N 1
ATOM 1574 C CA . LEU A 1 198 ? -8.133 -6.249 6.480 1.00 96.75 198 LEU A CA 1
ATOM 1575 C C . LEU A 1 198 ? -6.884 -5.900 5.659 1.00 96.75 198 LEU A C 1
ATOM 1577 O O . LEU A 1 198 ? -6.176 -4.927 5.942 1.00 96.75 198 LEU A O 1
ATOM 1581 N N . LEU A 1 199 ? -6.682 -6.648 4.579 1.00 94.69 199 LEU A N 1
ATOM 1582 C CA . LEU A 1 199 ? -5.641 -6.443 3.577 1.00 94.69 199 LEU A CA 1
ATOM 1583 C C . LEU A 1 199 ? -6.268 -6.042 2.235 1.00 94.69 199 LEU A C 1
ATOM 1585 O O . LEU A 1 199 ? -7.426 -6.339 1.959 1.00 94.69 199 LEU A O 1
ATOM 1589 N N . ARG A 1 200 ? -5.514 -5.337 1.393 1.00 94.38 200 ARG A N 1
ATOM 1590 C CA . ARG A 1 200 ? -5.974 -4.842 0.085 1.00 94.38 200 ARG A CA 1
ATOM 1591 C C . ARG A 1 200 ? -4.821 -4.854 -0.912 1.00 94.38 200 ARG A C 1
ATOM 1593 O O . ARG A 1 200 ? -3.672 -4.815 -0.485 1.00 94.38 200 ARG A O 1
ATOM 1600 N N . ASP A 1 201 ? -5.110 -4.854 -2.210 1.00 93.69 201 ASP A N 1
ATOM 1601 C CA . ASP A 1 201 ? -4.099 -4.636 -3.247 1.00 93.69 201 ASP A CA 1
ATOM 1602 C C . ASP A 1 201 ? -3.252 -3.368 -2.959 1.00 93.69 201 ASP A C 1
ATOM 1604 O O . ASP A 1 201 ? -3.805 -2.257 -2.899 1.00 93.69 201 ASP A O 1
ATOM 1608 N N . PRO A 1 202 ? -1.918 -3.491 -2.786 1.00 93.94 202 PRO A N 1
ATOM 1609 C CA . PRO A 1 202 ? -1.044 -2.357 -2.488 1.00 93.94 202 PRO A CA 1
ATOM 1610 C C . PRO A 1 202 ? -1.089 -1.274 -3.573 1.00 93.94 202 PRO A C 1
ATOM 1612 O O . PRO A 1 202 ? -0.996 -0.088 -3.255 1.00 93.94 202 PRO A O 1
ATOM 1615 N N . ARG A 1 203 ? -1.324 -1.634 -4.842 1.00 91.12 203 ARG A N 1
ATOM 1616 C CA . ARG A 1 203 ? -1.456 -0.675 -5.954 1.00 91.12 203 ARG A CA 1
ATOM 1617 C C . ARG A 1 203 ? -2.695 0.196 -5.765 1.00 91.12 203 ARG A C 1
ATOM 1619 O O . ARG A 1 203 ? -2.640 1.414 -5.936 1.00 91.12 203 ARG A O 1
ATOM 1626 N N . ALA A 1 204 ? -3.801 -0.408 -5.328 1.00 90.62 204 ALA A N 1
ATOM 1627 C CA . ALA A 1 204 ? -5.031 0.309 -5.009 1.00 90.62 204 ALA A CA 1
ATOM 1628 C C . ALA A 1 204 ? -4.883 1.211 -3.773 1.00 90.62 204 ALA A C 1
ATOM 1630 O O . ALA A 1 204 ? -5.447 2.311 -3.738 1.00 90.62 204 ALA A O 1
ATOM 1631 N N . VAL A 1 205 ? -4.119 0.771 -2.767 1.00 91.12 205 VAL A N 1
ATOM 1632 C CA . VAL A 1 205 ? -3.835 1.565 -1.562 1.00 91.12 205 VAL A CA 1
ATOM 1633 C C . VAL A 1 205 ? -2.987 2.791 -1.905 1.00 91.12 205 VAL A C 1
ATOM 1635 O O . VAL A 1 205 ? -3.406 3.906 -1.589 1.00 91.12 205 VAL A O 1
ATOM 1638 N N . ILE A 1 206 ? -1.867 2.613 -2.614 1.00 88.88 206 ILE A N 1
ATOM 1639 C CA . ILE A 1 206 ? -0.973 3.704 -3.038 1.00 88.88 206 ILE A CA 1
ATOM 1640 C C . ILE A 1 206 ? -1.709 4.724 -3.915 1.00 88.88 206 ILE A C 1
ATOM 1642 O O . ILE A 1 206 ? -1.657 5.920 -3.633 1.00 88.88 206 ILE A O 1
ATOM 1646 N N . ALA A 1 207 ? -2.481 4.273 -4.909 1.00 85.12 207 ALA A N 1
ATOM 1647 C CA . ALA A 1 207 ? -3.281 5.170 -5.747 1.00 85.12 207 ALA A CA 1
ATOM 1648 C C . ALA A 1 207 ? -4.288 5.999 -4.925 1.00 85.12 207 ALA A C 1
ATOM 1650 O O . ALA A 1 207 ? -4.489 7.194 -5.153 1.00 85.12 207 ALA A O 1
ATOM 1651 N N . SER A 1 208 ? -4.911 5.373 -3.922 1.00 83.38 208 SER A N 1
ATOM 1652 C CA . SER A 1 208 ? -5.864 6.037 -3.030 1.00 83.38 208 SER A CA 1
ATOM 1653 C C . SER A 1 208 ? -5.198 7.040 -2.088 1.00 83.38 208 SER A C 1
ATOM 1655 O O . SER A 1 208 ? -5.836 8.045 -1.769 1.00 83.38 208 SER A O 1
ATOM 1657 N N . LEU A 1 209 ? -3.970 6.767 -1.631 1.00 81.50 209 LEU A N 1
ATOM 1658 C CA . LEU A 1 209 ? -3.162 7.656 -0.790 1.00 81.50 209 LEU A CA 1
ATOM 1659 C C . LEU A 1 209 ? -2.697 8.892 -1.568 1.00 81.50 209 LEU A C 1
ATOM 1661 O O . LEU A 1 209 ? -2.860 10.006 -1.069 1.00 81.50 209 LEU A O 1
ATOM 1665 N N . ASP A 1 210 ? -2.184 8.710 -2.791 1.00 74.94 210 ASP A N 1
ATOM 1666 C CA . ASP A 1 210 ? -1.743 9.819 -3.651 1.00 74.94 210 ASP A CA 1
ATOM 1667 C C . ASP A 1 210 ? -2.906 10.775 -3.943 1.00 74.94 210 ASP A C 1
ATOM 1669 O O . ASP A 1 210 ? -2.792 11.987 -3.758 1.00 74.94 210 ASP A O 1
ATOM 1673 N N . ARG A 1 211 ? -4.086 10.225 -4.259 1.00 72.06 211 ARG A N 1
ATOM 1674 C CA . ARG A 1 211 ? -5.294 11.015 -4.538 1.00 72.06 211 ARG A CA 1
ATOM 1675 C C . ARG A 1 211 ? -5.707 11.949 -3.395 1.00 72.06 211 ARG A C 1
ATOM 1677 O O . ARG A 1 211 ? -6.314 12.982 -3.659 1.00 72.06 211 ARG A O 1
ATOM 1684 N N . VAL A 1 212 ? -5.471 11.565 -2.139 1.00 66.06 212 VAL A N 1
ATOM 1685 C CA . VAL A 1 212 ? -5.860 12.364 -0.958 1.00 66.06 212 VAL A CA 1
ATOM 1686 C C . VAL A 1 212 ? -4.701 13.166 -0.366 1.00 66.06 212 VAL A C 1
ATOM 1688 O O . VAL A 1 212 ? -4.868 13.750 0.701 1.00 66.06 212 VAL A O 1
ATOM 1691 N N . GLY A 1 213 ? -3.542 13.182 -1.031 1.00 63.00 213 GLY A N 1
ATOM 1692 C CA . GLY A 1 213 ? -2.361 13.918 -0.581 1.00 63.00 213 GLY A CA 1
ATOM 1693 C C . GLY A 1 213 ? -1.692 13.338 0.669 1.00 63.00 213 GLY A C 1
ATOM 1694 O O . GLY A 1 213 ? -0.930 14.031 1.328 1.00 63.00 213 GLY A O 1
ATOM 1695 N N . TRP A 1 214 ? -1.966 12.074 1.023 1.00 61.81 214 TRP A N 1
ATOM 1696 C CA . TRP A 1 214 ? -1.335 11.417 2.185 1.00 61.81 214 TRP A CA 1
ATOM 1697 C C . TRP A 1 214 ? 0.097 10.956 1.905 1.00 61.81 214 TRP A C 1
ATOM 1699 O O . TRP A 1 214 ? 0.816 10.598 2.833 1.00 61.81 214 TRP A O 1
ATOM 1709 N N . VAL A 1 215 ? 0.492 10.932 0.632 1.00 56.00 215 VAL A N 1
ATOM 1710 C CA . VAL A 1 215 ? 1.871 10.649 0.221 1.00 56.00 215 VAL A CA 1
ATOM 1711 C C . VAL A 1 215 ? 2.672 11.953 0.174 1.00 56.00 215 VAL A C 1
ATOM 1713 O O . VAL A 1 215 ? 3.760 12.024 0.730 1.00 56.00 215 VAL A O 1
ATOM 1716 N N . PHE A 1 216 ? 2.105 13.004 -0.430 1.00 56.16 216 PHE A N 1
ATOM 1717 C CA . PHE A 1 216 ? 2.719 14.324 -0.585 1.00 56.16 216 PHE A CA 1
ATOM 1718 C C . PHE A 1 216 ? 1.630 15.411 -0.676 1.00 56.16 216 PHE A C 1
ATOM 1720 O O . PHE A 1 216 ? 0.540 15.146 -1.183 1.00 56.16 216 PHE A O 1
ATOM 1727 N N . ASN A 1 217 ? 1.937 16.660 -0.288 1.00 47.38 217 ASN A N 1
ATOM 1728 C CA . ASN A 1 217 ? 1.030 17.820 -0.439 1.00 47.38 217 ASN A CA 1
ATOM 1729 C C . ASN A 1 217 ? 0.608 18.102 -1.906 1.00 47.38 217 ASN A C 1
ATOM 1731 O O . ASN A 1 217 ? -0.322 18.872 -2.143 1.00 47.38 217 ASN A O 1
ATOM 1735 N N . ARG A 1 218 ? 1.272 17.492 -2.902 1.00 49.47 218 ARG A N 1
ATOM 1736 C CA . ARG A 1 218 ? 0.911 17.500 -4.333 1.00 49.47 218 ARG A CA 1
ATOM 1737 C C . ARG A 1 218 ? 1.002 16.073 -4.891 1.00 49.47 218 ARG A C 1
ATOM 1739 O O . ARG A 1 218 ? 1.938 15.366 -4.544 1.00 49.47 218 ARG A O 1
ATOM 1746 N N . SER A 1 219 ? 0.069 15.663 -5.762 1.00 51.75 219 SER A N 1
ATOM 1747 C CA . SER A 1 219 ? 0.082 14.328 -6.401 1.00 51.75 219 SER A CA 1
ATOM 1748 C C . SER A 1 219 ? 1.380 14.125 -7.186 1.00 51.75 219 SER A C 1
ATOM 1750 O O . SER A 1 219 ? 1.644 14.847 -8.151 1.00 51.75 219 SER A O 1
ATOM 1752 N N . VAL A 1 220 ? 2.189 13.150 -6.769 1.00 51.69 220 VAL A N 1
ATOM 1753 C CA . VAL A 1 220 ? 3.463 12.821 -7.434 1.00 51.69 220 VAL A CA 1
ATOM 1754 C C . VAL A 1 220 ? 3.218 11.941 -8.650 1.00 51.69 220 VAL A C 1
ATOM 1756 O O . VAL A 1 220 ? 3.958 12.006 -9.621 1.00 51.69 220 VAL A O 1
ATOM 1759 N N . VAL A 1 221 ? 2.107 11.207 -8.665 1.00 53.88 221 VAL A N 1
ATOM 1760 C CA . VAL A 1 221 ? 1.730 10.336 -9.782 1.00 53.88 221 VAL A CA 1
ATOM 1761 C C . VAL A 1 221 ? 1.325 11.129 -11.036 1.00 53.88 221 VAL A C 1
ATOM 1763 O O . VAL A 1 221 ? 1.459 10.628 -12.150 1.00 53.88 221 VAL A O 1
ATOM 1766 N N . LYS A 1 222 ? 0.864 12.379 -10.881 1.00 52.53 222 LYS A N 1
ATOM 1767 C CA . LYS A 1 222 ? 0.540 13.278 -12.006 1.00 52.53 222 LYS A CA 1
ATOM 1768 C C . LYS A 1 222 ? 1.680 14.213 -12.421 1.00 52.53 222 LYS A C 1
ATOM 1770 O O . LYS A 1 222 ? 1.591 14.812 -13.488 1.00 52.53 222 LYS A O 1
ATOM 1775 N N . SER A 1 223 ? 2.719 14.357 -11.598 1.00 48.84 223 SER A N 1
ATOM 1776 C CA . SER A 1 223 ? 3.909 15.147 -11.927 1.00 48.84 223 SER A CA 1
ATOM 1777 C C . SER A 1 223 ? 4.965 14.209 -12.493 1.00 48.84 223 SER A C 1
ATOM 1779 O O . SER A 1 223 ? 5.643 13.507 -11.750 1.00 48.84 223 SER A O 1
ATOM 1781 N N . THR A 1 224 ? 5.101 14.173 -13.813 1.00 44.44 224 THR A N 1
ATOM 1782 C CA . THR A 1 224 ? 5.969 13.219 -14.513 1.00 44.44 224 THR A CA 1
ATOM 1783 C C . THR A 1 224 ? 7.465 13.367 -14.218 1.00 44.44 224 THR A C 1
ATOM 1785 O O . THR A 1 224 ? 8.211 12.502 -14.652 1.00 44.44 224 THR A O 1
ATOM 1788 N N . TRP A 1 225 ? 7.934 14.389 -13.483 1.00 42.19 225 TRP A N 1
ATOM 1789 C CA . TRP A 1 225 ? 9.382 14.649 -13.400 1.00 42.19 225 TRP A CA 1
ATOM 1790 C C . TRP A 1 225 ? 9.940 15.210 -12.087 1.00 42.19 225 TRP A C 1
ATOM 1792 O O . TRP A 1 225 ? 11.153 15.195 -11.917 1.00 42.19 225 TRP A O 1
ATOM 1802 N N . THR A 1 226 ? 9.139 15.681 -11.124 1.00 49.09 226 THR A N 1
ATOM 1803 C CA . THR A 1 226 ? 9.749 16.447 -10.016 1.00 49.09 226 THR A CA 1
ATOM 1804 C C . THR A 1 226 ? 10.231 15.619 -8.826 1.00 49.09 226 THR A C 1
ATOM 1806 O O . THR A 1 226 ? 11.058 16.136 -8.081 1.00 49.09 226 THR A O 1
ATOM 1809 N N . ASN A 1 227 ? 9.764 14.373 -8.604 1.00 62.09 227 ASN A N 1
ATOM 1810 C CA . ASN A 1 227 ? 10.377 13.517 -7.569 1.00 62.09 227 ASN A CA 1
ATOM 1811 C C . ASN A 1 227 ? 9.998 12.015 -7.580 1.00 62.09 227 ASN A C 1
ATOM 1813 O O . ASN A 1 227 ? 9.497 11.477 -6.589 1.00 62.09 227 ASN A O 1
ATOM 1817 N N . PHE A 1 228 ? 10.246 11.301 -8.683 1.00 72.81 228 PHE A N 1
ATOM 1818 C CA . PHE A 1 228 ? 9.996 9.848 -8.723 1.00 72.81 228 PHE A CA 1
ATOM 1819 C C . PHE A 1 228 ? 10.835 9.066 -7.688 1.00 72.81 228 PHE A C 1
ATOM 1821 O O . PHE A 1 228 ? 10.369 8.073 -7.133 1.00 72.81 228 PHE A O 1
ATOM 1828 N N . SER A 1 229 ? 12.027 9.569 -7.341 1.00 74.94 229 SER A N 1
ATOM 1829 C CA . SER A 1 229 ? 12.875 9.012 -6.276 1.00 74.94 229 SER A CA 1
ATOM 1830 C C . SER A 1 229 ? 12.179 9.018 -4.907 1.00 74.94 229 SER A C 1
ATOM 1832 O O . SER A 1 229 ? 12.099 7.978 -4.252 1.00 74.94 229 SER A O 1
ATOM 1834 N N . LEU A 1 230 ? 11.573 10.145 -4.501 1.00 75.75 230 LEU A N 1
ATOM 1835 C CA . LEU A 1 230 ? 10.787 10.203 -3.262 1.00 75.75 230 LEU A CA 1
ATOM 1836 C C . LEU A 1 230 ? 9.583 9.255 -3.288 1.00 75.75 230 LEU A C 1
ATOM 1838 O O . LEU A 1 230 ? 9.277 8.631 -2.271 1.00 75.75 230 LEU A O 1
ATOM 1842 N N . PHE A 1 231 ? 8.899 9.127 -4.430 1.00 80.00 231 PHE A N 1
ATOM 1843 C CA . PHE A 1 231 ? 7.815 8.153 -4.576 1.00 80.00 231 PHE A CA 1
ATOM 1844 C C . PHE A 1 231 ? 8.324 6.723 -4.377 1.00 80.00 231 PHE A C 1
ATOM 1846 O O . PHE A 1 231 ? 7.732 5.972 -3.604 1.00 80.00 231 PHE A O 1
ATOM 1853 N N . SER A 1 232 ? 9.442 6.362 -5.009 1.00 81.50 232 SER A N 1
ATOM 1854 C CA . SER A 1 232 ? 10.058 5.043 -4.854 1.00 81.50 232 SER A CA 1
ATOM 1855 C C . SER A 1 232 ? 10.458 4.768 -3.403 1.00 81.50 232 SER A C 1
ATOM 1857 O O . SER A 1 232 ? 10.131 3.707 -2.877 1.00 81.50 232 SER A O 1
ATOM 1859 N N . ALA A 1 233 ? 11.076 5.735 -2.719 1.00 81.38 233 ALA A N 1
ATOM 1860 C CA . ALA A 1 233 ? 11.437 5.614 -1.306 1.00 81.38 233 ALA A CA 1
ATOM 1861 C C . ALA A 1 233 ? 10.202 5.433 -0.401 1.00 81.38 233 ALA A C 1
ATOM 1863 O O . ALA A 1 233 ? 10.204 4.605 0.515 1.00 81.38 233 ALA A O 1
ATOM 1864 N N . TYR A 1 234 ? 9.115 6.164 -0.674 1.00 85.50 234 TYR A N 1
ATOM 1865 C CA . TYR A 1 234 ? 7.848 5.980 0.033 1.00 85.50 234 TYR A CA 1
ATOM 1866 C C . TYR A 1 234 ? 7.265 4.586 -0.204 1.00 85.50 234 TYR A C 1
ATOM 1868 O O . TYR A 1 234 ? 6.877 3.915 0.752 1.00 85.50 234 TYR A O 1
ATOM 1876 N N . VAL A 1 235 ? 7.207 4.144 -1.465 1.00 88.50 235 VAL A N 1
ATOM 1877 C CA . VAL A 1 235 ? 6.690 2.823 -1.840 1.00 88.50 235 VAL A CA 1
ATOM 1878 C C . VAL A 1 235 ? 7.508 1.723 -1.177 1.00 88.50 235 VAL A C 1
ATOM 1880 O O . VAL A 1 235 ? 6.916 0.812 -0.609 1.00 88.50 235 VAL A O 1
ATOM 1883 N N . GLN A 1 236 ? 8.835 1.836 -1.163 1.00 88.12 236 GLN A N 1
ATOM 1884 C CA . GLN A 1 236 ? 9.711 0.901 -0.464 1.00 88.12 236 GLN A CA 1
ATOM 1885 C C . GLN A 1 236 ? 9.353 0.821 1.026 1.00 88.12 236 GLN A C 1
ATOM 1887 O O . GLN A 1 236 ? 9.077 -0.265 1.532 1.00 88.12 236 GLN A O 1
ATOM 1892 N N . LYS A 1 237 ? 9.257 1.964 1.722 1.00 87.56 237 LYS A N 1
ATOM 1893 C CA . LYS A 1 237 ? 8.875 2.004 3.145 1.00 87.56 237 LYS A CA 1
ATOM 1894 C C . LYS A 1 237 ? 7.487 1.405 3.391 1.00 87.56 237 LYS A C 1
ATOM 1896 O O . LYS A 1 237 ? 7.319 0.604 4.310 1.00 87.56 237 LYS A O 1
ATOM 1901 N N . PHE A 1 238 ? 6.504 1.780 2.575 1.00 90.25 238 PHE A N 1
ATOM 1902 C CA . PHE A 1 238 ? 5.139 1.264 2.655 1.00 90.25 238 PHE A CA 1
ATOM 1903 C C . PHE A 1 238 ? 5.101 -0.255 2.449 1.00 90.25 238 PHE A C 1
ATOM 1905 O O . PHE A 1 238 ? 4.482 -0.965 3.238 1.00 90.25 238 PHE A O 1
ATOM 1912 N N . CYS A 1 239 ? 5.783 -0.764 1.422 1.00 91.75 239 CYS A N 1
ATOM 1913 C CA . CYS A 1 239 ? 5.821 -2.189 1.118 1.00 91.75 239 CYS A CA 1
ATOM 1914 C C . CYS A 1 239 ? 6.514 -2.981 2.226 1.00 91.75 239 CYS A C 1
ATOM 1916 O O . CYS A 1 239 ? 5.978 -4.007 2.633 1.00 91.75 239 CYS A O 1
ATOM 1918 N N . THR A 1 240 ? 7.620 -2.486 2.792 1.00 90.62 240 THR A N 1
ATOM 1919 C CA . THR A 1 240 ? 8.268 -3.113 3.957 1.00 90.62 240 THR A CA 1
ATOM 1920 C C . THR A 1 240 ? 7.296 -3.248 5.132 1.00 90.62 240 THR A C 1
ATOM 1922 O O . THR A 1 240 ? 7.153 -4.336 5.688 1.00 90.62 240 THR A O 1
ATOM 1925 N N . GLN A 1 241 ? 6.562 -2.182 5.467 1.00 88.00 241 GLN A N 1
ATOM 1926 C CA . GLN A 1 241 ? 5.558 -2.212 6.541 1.00 88.00 241 GLN A CA 1
ATOM 1927 C C . GLN A 1 241 ? 4.399 -3.168 6.228 1.00 88.00 241 GLN A C 1
ATOM 1929 O O . GLN A 1 241 ? 3.929 -3.899 7.101 1.00 88.00 241 GLN A O 1
ATOM 1934 N N . MET A 1 242 ? 3.942 -3.196 4.976 1.00 90.56 242 MET A N 1
ATOM 1935 C CA . MET A 1 242 ? 2.854 -4.073 4.555 1.00 90.56 242 MET A CA 1
ATOM 1936 C C . MET A 1 242 ? 3.264 -5.549 4.559 1.00 90.56 242 MET A C 1
ATOM 1938 O O . MET A 1 242 ? 2.465 -6.388 4.969 1.00 90.56 242 MET A O 1
ATOM 1942 N N . ILE A 1 243 ? 4.502 -5.864 4.167 1.00 90.19 243 ILE A N 1
ATOM 1943 C CA . ILE A 1 243 ? 5.082 -7.213 4.241 1.00 90.19 243 ILE A CA 1
ATOM 1944 C C . ILE A 1 243 ? 5.168 -7.669 5.700 1.00 90.19 243 ILE A C 1
ATOM 1946 O O . ILE A 1 243 ? 4.718 -8.767 6.015 1.00 90.19 243 ILE A O 1
ATOM 1950 N N . GLN A 1 244 ? 5.675 -6.820 6.600 1.00 87.62 244 GLN A N 1
ATOM 1951 C CA . GLN A 1 244 ? 5.731 -7.119 8.037 1.00 87.62 244 GLN A CA 1
ATOM 1952 C C . GLN A 1 244 ? 4.335 -7.379 8.613 1.00 87.62 244 GLN A C 1
ATOM 1954 O O . GLN A 1 244 ? 4.110 -8.380 9.286 1.00 87.62 244 GLN A O 1
ATOM 1959 N N . SER A 1 245 ? 3.371 -6.518 8.285 1.00 88.19 245 SER A N 1
ATOM 1960 C CA . SER A 1 245 ? 1.980 -6.662 8.715 1.00 88.19 245 SER A CA 1
ATOM 1961 C C . SER A 1 245 ? 1.313 -7.926 8.172 1.00 88.19 245 SER A C 1
ATOM 1963 O O . SER A 1 245 ? 0.511 -8.526 8.881 1.00 88.19 245 SER A O 1
ATOM 1965 N N . LEU A 1 246 ? 1.609 -8.323 6.928 1.00 90.56 246 LEU A N 1
ATOM 1966 C CA . LEU A 1 246 ? 1.105 -9.560 6.331 1.00 90.56 246 LEU A CA 1
ATOM 1967 C C . LEU A 1 246 ? 1.727 -10.786 7.003 1.00 90.56 246 LEU A C 1
ATOM 1969 O O . LEU A 1 246 ? 0.997 -11.700 7.365 1.00 90.56 246 LEU A O 1
ATOM 1973 N N . SER A 1 247 ? 3.046 -10.782 7.207 1.00 89.75 247 SER A N 1
ATOM 1974 C CA . SER A 1 247 ? 3.755 -11.847 7.924 1.00 89.75 247 SER A CA 1
ATOM 1975 C C . SER A 1 247 ? 3.165 -12.050 9.322 1.00 89.75 247 SER A C 1
ATOM 1977 O O . SER A 1 247 ? 2.750 -13.153 9.671 1.00 89.75 247 SER A O 1
ATOM 1979 N N . PHE A 1 248 ? 2.990 -10.957 10.074 1.00 87.81 248 PHE A N 1
ATOM 1980 C CA . PHE A 1 248 ? 2.319 -10.977 11.372 1.00 87.81 248 PHE A CA 1
ATOM 1981 C C . PHE A 1 248 ? 0.890 -11.526 11.285 1.00 87.81 248 PHE A C 1
ATOM 1983 O O . PHE A 1 248 ? 0.503 -12.354 12.105 1.00 87.81 248 PHE A O 1
ATOM 1990 N N . ALA A 1 249 ? 0.100 -11.080 10.303 1.00 90.44 249 ALA A N 1
ATOM 1991 C CA . ALA A 1 249 ? -1.281 -11.525 10.144 1.00 90.44 249 ALA A CA 1
ATOM 1992 C C . ALA A 1 249 ? -1.373 -13.037 9.904 1.00 90.44 249 ALA A C 1
ATOM 1994 O O . ALA A 1 249 ? -2.217 -13.685 10.513 1.00 90.44 249 ALA A O 1
ATOM 1995 N N . LEU A 1 250 ? -0.495 -13.591 9.060 1.00 90.56 250 LEU A N 1
ATOM 1996 C CA . LEU A 1 250 ? -0.444 -15.025 8.761 1.00 90.56 250 LEU A CA 1
ATOM 1997 C C . LEU A 1 250 ? -0.068 -15.843 10.000 1.00 90.56 250 LEU A C 1
ATOM 1999 O O . LEU A 1 250 ? -0.747 -16.819 10.314 1.00 90.56 250 LEU A O 1
ATOM 2003 N N . SER A 1 251 ? 0.963 -15.420 10.740 1.00 90.31 251 SER A N 1
ATOM 2004 C CA . SER A 1 251 ? 1.352 -16.078 11.994 1.00 90.31 251 SER A CA 1
ATOM 2005 C C . SER A 1 251 ? 0.237 -16.011 13.041 1.00 90.31 251 SER A C 1
ATOM 2007 O O . SER A 1 251 ? -0.075 -17.008 13.693 1.00 90.31 251 SER A O 1
ATOM 2009 N N . ALA A 1 252 ? -0.415 -14.853 13.178 1.00 90.06 252 ALA A N 1
ATOM 2010 C CA . ALA A 1 252 ? -1.511 -14.659 14.120 1.00 90.06 252 ALA A CA 1
ATOM 2011 C C . ALA A 1 252 ? -2.756 -15.483 13.753 1.00 90.06 252 ALA A C 1
ATOM 2013 O O . ALA A 1 252 ? -3.365 -16.075 14.640 1.00 90.06 252 ALA A O 1
ATOM 2014 N N . GLU A 1 253 ? -3.123 -15.563 12.472 1.00 92.00 253 GLU A N 1
ATOM 2015 C CA . GLU A 1 253 ? -4.240 -16.394 12.007 1.00 92.00 253 GLU A CA 1
ATOM 2016 C C . GLU A 1 253 ? -3.971 -17.883 12.256 1.00 92.00 253 GLU A C 1
ATOM 2018 O O . GLU A 1 253 ? -4.835 -18.579 12.785 1.00 92.00 253 GLU A O 1
ATOM 2023 N N . ALA A 1 254 ? -2.751 -18.359 11.982 1.00 90.44 254 ALA A N 1
ATOM 2024 C CA . ALA A 1 254 ? -2.365 -19.744 12.244 1.00 90.44 254 ALA A CA 1
ATOM 2025 C C . ALA A 1 254 ? -2.414 -20.103 13.741 1.00 90.44 254 ALA A C 1
ATOM 2027 O O . ALA A 1 254 ? -2.841 -21.204 14.096 1.00 90.44 254 ALA A O 1
ATOM 2028 N N . LYS A 1 255 ? -2.000 -19.175 14.617 1.00 90.06 255 LYS A N 1
ATOM 2029 C CA . LYS A 1 255 ? -1.932 -19.369 16.075 1.00 90.06 255 LYS A CA 1
ATOM 2030 C C . LYS A 1 255 ? -3.275 -19.175 16.786 1.00 90.06 255 LYS A C 1
ATOM 2032 O O . LYS A 1 255 ? -3.544 -19.845 17.779 1.00 90.06 255 LYS A O 1
ATOM 2037 N N . PHE A 1 256 ? -4.115 -18.261 16.303 1.00 90.94 256 PHE A N 1
ATOM 2038 C CA . PHE A 1 256 ? -5.362 -17.843 16.952 1.00 90.94 256 PHE A CA 1
ATOM 2039 C C . PHE A 1 256 ? -6.585 -18.063 16.048 1.00 90.94 256 PHE A C 1
ATOM 2041 O O . PHE A 1 256 ? -7.439 -17.185 15.952 1.00 90.94 256 PHE A O 1
ATOM 2048 N N . GLN A 1 257 ? -6.692 -19.232 15.411 1.00 85.00 257 GLN A N 1
ATOM 2049 C CA . GLN A 1 257 ? -7.651 -19.545 14.331 1.00 85.00 257 GLN A CA 1
ATOM 2050 C C . GLN A 1 257 ? -9.117 -19.148 14.611 1.00 85.00 257 GLN A C 1
ATOM 2052 O O . GLN A 1 257 ? -9.823 -18.686 13.719 1.00 85.00 257 GLN A O 1
ATOM 2057 N N . GLU A 1 258 ? -9.591 -19.268 15.854 1.00 89.69 258 GLU A N 1
ATOM 2058 C CA . GLU A 1 258 ? -10.977 -18.917 16.222 1.00 89.69 258 GLU A CA 1
ATOM 2059 C C . GLU A 1 258 ? -11.182 -17.440 16.603 1.00 89.69 258 GLU A C 1
ATOM 2061 O O . GLU A 1 258 ? -12.319 -16.961 16.723 1.00 89.69 258 GLU A O 1
ATOM 2066 N N . ARG A 1 259 ? -10.080 -16.716 16.839 1.00 92.56 259 ARG A N 1
ATOM 2067 C CA . ARG A 1 259 ? -10.061 -15.333 17.339 1.00 92.56 259 ARG A CA 1
ATOM 2068 C C . ARG A 1 259 ? -9.363 -14.350 16.406 1.00 92.56 259 ARG A C 1
ATOM 2070 O O . ARG A 1 259 ? -9.410 -13.155 16.675 1.00 92.56 259 ARG A O 1
ATOM 2077 N N . TYR A 1 260 ? -8.759 -14.803 15.315 1.00 94.38 260 TYR A N 1
ATOM 2078 C CA . TYR A 1 260 ? -8.071 -13.960 14.348 1.00 94.38 260 TYR A CA 1
ATOM 2079 C C . TYR A 1 260 ? -8.409 -14.403 12.929 1.00 94.38 260 TYR A C 1
ATOM 2081 O O . TYR A 1 260 ? -8.297 -15.581 12.614 1.00 94.38 260 TYR A O 1
ATOM 2089 N N . LYS A 1 261 ? -8.820 -13.460 12.079 1.00 95.25 261 LYS A N 1
ATOM 2090 C CA . LYS A 1 261 ? -9.183 -13.734 10.686 1.00 95.25 261 LYS A CA 1
ATOM 2091 C C . LYS A 1 261 ? -8.614 -12.683 9.745 1.00 95.25 261 LYS A C 1
ATOM 2093 O O . LYS A 1 261 ? -8.769 -11.482 9.975 1.00 95.25 261 LYS A O 1
ATOM 2098 N N . ILE A 1 262 ? -7.995 -13.122 8.659 1.00 95.06 262 ILE A N 1
ATOM 2099 C CA . ILE A 1 262 ? -7.571 -12.267 7.555 1.00 95.06 262 ILE A CA 1
ATOM 2100 C C . ILE A 1 262 ? -8.744 -12.086 6.590 1.00 95.06 262 ILE A C 1
ATOM 2102 O O . ILE A 1 262 ? -9.498 -13.011 6.292 1.00 95.06 262 ILE A O 1
ATOM 2106 N N . LEU A 1 263 ? -8.908 -10.867 6.081 1.00 95.56 263 LEU A N 1
ATOM 2107 C CA . LEU A 1 263 ? -9.896 -10.549 5.056 1.00 95.56 263 LEU A CA 1
ATOM 2108 C C . LEU A 1 263 ? -9.257 -9.715 3.957 1.00 95.56 263 LEU A C 1
ATOM 2110 O O . LEU A 1 263 ? -8.644 -8.683 4.231 1.00 95.56 263 LEU A O 1
ATOM 2114 N N . ARG A 1 264 ? -9.459 -10.108 2.698 1.00 94.19 264 ARG A N 1
ATOM 2115 C CA . ARG A 1 264 ? -9.130 -9.243 1.562 1.00 94.19 264 ARG A CA 1
ATOM 2116 C C . ARG A 1 264 ? -10.296 -8.310 1.261 1.00 94.19 264 ARG A C 1
ATOM 2118 O O . ARG A 1 264 ? -11.450 -8.730 1.173 1.00 94.19 264 ARG A O 1
ATOM 2125 N N . TYR A 1 265 ? -9.991 -7.036 1.062 1.00 93.69 265 TYR A N 1
ATOM 2126 C CA . TYR A 1 265 ? -10.974 -6.008 0.737 1.00 93.69 265 TYR A CA 1
ATOM 2127 C C . TYR A 1 265 ? -11.757 -6.330 -0.540 1.00 93.69 265 TYR A C 1
ATOM 2129 O O . TYR A 1 265 ? -12.960 -6.098 -0.600 1.00 93.69 265 TYR A O 1
ATOM 2137 N N . GLU A 1 266 ? -11.083 -6.886 -1.540 1.00 90.25 266 GLU A N 1
ATOM 2138 C CA . GLU A 1 266 ? -11.610 -7.247 -2.851 1.00 90.25 266 GLU A CA 1
ATOM 2139 C C . GLU A 1 266 ? -12.719 -8.298 -2.740 1.00 90.25 266 GLU A C 1
ATOM 2141 O O . GLU A 1 266 ? -13.714 -8.199 -3.456 1.00 90.25 266 GLU A O 1
ATOM 2146 N N . ASP A 1 267 ? -12.595 -9.247 -1.811 1.00 91.19 267 ASP A N 1
ATOM 2147 C CA . ASP A 1 267 ? -13.622 -10.263 -1.560 1.00 91.19 267 ASP A CA 1
ATOM 2148 C C . ASP A 1 267 ? -14.852 -9.625 -0.909 1.00 91.19 267 ASP A C 1
ATOM 2150 O O . ASP A 1 267 ? -15.980 -9.817 -1.372 1.00 91.19 267 ASP A O 1
ATOM 2154 N N . LEU A 1 268 ? -14.629 -8.748 0.080 1.00 91.69 268 LEU A N 1
ATOM 2155 C CA . LEU A 1 268 ? -15.696 -7.984 0.725 1.00 91.69 268 LEU A CA 1
ATOM 2156 C C . LEU A 1 268 ? -16.485 -7.126 -0.270 1.00 91.69 268 LEU A C 1
ATOM 2158 O O . LEU A 1 268 ? -17.694 -7.000 -0.131 1.00 91.69 268 LEU A O 1
ATOM 2162 N N . ILE A 1 269 ? -15.849 -6.505 -1.263 1.00 88.00 269 ILE A N 1
ATOM 2163 C CA . ILE A 1 269 ? -16.579 -5.636 -2.201 1.00 88.00 269 ILE A CA 1
ATOM 2164 C C . ILE A 1 269 ? -17.174 -6.367 -3.404 1.00 88.00 269 ILE A C 1
ATOM 2166 O O . ILE A 1 269 ? -18.121 -5.847 -3.993 1.00 88.00 269 ILE A O 1
ATOM 2170 N N . LYS A 1 270 ? -16.656 -7.545 -3.775 1.00 86.62 270 LYS A N 1
ATOM 2171 C CA . LYS A 1 270 ? -17.229 -8.374 -4.849 1.00 86.62 270 LYS A CA 1
ATOM 2172 C C . LYS A 1 270 ? -18.560 -8.988 -4.430 1.00 86.62 270 LYS A C 1
ATOM 2174 O O . LYS A 1 270 ? -19.525 -8.925 -5.186 1.00 86.62 270 LYS A O 1
ATOM 2179 N N . THR A 1 271 ? -18.622 -9.537 -3.221 1.00 89.19 271 THR A N 1
ATOM 2180 C CA . THR A 1 271 ? -19.811 -10.213 -2.681 1.00 89.19 271 THR A CA 1
ATOM 2181 C C . THR A 1 271 ? -20.149 -9.674 -1.288 1.00 89.19 271 THR A C 1
ATOM 2183 O O . THR A 1 271 ? -20.069 -10.404 -0.298 1.00 89.19 271 THR A O 1
ATOM 2186 N N . PRO A 1 272 ? -20.540 -8.389 -1.181 1.00 91.00 272 PRO A N 1
ATOM 2187 C CA . PRO A 1 272 ? -20.624 -7.689 0.098 1.00 91.00 272 PRO A CA 1
ATOM 2188 C C . PRO A 1 272 ? -21.672 -8.252 1.044 1.00 91.00 272 PRO A C 1
ATOM 2190 O O . PRO A 1 272 ? -21.428 -8.271 2.245 1.00 91.00 272 PRO A O 1
ATOM 2193 N N . MET A 1 273 ? -22.805 -8.749 0.541 1.00 92.88 273 MET A N 1
ATOM 2194 C CA . MET A 1 273 ? -23.821 -9.367 1.398 1.00 92.88 273 MET A CA 1
ATOM 2195 C C . MET A 1 273 ? -23.315 -10.679 2.011 1.00 92.88 273 MET A C 1
ATOM 2197 O O . MET A 1 273 ? -23.371 -10.840 3.226 1.00 92.88 273 MET A O 1
ATOM 2201 N N . THR A 1 274 ? -22.771 -11.578 1.185 1.00 95.06 274 THR A N 1
ATOM 2202 C CA . THR A 1 274 ? -22.268 -12.891 1.614 1.00 95.06 274 THR A CA 1
ATOM 2203 C C . THR A 1 274 ? -21.113 -12.754 2.596 1.00 95.06 274 THR A C 1
ATOM 2205 O O . THR A 1 274 ? -21.186 -13.273 3.704 1.00 95.06 274 THR A O 1
ATOM 2208 N N . VAL A 1 275 ? -20.092 -11.968 2.242 1.00 95.50 275 VAL A N 1
ATOM 2209 C CA . VAL A 1 275 ? -18.914 -11.786 3.100 1.00 95.50 275 VAL A CA 1
ATOM 2210 C C . VAL A 1 275 ? -19.288 -11.064 4.394 1.00 95.50 275 VAL A C 1
ATOM 2212 O O . VAL A 1 275 ? -18.774 -11.411 5.450 1.00 95.50 275 VAL A O 1
ATOM 2215 N N . SER A 1 276 ? -20.219 -10.101 4.363 1.00 96.12 276 SER A N 1
ATOM 2216 C CA . SER A 1 276 ? -20.713 -9.488 5.606 1.00 96.12 276 SER A CA 1
ATOM 2217 C C . SER A 1 276 ? -21.410 -10.511 6.498 1.00 96.12 276 SER A C 1
ATOM 2219 O O . SER A 1 276 ? -21.152 -10.522 7.695 1.00 96.12 276 SER A O 1
ATOM 2221 N N . GLN A 1 277 ? -22.249 -11.388 5.944 1.00 96.88 277 GLN A N 1
ATOM 2222 C CA . GLN A 1 277 ? -22.903 -12.437 6.726 1.00 96.88 277 GLN A CA 1
ATOM 2223 C C . GLN A 1 277 ? -21.868 -13.375 7.373 1.00 96.88 277 GLN A C 1
ATOM 2225 O O . GLN A 1 277 ? -21.904 -13.557 8.585 1.00 96.88 277 GLN A O 1
ATOM 2230 N N . GLU A 1 278 ? -20.877 -13.852 6.612 1.00 96.31 278 GLU A N 1
ATOM 2231 C CA . GLU A 1 278 ? -19.787 -14.696 7.131 1.00 96.31 278 GLU A CA 1
ATOM 2232 C C . GLU A 1 278 ? -18.964 -14.016 8.235 1.00 96.31 278 GLU A C 1
ATOM 2234 O O . GLU A 1 278 ? -18.500 -14.668 9.173 1.00 96.31 278 GLU A O 1
ATOM 2239 N N . LEU A 1 279 ? -18.750 -12.700 8.131 1.00 96.06 279 LEU A N 1
ATOM 2240 C CA . LEU A 1 279 ? -18.063 -11.928 9.166 1.00 96.06 279 LEU A CA 1
ATOM 2241 C C . LEU A 1 279 ? -18.888 -11.876 10.449 1.00 96.06 279 LEU A C 1
ATOM 2243 O O . LEU A 1 279 ? -18.358 -12.125 11.528 1.00 96.06 279 LEU A O 1
ATOM 2247 N N . PHE A 1 280 ? -20.178 -11.571 10.337 1.00 96.81 280 PHE A N 1
ATOM 2248 C CA . PHE A 1 280 ? -21.091 -11.536 11.477 1.00 96.81 280 PHE A CA 1
ATOM 2249 C C . PHE A 1 280 ? -21.169 -12.906 12.166 1.00 96.81 280 PHE A C 1
ATOM 2251 O O . PHE A 1 280 ? -21.035 -12.972 13.389 1.00 96.81 280 PHE A O 1
ATOM 2258 N N . ASP A 1 281 ? -21.238 -13.988 11.389 1.00 95.38 281 ASP A N 1
ATOM 2259 C CA . ASP A 1 281 ? -21.222 -15.361 11.899 1.00 95.38 281 ASP A CA 1
ATOM 2260 C C . ASP A 1 281 ? -19.899 -15.681 12.621 1.00 95.38 281 ASP A C 1
ATOM 2262 O O . ASP A 1 281 ? -19.916 -16.171 13.751 1.00 95.38 281 ASP A O 1
ATOM 2266 N N . PHE A 1 282 ? -18.746 -15.312 12.043 1.00 94.75 282 PHE A N 1
ATOM 2267 C CA . PHE A 1 282 ? -17.433 -15.469 12.689 1.00 94.75 282 PHE A CA 1
ATOM 2268 C C . PHE A 1 282 ? -17.356 -14.745 14.044 1.00 94.75 282 PHE A C 1
ATOM 2270 O O . PHE A 1 282 ? -16.796 -15.272 15.010 1.00 94.75 282 PHE A O 1
ATOM 2277 N N . PHE A 1 283 ? -17.945 -13.552 14.147 1.00 95.12 283 PHE A N 1
ATOM 2278 C CA . PHE A 1 283 ? -17.982 -12.777 15.388 1.00 95.12 283 PHE A CA 1
ATOM 2279 C C . PHE A 1 283 ? -19.100 -13.187 16.357 1.00 95.12 283 PHE A C 1
ATOM 2281 O O . PHE A 1 283 ? -19.158 -12.651 17.466 1.00 95.12 283 PHE A O 1
ATOM 2288 N N . GLY A 1 284 ? -19.971 -14.127 15.977 1.00 93.62 284 GLY A N 1
ATOM 2289 C CA . GLY A 1 284 ? -21.138 -14.514 16.773 1.00 93.62 284 GLY A CA 1
ATOM 2290 C C . GLY A 1 284 ? -22.172 -13.390 16.917 1.00 93.62 284 GLY A C 1
ATOM 2291 O O . GLY A 1 284 ? -22.921 -13.356 17.893 1.00 93.62 284 GLY A O 1
ATOM 2292 N N . ILE A 1 285 ? -22.196 -12.447 15.971 1.00 95.00 285 ILE A N 1
ATOM 2293 C CA . ILE A 1 285 ? -23.106 -11.299 15.950 1.00 95.00 285 ILE A CA 1
ATOM 2294 C C . ILE A 1 285 ? -24.203 -11.589 14.930 1.00 95.00 285 ILE A C 1
ATOM 2296 O O . ILE A 1 285 ? -23.928 -11.963 13.796 1.00 95.00 285 ILE A O 1
ATOM 2300 N N . ARG A 1 286 ? -25.471 -11.386 15.291 1.00 95.50 286 ARG A N 1
ATOM 2301 C CA . ARG A 1 286 ? -26.573 -11.574 14.338 1.00 95.50 286 ARG A CA 1
ATOM 2302 C C . ARG A 1 286 ? -26.633 -10.396 13.367 1.00 95.50 286 ARG A C 1
ATOM 2304 O O . ARG A 1 286 ? -26.839 -9.269 13.790 1.00 95.50 286 ARG A O 1
ATOM 2311 N N . MET A 1 287 ? -26.561 -10.641 12.062 1.00 95.38 287 MET A N 1
ATOM 2312 C CA . MET A 1 287 ? -26.740 -9.570 11.072 1.00 95.38 287 MET A CA 1
ATOM 2313 C C . MET A 1 287 ? -28.205 -9.084 11.033 1.00 95.38 287 MET A C 1
ATOM 2315 O O . MET A 1 287 ? -29.115 -9.849 10.689 1.00 95.38 287 MET A O 1
ATOM 2319 N N . THR A 1 288 ? -28.452 -7.817 11.384 1.00 96.88 288 THR A N 1
ATOM 2320 C CA . THR A 1 288 ? -29.803 -7.222 11.431 1.00 96.88 288 THR A CA 1
ATOM 2321 C C . THR A 1 288 ? -30.259 -6.663 10.080 1.00 96.88 288 THR A C 1
ATOM 2323 O O . THR A 1 288 ? -29.495 -6.624 9.113 1.00 96.88 288 THR A O 1
ATOM 2326 N N . ALA A 1 289 ? -31.527 -6.243 9.998 1.00 96.31 289 ALA A N 1
ATOM 2327 C CA . ALA A 1 289 ? -32.089 -5.642 8.789 1.00 96.31 289 ALA A CA 1
ATOM 2328 C C . ALA A 1 289 ? -31.393 -4.316 8.439 1.00 96.31 289 ALA A C 1
ATOM 2330 O O . ALA A 1 289 ? -31.066 -4.091 7.281 1.00 96.31 289 ALA A O 1
ATOM 2331 N N . GLU A 1 290 ? -31.058 -3.498 9.436 1.00 95.38 290 GLU A N 1
ATOM 2332 C CA . GLU A 1 290 ? -30.385 -2.205 9.269 1.00 95.38 290 GLU A CA 1
ATOM 2333 C C . GLU A 1 290 ? -29.001 -2.365 8.626 1.00 95.38 290 GLU A C 1
ATOM 2335 O O . GLU A 1 290 ? -28.634 -1.613 7.717 1.00 95.38 290 GLU A O 1
ATOM 2340 N N . VAL A 1 291 ? -28.254 -3.394 9.045 1.00 96.06 291 VAL A N 1
ATOM 2341 C CA . VAL A 1 291 ? -26.960 -3.741 8.444 1.00 96.06 291 VAL A CA 1
ATOM 2342 C C . VAL A 1 291 ? -27.151 -4.205 7.000 1.00 96.06 291 VAL A C 1
ATOM 2344 O O . VAL A 1 291 ? -26.454 -3.726 6.104 1.00 96.06 291 VAL A O 1
ATOM 2347 N N . LYS A 1 292 ? -28.111 -5.103 6.740 1.00 95.06 292 LYS A N 1
ATOM 2348 C CA . LYS A 1 292 ? -28.411 -5.595 5.380 1.00 95.06 292 LYS A CA 1
ATOM 2349 C C . LYS A 1 292 ? -28.831 -4.458 4.444 1.00 95.06 292 LYS A C 1
ATOM 2351 O O . LYS A 1 292 ? -28.376 -4.397 3.296 1.00 95.06 292 LYS A O 1
ATOM 2356 N N . ASP A 1 293 ? -29.626 -3.521 4.945 1.00 93.00 293 ASP A N 1
ATOM 2357 C CA . ASP A 1 293 ? -30.049 -2.328 4.221 1.00 93.00 293 ASP A CA 1
ATOM 2358 C C . ASP A 1 293 ? -28.871 -1.399 3.934 1.00 93.00 293 ASP A C 1
ATOM 2360 O O . ASP A 1 293 ? -28.765 -0.871 2.825 1.00 93.00 293 ASP A O 1
ATOM 2364 N N . TYR A 1 294 ? -27.970 -1.196 4.903 1.00 91.44 294 TYR A N 1
ATOM 2365 C CA . TYR A 1 294 ? -26.743 -0.428 4.690 1.00 91.44 294 TYR A CA 1
ATOM 2366 C C . TYR A 1 294 ? -25.891 -1.044 3.581 1.00 91.44 294 TYR A C 1
ATOM 2368 O O . TYR A 1 294 ? -25.610 -0.354 2.602 1.00 91.44 294 TYR A O 1
ATOM 2376 N N . VAL A 1 295 ? -25.566 -2.338 3.687 1.00 90.56 295 VAL A N 1
ATOM 2377 C CA . VAL A 1 295 ? -24.752 -3.072 2.704 1.00 90.56 295 VAL A CA 1
ATOM 2378 C C . VAL A 1 295 ? -25.366 -2.967 1.303 1.00 90.56 295 VAL A C 1
ATOM 2380 O O . VAL A 1 295 ? -24.682 -2.642 0.331 1.00 90.56 295 VAL A O 1
ATOM 2383 N N . THR A 1 296 ? -26.683 -3.149 1.195 1.00 88.25 296 THR A N 1
ATOM 2384 C CA . THR A 1 296 ? -27.406 -3.047 -0.081 1.00 88.25 296 THR A CA 1
ATOM 2385 C C . THR A 1 296 ? -27.340 -1.632 -0.667 1.00 88.25 296 THR A C 1
ATOM 2387 O O . THR A 1 296 ? -27.048 -1.461 -1.855 1.00 88.25 296 THR A O 1
ATOM 2390 N N . ARG A 1 297 ? -27.574 -0.595 0.149 1.00 84.94 297 ARG A N 1
ATOM 2391 C CA . ARG A 1 297 ? -27.538 0.812 -0.291 1.00 84.94 297 ARG A CA 1
ATOM 2392 C C . ARG A 1 297 ? -26.130 1.273 -0.661 1.00 84.94 297 ARG A C 1
ATOM 2394 O O . ARG A 1 297 ? -25.971 2.007 -1.642 1.00 84.94 297 ARG A O 1
ATOM 2401 N N . SER A 1 298 ? -25.113 0.845 0.085 1.00 78.81 298 SER A N 1
ATOM 2402 C CA . SER A 1 298 ? -23.717 1.198 -0.186 1.00 78.81 298 SER A CA 1
ATOM 2403 C C . SER A 1 298 ? -23.192 0.599 -1.488 1.00 78.81 298 SER A C 1
ATOM 2405 O O . SER A 1 298 ? -22.304 1.195 -2.091 1.00 78.81 298 SER A O 1
ATOM 2407 N N . SER A 1 299 ? -23.755 -0.528 -1.941 1.00 69.06 299 SER A N 1
ATOM 2408 C CA . SER A 1 299 ? -23.357 -1.208 -3.183 1.00 69.06 299 SER A CA 1
ATOM 2409 C C . SER A 1 299 ? -24.168 -0.801 -4.422 1.00 69.06 299 SER A C 1
ATOM 2411 O O . SER A 1 299 ? -23.680 -0.962 -5.538 1.00 69.06 299 SER A O 1
ATOM 2413 N N . ARG A 1 300 ? -25.400 -0.291 -4.260 1.00 64.31 300 ARG A N 1
ATOM 2414 C CA . ARG A 1 300 ? -26.343 -0.024 -5.373 1.00 64.31 300 ARG A CA 1
ATOM 2415 C C . ARG A 1 300 ? -26.485 1.441 -5.783 1.00 64.31 300 ARG A C 1
ATOM 2417 O O . ARG A 1 300 ? -27.197 1.743 -6.738 1.00 64.31 300 ARG A O 1
ATOM 2424 N N . THR A 1 301 ? -25.888 2.377 -5.058 1.00 54.06 301 THR A N 1
ATOM 2425 C CA . THR A 1 301 ? -26.179 3.795 -5.286 1.00 54.06 301 THR A CA 1
ATOM 2426 C C . THR A 1 301 ? -25.536 4.309 -6.581 1.00 54.06 301 THR A C 1
ATOM 2428 O O . THR A 1 301 ? -24.334 4.219 -6.786 1.00 54.06 301 THR A O 1
ATOM 2431 N N . ASN A 1 302 ? -26.370 4.886 -7.454 1.00 46.38 302 ASN A N 1
ATOM 2432 C CA . ASN A 1 302 ? -26.000 5.666 -8.646 1.00 46.38 302 ASN A CA 1
ATOM 2433 C C . ASN A 1 302 ? -25.931 7.171 -8.325 1.00 46.38 302 ASN A C 1
ATOM 2435 O O . ASN A 1 302 ? -26.179 8.030 -9.175 1.00 46.38 302 ASN A O 1
ATOM 2439 N N . ASN A 1 303 ? -25.644 7.526 -7.069 1.00 45.81 303 ASN A N 1
ATOM 2440 C CA . ASN A 1 303 ? -25.710 8.914 -6.640 1.00 45.81 303 ASN A CA 1
ATOM 2441 C C . ASN A 1 303 ? -24.421 9.631 -7.064 1.00 45.81 303 ASN A C 1
ATOM 2443 O O . ASN A 1 303 ? -23.410 9.614 -6.364 1.00 45.81 303 ASN A O 1
ATOM 2447 N N . ARG A 1 304 ? -24.456 10.276 -8.238 1.00 46.69 304 ARG A N 1
ATOM 2448 C CA . ARG A 1 304 ? -23.362 11.085 -8.819 1.00 46.69 304 ARG A CA 1
ATOM 2449 C C . ARG A 1 304 ? -22.911 12.268 -7.936 1.00 46.69 304 ARG A C 1
ATOM 2451 O O . ARG A 1 304 ? -21.987 12.978 -8.311 1.00 46.69 304 ARG A O 1
ATOM 2458 N N . ARG A 1 305 ? -23.552 12.496 -6.782 1.00 42.97 305 ARG A N 1
ATOM 2459 C CA . ARG A 1 305 ? -23.306 13.636 -5.882 1.00 42.97 305 ARG A CA 1
ATOM 2460 C C . ARG A 1 305 ? -22.296 13.377 -4.756 1.00 42.97 305 ARG A C 1
ATOM 2462 O O . ARG A 1 305 ? -21.825 14.344 -4.175 1.00 42.97 305 ARG A O 1
ATOM 2469 N N . ASN A 1 306 ? -21.922 12.128 -4.458 1.00 47.59 306 ASN A N 1
ATOM 2470 C CA . ASN A 1 306 ? -20.920 11.845 -3.417 1.00 47.59 306 ASN A CA 1
ATOM 2471 C C . ASN A 1 306 ? -19.507 11.738 -4.011 1.00 47.59 306 ASN A C 1
ATOM 2473 O O . ASN A 1 306 ? -19.005 10.651 -4.289 1.00 47.59 306 ASN A O 1
ATOM 2477 N N . THR A 1 307 ? -18.857 12.888 -4.197 1.00 50.19 307 THR A N 1
ATOM 2478 C CA . THR A 1 307 ? -17.472 13.007 -4.697 1.00 50.19 307 THR A CA 1
ATOM 2479 C C . THR A 1 307 ? -16.418 12.999 -3.581 1.00 50.19 307 THR A C 1
ATOM 2481 O O . THR A 1 307 ? -15.219 13.036 -3.858 1.00 50.19 307 THR A O 1
ATOM 2484 N N . HIS A 1 308 ? -16.830 12.919 -2.310 1.00 57.12 308 HIS A N 1
ATOM 2485 C CA . HIS A 1 308 ? -15.911 12.961 -1.172 1.00 57.12 308 HIS A CA 1
ATOM 2486 C C . HIS A 1 308 ? -14.988 11.733 -1.118 1.00 57.12 308 HIS A C 1
ATOM 2488 O O . HIS A 1 308 ? -15.431 10.584 -1.062 1.00 57.12 308 HIS A O 1
ATOM 2494 N N . ALA A 1 309 ? -13.674 11.972 -1.050 1.00 54.66 309 ALA A N 1
ATOM 2495 C CA . ALA A 1 309 ? -12.649 10.927 -1.119 1.00 54.66 309 ALA A CA 1
ATOM 2496 C C . ALA A 1 309 ? -12.654 9.924 0.057 1.00 54.66 309 ALA A C 1
ATOM 2498 O O . ALA A 1 309 ? -12.016 8.865 -0.044 1.00 54.66 309 ALA A O 1
ATOM 2499 N N . TYR A 1 310 ? -13.356 10.249 1.147 1.00 56.00 310 TYR A N 1
ATOM 2500 C CA . TYR A 1 310 ? -13.550 9.419 2.343 1.00 56.00 310 TYR A CA 1
ATOM 2501 C C . TYR A 1 310 ? -14.926 8.741 2.403 1.00 56.00 310 TYR A C 1
ATOM 2503 O O . TYR A 1 310 ? -15.188 8.008 3.351 1.00 56.00 310 TYR A O 1
ATOM 2511 N N . SER A 1 311 ? -15.782 8.932 1.391 1.00 62.56 311 SER A N 1
ATOM 2512 C CA . SER A 1 311 ? -17.094 8.286 1.343 1.00 62.56 311 SER A CA 1
ATOM 2513 C C . SER A 1 311 ? -16.967 6.759 1.382 1.00 62.56 311 SER A C 1
ATOM 2515 O O . SER A 1 311 ? -16.181 6.162 0.627 1.00 62.56 311 SER A O 1
ATOM 2517 N N . THR A 1 312 ? -17.770 6.144 2.251 1.00 65.00 312 THR A N 1
ATOM 2518 C CA . THR A 1 312 ? -17.995 4.692 2.339 1.00 65.00 312 THR A CA 1
ATOM 2519 C C . THR A 1 312 ? -19.127 4.224 1.424 1.00 65.00 312 THR A C 1
ATOM 2521 O O . THR A 1 312 ? -19.266 3.031 1.190 1.00 65.00 312 THR A O 1
ATOM 2524 N N . ILE A 1 313 ? -19.882 5.161 0.844 1.00 62.75 313 ILE A N 1
ATOM 2525 C CA . ILE A 1 313 ? -20.862 4.918 -0.217 1.00 62.75 313 ILE A CA 1
ATOM 2526 C C . ILE A 1 313 ? -20.165 5.188 -1.551 1.00 62.75 313 ILE A C 1
ATOM 2528 O O . ILE A 1 313 ? -19.648 6.291 -1.768 1.00 62.75 313 ILE A O 1
ATOM 2532 N N . ARG A 1 314 ? -20.087 4.183 -2.423 1.00 63.06 314 ARG A N 1
ATOM 2533 C CA . ARG A 1 314 ? -19.290 4.241 -3.653 1.00 63.06 314 ARG A CA 1
ATOM 2534 C C . ARG A 1 314 ? -20.081 3.652 -4.818 1.00 63.06 314 ARG A C 1
ATOM 2536 O O . ARG A 1 314 ? -20.666 2.584 -4.693 1.00 63.06 314 ARG A O 1
ATOM 2543 N N . ASN A 1 315 ? -20.028 4.322 -5.964 1.00 55.41 315 ASN A N 1
ATOM 2544 C CA . ASN A 1 315 ? -20.668 3.846 -7.188 1.00 55.41 315 ASN A CA 1
ATOM 2545 C C . ASN A 1 315 ? -19.731 2.841 -7.886 1.00 55.41 315 ASN A C 1
ATOM 2547 O O . ASN A 1 315 ? -18.539 3.112 -7.985 1.00 55.41 315 ASN A O 1
ATOM 2551 N N . ASN A 1 316 ? -20.269 1.745 -8.431 1.00 61.34 316 ASN A N 1
ATOM 2552 C CA . ASN A 1 316 ? -19.577 0.771 -9.295 1.00 61.34 316 ASN A CA 1
ATOM 2553 C C . ASN A 1 316 ? -18.359 0.044 -8.664 1.00 61.34 316 ASN A C 1
ATOM 2555 O O . ASN A 1 316 ? -17.279 0.615 -8.500 1.00 61.34 316 ASN A O 1
ATOM 2559 N N . VAL A 1 317 ? -18.506 -1.266 -8.424 1.00 62.09 317 VAL A N 1
ATOM 2560 C CA . VAL A 1 317 ? -17.480 -2.171 -7.860 1.00 62.09 317 VAL A CA 1
ATOM 2561 C C . VAL A 1 317 ? -16.178 -2.180 -8.674 1.00 62.09 317 VAL A C 1
ATOM 2563 O O . VAL A 1 317 ? -15.093 -2.155 -8.095 1.00 62.09 317 VAL A O 1
ATOM 2566 N N . SER A 1 318 ? -16.251 -2.126 -10.009 1.00 58.88 318 SER A N 1
ATOM 2567 C CA . SER A 1 318 ? -15.055 -2.100 -10.869 1.00 58.88 318 SER A CA 1
ATOM 2568 C C . SER A 1 318 ? -14.222 -0.829 -10.650 1.00 58.88 318 SER A C 1
ATOM 2570 O O . SER A 1 318 ? -12.992 -0.875 -10.627 1.00 58.88 318 SER A O 1
ATOM 2572 N N . SER A 1 319 ? -14.876 0.301 -10.355 1.00 62.38 319 SER A N 1
ATOM 2573 C CA . SER A 1 319 ? -14.183 1.547 -9.999 1.00 62.38 319 SER A CA 1
ATOM 2574 C C . SER A 1 319 ? -13.506 1.501 -8.621 1.00 62.38 319 SER A C 1
ATOM 2576 O O . SER A 1 319 ? -12.718 2.383 -8.295 1.00 62.38 319 SER A O 1
ATOM 2578 N N . LEU A 1 320 ? -13.795 0.494 -7.793 1.00 65.12 320 LEU A N 1
ATOM 2579 C CA . LEU A 1 320 ? -13.160 0.307 -6.488 1.00 65.12 320 LEU A CA 1
ATOM 2580 C C . LEU A 1 320 ? -11.957 -0.627 -6.550 1.00 65.12 320 LEU A C 1
ATOM 2582 O O . LEU A 1 320 ? -10.990 -0.395 -5.825 1.00 65.12 320 LEU A O 1
ATOM 2586 N N . ILE A 1 321 ? -12.020 -1.658 -7.390 1.00 77.25 321 ILE A N 1
ATOM 2587 C CA . ILE A 1 321 ? -10.957 -2.661 -7.520 1.00 77.25 321 ILE A CA 1
ATOM 2588 C C . ILE A 1 321 ? -9.867 -2.154 -8.460 1.00 77.25 321 ILE A C 1
ATOM 2590 O O . ILE A 1 321 ? -8.703 -2.115 -8.079 1.00 77.25 321 ILE A O 1
ATOM 2594 N N . ASP A 1 322 ? -10.244 -1.697 -9.655 1.00 76.88 322 ASP A N 1
ATOM 2595 C CA . ASP A 1 322 ? -9.307 -1.502 -10.765 1.00 76.88 322 ASP A CA 1
ATOM 2596 C C . ASP A 1 322 ? -9.010 -0.032 -11.086 1.00 76.88 322 ASP A C 1
ATOM 2598 O O . ASP A 1 322 ? -8.270 0.263 -12.024 1.00 76.88 322 ASP A O 1
ATOM 2602 N N . SER A 1 323 ? -9.536 0.934 -10.319 1.00 78.06 323 SER A N 1
ATOM 2603 C CA . SER A 1 323 ? -9.323 2.358 -10.634 1.00 78.06 323 SER A CA 1
ATOM 2604 C C . SER A 1 323 ? -7.858 2.780 -10.630 1.00 78.06 323 SER A C 1
ATOM 2606 O O . SER A 1 323 ? -7.501 3.729 -11.325 1.00 78.06 323 SER A O 1
ATOM 2608 N N . TRP A 1 324 ? -7.016 2.092 -9.855 1.00 83.75 324 TRP A N 1
ATOM 2609 C CA . TRP A 1 324 ? -5.579 2.358 -9.805 1.00 83.75 324 TRP A CA 1
ATOM 2610 C C . TRP A 1 324 ? -4.915 2.174 -11.171 1.00 83.75 324 TRP A C 1
ATOM 2612 O O . TRP A 1 324 ? -3.983 2.908 -11.477 1.00 83.75 324 TRP A O 1
ATOM 2622 N N . ARG A 1 325 ? -5.455 1.304 -12.038 1.00 80.38 325 ARG A N 1
ATOM 2623 C CA . ARG A 1 325 ? -4.958 1.088 -13.407 1.00 80.38 325 ARG A CA 1
ATOM 2624 C C . ARG A 1 325 ? -5.042 2.339 -14.280 1.00 80.38 325 ARG A C 1
ATOM 2626 O O . ARG A 1 325 ? -4.271 2.477 -15.217 1.00 80.38 325 ARG A O 1
ATOM 2633 N N . LYS A 1 326 ? -5.995 3.232 -13.988 1.00 74.94 326 LYS A N 1
ATOM 2634 C CA . LYS A 1 326 ? -6.167 4.520 -14.684 1.00 74.94 326 LYS A CA 1
ATOM 2635 C C . LYS A 1 326 ? -5.511 5.687 -13.943 1.00 74.94 326 LYS A C 1
ATOM 2637 O O . LYS A 1 326 ? -5.407 6.771 -14.502 1.00 74.94 326 LYS A O 1
ATOM 2642 N N . GLN A 1 327 ? -5.161 5.499 -12.670 1.00 73.69 327 GLN A N 1
ATOM 2643 C CA . GLN A 1 327 ? -4.634 6.558 -11.804 1.00 73.69 327 GLN A CA 1
ATOM 2644 C C . GLN A 1 327 ? -3.110 6.544 -11.742 1.00 73.69 327 GLN A C 1
ATOM 2646 O O . GLN A 1 327 ? -2.520 7.614 -11.690 1.00 73.69 327 GLN A O 1
ATOM 2651 N N . LEU A 1 328 ? -2.493 5.360 -11.731 1.00 74.50 328 LEU A N 1
ATOM 2652 C CA . LEU A 1 328 ? -1.046 5.185 -11.660 1.00 74.50 328 LEU A CA 1
ATOM 2653 C C . LEU A 1 328 ? -0.435 5.075 -13.060 1.00 74.50 328 LEU A C 1
ATOM 2655 O O . LEU A 1 328 ? -0.996 4.413 -13.934 1.00 74.50 328 LEU A O 1
ATOM 2659 N N . SER A 1 329 ? 0.742 5.676 -13.255 1.00 74.50 329 SER A N 1
ATOM 2660 C CA . SER A 1 329 ? 1.572 5.413 -14.435 1.00 74.50 329 SER A CA 1
ATOM 2661 C C . SER A 1 329 ? 2.100 3.974 -14.409 1.00 74.50 329 SER A C 1
ATOM 2663 O O . SER A 1 329 ? 2.196 3.350 -13.351 1.00 74.50 329 SER A O 1
ATOM 2665 N N . ILE A 1 330 ? 2.484 3.437 -15.571 1.00 70.50 330 ILE A N 1
ATOM 2666 C CA . ILE A 1 330 ? 3.052 2.081 -15.650 1.00 70.50 330 ILE A CA 1
ATOM 2667 C C . ILE A 1 330 ? 4.328 1.938 -14.812 1.00 70.50 330 ILE A C 1
ATOM 2669 O O . ILE A 1 330 ? 4.562 0.890 -14.218 1.00 70.50 330 ILE A O 1
ATOM 2673 N N . GLU A 1 331 ? 5.129 2.997 -14.737 1.00 70.62 331 GLU A N 1
ATOM 2674 C CA . GLU A 1 331 ? 6.344 3.045 -13.930 1.00 70.62 331 GLU A CA 1
ATOM 2675 C C . GLU A 1 331 ? 6.008 2.981 -12.438 1.00 70.62 331 GLU A C 1
ATOM 2677 O O . GLU A 1 331 ? 6.540 2.138 -11.725 1.00 70.62 331 GLU A O 1
ATOM 2682 N N . ALA A 1 332 ? 5.027 3.769 -11.982 1.00 76.56 332 ALA A N 1
ATOM 2683 C CA . ALA A 1 332 ? 4.558 3.724 -10.602 1.00 76.56 332 ALA A CA 1
ATOM 2684 C C . ALA A 1 332 ? 3.978 2.350 -10.231 1.00 76.56 332 ALA A C 1
ATOM 2686 O O . ALA A 1 332 ? 4.253 1.835 -9.149 1.00 76.56 332 ALA A O 1
ATOM 2687 N N . VAL A 1 333 ? 3.212 1.728 -11.137 1.00 81.56 333 VAL A N 1
ATOM 2688 C CA . VAL A 1 333 ? 2.714 0.357 -10.955 1.00 81.56 333 VAL A CA 1
ATOM 2689 C C . VAL A 1 333 ? 3.875 -0.622 -10.806 1.00 81.56 333 VAL A C 1
ATOM 2691 O O . VAL A 1 333 ? 3.872 -1.401 -9.859 1.00 81.56 333 VAL A O 1
ATOM 2694 N N . ARG A 1 334 ? 4.882 -0.564 -11.686 1.00 78.44 334 ARG A N 1
ATOM 2695 C CA . ARG A 1 334 ? 6.061 -1.442 -11.621 1.00 78.44 334 ARG A CA 1
ATOM 2696 C C . ARG A 1 334 ? 6.846 -1.261 -10.327 1.00 78.44 334 ARG A C 1
ATOM 2698 O O . ARG A 1 334 ? 7.243 -2.260 -9.740 1.00 78.44 334 ARG A O 1
ATOM 2705 N N . THR A 1 335 ? 7.012 -0.028 -9.853 1.00 81.62 335 THR A N 1
ATOM 2706 C CA . THR A 1 335 ? 7.678 0.256 -8.575 1.00 81.62 335 THR A CA 1
ATOM 2707 C C . THR A 1 335 ? 6.913 -0.337 -7.395 1.00 81.62 335 THR A C 1
ATOM 2709 O O . THR A 1 335 ? 7.523 -0.913 -6.497 1.00 81.62 335 THR A O 1
ATOM 2712 N N . VAL A 1 336 ? 5.578 -0.258 -7.388 1.00 87.69 336 VAL A N 1
ATOM 2713 C CA . VAL A 1 336 ? 4.774 -0.935 -6.357 1.00 87.69 336 VAL A CA 1
ATOM 2714 C C . VAL A 1 336 ? 4.886 -2.453 -6.493 1.00 87.69 336 VAL A C 1
ATOM 2716 O O . VAL A 1 336 ? 5.078 -3.135 -5.492 1.00 87.69 336 VAL A O 1
ATOM 2719 N N . GLU A 1 337 ? 4.802 -2.996 -7.707 1.00 86.75 337 GLU A N 1
ATOM 2720 C CA . GLU A 1 337 ? 4.870 -4.442 -7.947 1.00 86.75 337 GLU A CA 1
ATOM 2721 C C . GLU A 1 337 ? 6.216 -5.061 -7.571 1.00 86.75 337 GLU A C 1
ATOM 2723 O O . GLU A 1 337 ? 6.228 -6.172 -7.045 1.00 86.75 337 GLU A O 1
ATOM 2728 N N . SER A 1 338 ? 7.330 -4.360 -7.800 1.00 82.56 338 SER A N 1
ATOM 2729 C CA . SER A 1 338 ? 8.663 -4.838 -7.424 1.00 82.56 338 SER A CA 1
ATOM 2730 C C . SER A 1 338 ? 8.872 -4.824 -5.909 1.00 82.56 338 SER A C 1
ATOM 2732 O O . SER A 1 338 ? 9.359 -5.806 -5.355 1.00 82.56 338 SER A O 1
ATOM 2734 N N . ASN A 1 339 ? 8.452 -3.757 -5.222 1.00 86.50 339 ASN A N 1
ATOM 2735 C CA . ASN A 1 339 ? 8.656 -3.610 -3.778 1.00 86.50 339 ASN A CA 1
ATOM 2736 C C . ASN A 1 339 ? 7.655 -4.426 -2.943 1.00 86.50 339 ASN A C 1
ATOM 2738 O O . ASN A 1 339 ? 8.011 -4.969 -1.902 1.00 86.50 339 ASN A O 1
ATOM 2742 N N . CYS A 1 340 ? 6.398 -4.535 -3.380 1.00 90.00 340 CYS A N 1
ATOM 2743 C CA . CYS A 1 340 ? 5.336 -5.253 -2.665 1.00 90.00 340 CYS A CA 1
ATOM 2744 C C . CYS A 1 340 ? 5.126 -6.683 -3.200 1.00 90.00 340 CYS A C 1
ATOM 2746 O O . CYS A 1 340 ? 4.067 -7.274 -2.965 1.00 90.00 340 CYS A O 1
ATOM 2748 N N . ARG A 1 341 ? 6.098 -7.258 -3.923 1.00 85.25 341 ARG A N 1
ATOM 2749 C CA . ARG A 1 341 ? 5.935 -8.554 -4.600 1.00 85.25 341 ARG A CA 1
ATOM 2750 C C . ARG A 1 341 ? 5.433 -9.687 -3.686 1.00 85.25 341 ARG A C 1
ATOM 2752 O O . ARG A 1 341 ? 4.449 -10.321 -4.066 1.00 85.25 341 ARG A O 1
ATOM 2759 N N . PRO A 1 342 ? 5.979 -9.887 -2.468 1.00 84.94 342 PRO A N 1
ATOM 2760 C CA . PRO A 1 342 ? 5.497 -10.939 -1.569 1.00 84.94 342 PRO A CA 1
ATOM 2761 C C . PRO A 1 342 ? 4.016 -10.783 -1.203 1.00 84.94 342 PRO A C 1
ATOM 2763 O O . PRO A 1 342 ? 3.274 -11.759 -1.159 1.00 84.94 342 PRO A O 1
ATOM 2766 N N . VAL A 1 343 ? 3.562 -9.542 -0.992 1.00 88.44 343 VAL A N 1
ATOM 2767 C CA . VAL A 1 343 ? 2.157 -9.240 -0.677 1.00 88.44 343 VAL A CA 1
ATOM 2768 C C . VAL A 1 343 ? 1.254 -9.589 -1.855 1.00 88.44 343 VAL A C 1
ATOM 2770 O O . VAL A 1 343 ? 0.191 -10.173 -1.656 1.00 88.44 343 VAL A O 1
ATOM 2773 N N . LEU A 1 344 ? 1.673 -9.246 -3.076 1.00 86.06 344 LEU A N 1
ATOM 2774 C CA . LEU A 1 344 ? 0.922 -9.558 -4.291 1.00 86.06 344 LEU A CA 1
ATOM 2775 C C . LEU A 1 344 ? 0.793 -11.068 -4.501 1.00 86.06 344 LEU A C 1
ATOM 2777 O O . LEU A 1 344 ? -0.313 -11.544 -4.746 1.00 86.06 344 LEU A O 1
ATOM 2781 N N . ASP A 1 345 ? 1.885 -11.816 -4.356 1.00 80.56 345 ASP A N 1
ATOM 2782 C CA . ASP A 1 345 ? 1.890 -13.261 -4.589 1.00 80.56 345 ASP A CA 1
ATOM 2783 C C . ASP A 1 345 ? 1.052 -14.010 -3.537 1.00 80.56 345 ASP A C 1
ATOM 2785 O O . ASP A 1 345 ? 0.199 -14.824 -3.897 1.00 80.56 345 ASP A O 1
ATOM 2789 N N . ILE A 1 346 ? 1.220 -13.688 -2.247 1.00 81.56 346 ILE A N 1
ATOM 2790 C CA . ILE A 1 346 ? 0.473 -14.325 -1.147 1.00 81.56 346 ILE A CA 1
ATOM 2791 C C . ILE A 1 346 ? -1.023 -14.017 -1.248 1.00 81.56 346 ILE A C 1
ATOM 2793 O O . ILE A 1 346 ? -1.856 -14.916 -1.135 1.00 81.56 346 ILE A O 1
ATOM 2797 N N . LEU A 1 347 ? -1.380 -12.755 -1.503 1.00 84.62 347 LEU A N 1
ATOM 2798 C CA . LEU A 1 347 ? -2.777 -12.341 -1.638 1.00 84.62 347 LEU A CA 1
ATOM 2799 C C . LEU A 1 347 ? -3.352 -12.616 -3.032 1.00 84.62 347 LEU A C 1
ATOM 2801 O O . LEU A 1 347 ? -4.492 -12.232 -3.287 1.00 84.62 347 LEU A O 1
ATOM 2805 N N . ARG A 1 348 ? -2.614 -13.305 -3.915 1.00 85.12 348 ARG A N 1
ATOM 2806 C CA . ARG A 1 348 ? -3.050 -13.733 -5.257 1.00 85.12 348 ARG A CA 1
ATOM 2807 C C . ARG A 1 348 ? -3.487 -12.574 -6.164 1.00 85.12 348 ARG A C 1
ATOM 2809 O O . ARG A 1 348 ? -4.465 -12.685 -6.904 1.00 85.12 348 ARG A O 1
ATOM 2816 N N . TYR A 1 349 ? -2.767 -11.456 -6.118 1.00 82.56 349 TYR A N 1
ATOM 2817 C CA . TYR A 1 349 ? -2.938 -10.340 -7.045 1.00 82.56 349 TYR A CA 1
ATOM 2818 C C . TYR A 1 349 ? -2.031 -10.500 -8.263 1.00 82.56 349 TYR A C 1
ATOM 2820 O O . TYR A 1 349 ? -0.809 -10.487 -8.152 1.00 82.56 349 TYR A O 1
ATOM 2828 N N . THR A 1 350 ? -2.624 -10.573 -9.454 1.00 77.88 350 THR A N 1
ATOM 2829 C CA . THR A 1 350 ? -1.863 -10.698 -10.701 1.00 77.88 350 THR A CA 1
ATOM 2830 C C . THR A 1 350 ? -1.130 -9.387 -11.037 1.00 77.88 350 THR A C 1
ATOM 2832 O O . THR A 1 350 ? -1.775 -8.328 -11.096 1.00 77.88 350 THR A O 1
ATOM 2835 N N . PRO A 1 351 ? 0.193 -9.417 -11.284 1.00 73.50 351 PRO A N 1
ATOM 2836 C CA . PRO A 1 351 ? 0.948 -8.271 -11.792 1.00 73.50 351 PRO A CA 1
ATOM 2837 C C . PRO A 1 351 ? 0.459 -7.815 -13.177 1.00 73.50 351 PRO A C 1
ATOM 2839 O O . PRO A 1 351 ? 0.030 -8.626 -13.999 1.00 73.50 351 PRO A O 1
ATOM 2842 N N . VAL A 1 352 ? 0.545 -6.517 -13.474 1.00 65.44 352 VAL A N 1
ATOM 2843 C CA . VAL A 1 352 ? 0.061 -5.916 -14.736 1.00 65.44 352 VAL A CA 1
ATOM 2844 C C . VAL A 1 352 ? 0.787 -6.452 -15.972 1.00 65.44 352 VAL A C 1
ATOM 2846 O O . VAL A 1 352 ? 0.207 -6.481 -17.061 1.00 65.44 352 VAL A O 1
ATOM 2849 N N . MET A 1 353 ? 2.015 -6.947 -15.798 1.00 52.72 353 MET A N 1
ATOM 2850 C CA . MET A 1 353 ? 2.848 -7.543 -16.850 1.00 52.72 353 MET A CA 1
ATOM 2851 C C . MET A 1 353 ? 2.186 -8.722 -17.593 1.00 52.72 353 MET A C 1
ATOM 2853 O O . MET A 1 353 ? 2.621 -9.030 -18.701 1.00 52.72 353 MET A O 1
ATOM 2857 N N . ALA A 1 354 ? 1.126 -9.332 -17.046 1.00 43.28 354 ALA A N 1
ATOM 2858 C CA . ALA A 1 354 ? 0.383 -10.403 -17.715 1.00 43.28 354 ALA A CA 1
ATOM 2859 C C . ALA A 1 354 ? -0.601 -9.912 -18.799 1.00 43.28 354 ALA A C 1
ATOM 2861 O O . ALA A 1 354 ? -0.754 -10.573 -19.814 1.00 43.28 354 ALA A O 1
ATOM 2862 N N . ALA A 1 355 ? -1.255 -8.755 -18.634 1.00 37.72 355 ALA A N 1
ATOM 2863 C CA . ALA A 1 355 ? -2.390 -8.368 -19.492 1.00 37.72 355 ALA A CA 1
ATOM 2864 C C . ALA A 1 355 ? -2.122 -7.146 -20.389 1.00 37.72 355 ALA A C 1
ATOM 2866 O O . ALA A 1 355 ? -2.667 -7.040 -21.485 1.00 37.72 355 ALA A O 1
ATOM 2867 N N . VAL A 1 356 ? -1.272 -6.212 -19.949 1.00 40.00 356 VAL A N 1
ATOM 2868 C CA . VAL A 1 356 ? -1.013 -4.962 -20.696 1.00 40.00 356 VAL A CA 1
ATOM 2869 C C . VAL A 1 356 ? 0.064 -5.144 -21.766 1.00 40.00 356 VAL A C 1
ATOM 2871 O O . VAL A 1 356 ? 0.093 -4.404 -22.745 1.00 40.00 356 VAL A O 1
ATOM 2874 N N . THR A 1 357 ? 0.920 -6.155 -21.622 1.00 37.94 357 THR A N 1
ATOM 2875 C CA . THR A 1 357 ? 1.910 -6.509 -22.645 1.00 37.94 357 THR A CA 1
ATOM 2876 C C . THR A 1 357 ? 1.219 -7.116 -23.874 1.00 37.94 357 THR A C 1
ATOM 2878 O O . THR A 1 357 ? 1.535 -6.731 -24.990 1.00 37.94 357 THR A O 1
ATOM 2881 N N . LEU A 1 358 ? 0.197 -7.960 -23.675 1.00 37.94 358 LEU A N 1
ATOM 2882 C CA . LEU A 1 358 ? -0.588 -8.604 -24.741 1.00 37.94 358 LEU A CA 1
ATOM 2883 C C . LEU A 1 358 ? -1.326 -7.613 -25.650 1.00 37.94 358 LEU A C 1
ATOM 2885 O O . LEU A 1 358 ? -1.292 -7.753 -26.866 1.00 37.94 358 LEU A O 1
ATOM 2889 N N . GLN A 1 359 ? -1.930 -6.569 -25.076 1.00 38.75 359 GLN A N 1
ATOM 2890 C CA . GLN A 1 359 ? -2.663 -5.542 -25.836 1.00 38.75 359 GLN A CA 1
ATOM 2891 C C . GLN A 1 359 ? -1.759 -4.613 -26.662 1.00 38.75 359 GLN A C 1
ATOM 2893 O O . GLN A 1 359 ? -2.260 -3.798 -27.432 1.00 38.75 359 GLN A O 1
ATOM 2898 N N . ARG A 1 360 ? -0.435 -4.704 -26.486 1.00 36.75 360 ARG A N 1
ATOM 2899 C CA . ARG A 1 360 ? 0.559 -3.968 -27.280 1.00 36.75 360 ARG A CA 1
ATOM 2900 C C . ARG A 1 360 ? 1.115 -4.789 -28.442 1.00 36.75 360 ARG A C 1
ATOM 2902 O O . ARG A 1 360 ? 1.840 -4.233 -29.261 1.00 36.75 360 ARG A O 1
ATOM 2909 N N . PHE A 1 361 ? 0.800 -6.080 -28.510 1.00 38.94 361 PHE A N 1
ATOM 2910 C CA . PHE A 1 361 ? 1.211 -6.941 -29.607 1.00 38.94 361 PHE A CA 1
ATOM 2911 C C . PHE A 1 361 ? 0.116 -7.040 -30.666 1.00 38.94 361 PHE A C 1
ATOM 2913 O O . PHE A 1 361 ? -1.074 -6.904 -30.385 1.00 38.94 361 PHE A O 1
ATOM 2920 N N . HIS A 1 362 ? 0.542 -7.287 -31.902 1.00 40.47 362 HIS A N 1
ATOM 2921 C CA . HIS A 1 362 ? -0.355 -7.567 -33.016 1.00 40.47 362 HIS A CA 1
ATOM 2922 C C . HIS A 1 362 ? -1.307 -8.736 -32.661 1.00 40.47 362 HIS A C 1
ATOM 2924 O O . HIS A 1 362 ? -0.857 -9.677 -32.001 1.00 40.47 362 HIS A O 1
ATOM 2930 N N . PRO A 1 363 ? -2.583 -8.737 -33.096 1.00 41.53 363 PRO A N 1
ATOM 2931 C CA . PRO A 1 363 ? -3.586 -9.734 -32.690 1.00 41.53 363 PRO A CA 1
ATOM 2932 C C . PRO A 1 363 ? -3.159 -11.199 -32.869 1.00 41.53 363 PRO A C 1
ATOM 2934 O O . PRO A 1 363 ? -3.502 -12.050 -32.053 1.00 41.53 363 PRO A O 1
ATOM 2937 N N . GLU A 1 364 ? -2.362 -11.491 -33.896 1.00 40.62 364 GLU A N 1
ATOM 2938 C CA . GLU A 1 364 ? -1.821 -12.835 -34.152 1.00 40.62 364 GLU A CA 1
ATOM 2939 C C . GLU A 1 364 ? -0.720 -13.248 -33.156 1.00 40.62 364 GLU A C 1
ATOM 2941 O O . GLU A 1 364 ? -0.650 -14.402 -32.741 1.00 40.62 364 GLU A O 1
ATOM 2946 N N . ILE A 1 365 ? 0.086 -12.294 -32.680 1.00 40.34 365 ILE A N 1
ATOM 2947 C CA . ILE A 1 365 ? 1.092 -12.518 -31.628 1.00 40.34 365 ILE A CA 1
ATOM 2948 C C . ILE A 1 365 ? 0.400 -12.660 -30.265 1.00 40.34 365 ILE A C 1
ATOM 2950 O O . ILE A 1 365 ? 0.813 -13.468 -29.437 1.00 40.34 365 ILE A O 1
ATOM 2954 N N . ALA A 1 366 ? -0.688 -11.916 -30.043 1.00 44.84 366 ALA A N 1
ATOM 2955 C CA . ALA A 1 366 ? -1.488 -12.026 -28.830 1.00 44.84 366 ALA A CA 1
ATOM 2956 C C . ALA A 1 366 ? -2.111 -13.425 -28.679 1.00 44.84 366 ALA A C 1
ATOM 2958 O O . ALA A 1 366 ? -2.025 -13.989 -27.595 1.00 44.84 366 ALA A O 1
ATOM 2959 N N . LYS A 1 367 ? -2.644 -14.019 -29.760 1.00 44.03 367 LYS A N 1
ATOM 2960 C CA . LYS A 1 367 ? -3.153 -15.407 -29.767 1.00 44.03 367 LYS A CA 1
ATOM 2961 C C . LYS A 1 367 ? -2.069 -16.429 -29.416 1.00 44.03 367 LYS A C 1
ATOM 2963 O O . LYS A 1 367 ? -2.324 -17.348 -28.650 1.00 44.03 367 LYS A O 1
ATOM 2968 N N . PHE A 1 368 ? -0.857 -16.257 -29.943 1.00 40.78 368 PHE A N 1
ATOM 2969 C CA . PHE A 1 368 ? 0.265 -17.152 -29.651 1.00 40.78 368 PHE A CA 1
ATOM 2970 C C . PHE A 1 368 ? 0.729 -17.043 -28.190 1.00 40.78 368 PHE A C 1
ATOM 2972 O O . PHE A 1 368 ? 0.940 -18.053 -27.525 1.00 40.78 368 PHE A O 1
ATOM 2979 N N . ILE A 1 369 ? 0.823 -15.827 -27.647 1.00 42.94 369 ILE A N 1
ATOM 2980 C CA . ILE A 1 369 ? 1.186 -15.609 -26.239 1.00 42.94 369 ILE A CA 1
ATOM 2981 C C . ILE A 1 369 ? 0.081 -16.115 -25.294 1.00 42.94 369 ILE A C 1
ATOM 2983 O O . ILE A 1 369 ? 0.403 -16.658 -24.243 1.00 42.94 369 ILE A O 1
ATOM 2987 N N . ASP A 1 370 ? -1.195 -16.002 -25.669 1.00 42.41 370 ASP A N 1
ATOM 2988 C CA . ASP A 1 370 ? -2.331 -16.552 -24.908 1.00 42.41 370 ASP A CA 1
ATOM 2989 C C . ASP A 1 370 ? -2.280 -18.093 -24.832 1.00 42.41 370 ASP A C 1
ATOM 2991 O O . ASP A 1 370 ? -2.627 -18.693 -23.817 1.00 42.41 370 ASP A O 1
ATOM 2995 N N . VAL A 1 371 ? -1.749 -18.744 -25.874 1.00 40.81 371 VAL A N 1
ATOM 2996 C CA . VAL A 1 371 ? -1.491 -20.196 -25.900 1.00 40.81 371 VAL A CA 1
ATOM 2997 C C . VAL A 1 371 ? -0.281 -20.583 -25.037 1.00 40.81 371 VAL A C 1
ATOM 2999 O O . VAL A 1 371 ? -0.308 -21.620 -24.375 1.00 40.81 371 VAL A O 1
ATOM 3002 N N . VAL A 1 372 ? 0.765 -19.752 -25.000 1.00 38.25 372 VAL A N 1
ATOM 3003 C CA . VAL A 1 372 ? 1.986 -19.976 -24.195 1.00 38.25 372 VAL A CA 1
ATOM 3004 C C . VAL A 1 372 ? 1.776 -19.655 -22.704 1.00 38.25 372 VAL A C 1
ATOM 3006 O O . VAL A 1 372 ? 2.500 -20.169 -21.850 1.00 38.25 372 VAL A O 1
ATOM 3009 N N . VAL A 1 373 ? 0.785 -18.822 -22.371 1.00 40.47 373 VAL A N 1
ATOM 3010 C CA . VAL A 1 373 ? 0.452 -18.391 -21.005 1.00 40.47 373 VAL A CA 1
ATOM 3011 C C . VAL A 1 373 ? -0.873 -19.022 -20.580 1.00 40.47 373 VAL A C 1
ATOM 3013 O O . VAL A 1 373 ? -1.914 -18.371 -20.538 1.00 40.47 373 VAL A O 1
ATOM 3016 N N . LYS A 1 374 ? -0.844 -20.301 -20.198 1.00 36.47 374 LYS A N 1
ATOM 3017 C CA . LYS A 1 374 ? -1.997 -20.953 -19.560 1.00 36.47 374 LYS A CA 1
ATOM 3018 C C . LYS A 1 374 ? -1.789 -21.009 -18.044 1.00 36.47 374 LYS A C 1
ATOM 3020 O O . LYS A 1 374 ? -0.783 -21.510 -17.561 1.00 36.47 374 LYS A O 1
ATOM 3025 N N . ASN A 1 375 ? -2.749 -20.481 -17.280 1.00 37.69 375 ASN A N 1
ATOM 3026 C CA . ASN A 1 375 ? -2.798 -20.532 -15.806 1.00 37.69 375 ASN A CA 1
ATOM 3027 C C . ASN A 1 375 ? -1.604 -19.920 -15.041 1.00 37.69 375 ASN A C 1
ATOM 3029 O O . ASN A 1 375 ? -1.367 -20.269 -13.888 1.00 37.69 375 ASN A O 1
ATOM 3033 N N . GLY A 1 376 ? -0.891 -18.955 -15.627 1.00 36.97 376 GLY A N 1
ATOM 3034 C CA . GLY A 1 376 ? 0.195 -18.257 -14.927 1.00 36.97 376 GLY A CA 1
ATOM 3035 C C . GLY A 1 376 ? 1.488 -19.067 -14.786 1.00 36.97 376 GLY A C 1
ATOM 3036 O O . GLY A 1 376 ? 2.407 -18.610 -14.108 1.00 36.97 376 GLY A O 1
ATOM 3037 N N . GLU A 1 377 ? 1.582 -20.213 -15.458 1.00 33.81 377 GLU A N 1
ATOM 3038 C CA . GLU A 1 377 ? 2.824 -20.952 -15.659 1.00 33.81 377 GLU A CA 1
ATOM 3039 C C . GLU A 1 377 ? 3.367 -20.639 -17.061 1.00 33.81 377 GLU A C 1
ATOM 3041 O O . GLU A 1 377 ? 2.626 -20.605 -18.042 1.00 33.81 377 GLU A O 1
ATOM 3046 N N . PHE A 1 378 ? 4.664 -20.342 -17.153 1.00 33.22 378 PHE A N 1
ATOM 3047 C CA . PHE A 1 378 ? 5.348 -20.159 -18.432 1.00 33.22 378 PHE A CA 1
ATOM 3048 C C . PHE A 1 378 ? 5.782 -21.534 -18.954 1.00 33.22 378 PHE A C 1
ATOM 3050 O O . PHE A 1 378 ? 6.701 -22.127 -18.390 1.00 33.22 378 PHE A O 1
ATOM 3057 N N . GLY A 1 379 ? 5.151 -22.027 -20.024 1.00 33.91 379 GLY A N 1
ATOM 3058 C CA . GLY A 1 379 ? 5.550 -23.268 -20.695 1.00 33.91 379 GLY A CA 1
ATOM 3059 C C . GLY A 1 379 ? 4.504 -23.788 -21.685 1.00 33.91 379 GLY A C 1
ATOM 3060 O O . GLY A 1 379 ? 3.308 -23.757 -21.412 1.00 33.91 379 GLY A O 1
ATOM 3061 N N . ILE A 1 380 ? 4.960 -24.284 -22.839 1.00 31.73 380 ILE A N 1
ATOM 3062 C CA . ILE A 1 380 ? 4.107 -24.943 -23.836 1.00 31.73 380 ILE A CA 1
ATOM 3063 C C . ILE A 1 380 ? 3.789 -26.358 -23.332 1.00 31.73 380 ILE A C 1
ATOM 3065 O O . ILE A 1 380 ? 4.672 -27.210 -23.260 1.00 31.73 380 ILE A O 1
ATOM 3069 N N . CYS A 1 381 ? 2.526 -26.627 -23.007 1.00 34.72 381 CYS A N 1
ATOM 3070 C CA . CYS A 1 381 ? 1.979 -27.982 -22.965 1.00 34.72 381 CYS A CA 1
ATOM 3071 C C . CYS A 1 381 ? 0.703 -28.017 -23.810 1.00 34.72 381 CYS A C 1
ATOM 3073 O O . CYS A 1 381 ? -0.345 -27.517 -23.400 1.00 34.72 381 CYS A O 1
ATOM 3075 N N . GLY A 1 382 ? 0.833 -28.593 -25.005 1.00 26.86 382 GLY A N 1
ATOM 3076 C CA . GLY A 1 382 ? -0.249 -28.827 -25.957 1.00 26.86 382 GLY A CA 1
ATOM 3077 C C . GLY A 1 382 ? 0.295 -29.062 -27.367 1.00 26.86 382 GLY A C 1
ATOM 3078 O O . GLY A 1 382 ? 0.648 -28.107 -28.044 1.00 26.86 382 GLY A O 1
ATOM 3079 N N . ASP A 1 383 ? 0.391 -30.341 -27.736 1.00 31.27 383 ASP A N 1
ATOM 3080 C CA . ASP A 1 383 ? 0.575 -30.956 -29.062 1.00 31.27 383 ASP A CA 1
ATOM 3081 C C . ASP A 1 383 ? 1.666 -30.391 -30.008 1.00 31.27 383 ASP A C 1
ATOM 3083 O O . ASP A 1 383 ? 1.401 -29.721 -31.000 1.00 31.27 383 ASP A O 1
ATOM 3087 N N . LEU A 1 384 ? 2.916 -30.754 -29.671 1.00 30.39 384 LEU A N 1
ATOM 3088 C CA . LEU A 1 384 ? 4.122 -30.998 -30.499 1.00 30.39 384 LEU A CA 1
ATOM 3089 C C . LEU A 1 384 ? 4.303 -30.268 -31.856 1.00 30.39 384 LEU A C 1
ATOM 3091 O O . LEU A 1 384 ? 3.714 -30.666 -32.861 1.00 30.39 384 LEU A O 1
ATOM 3095 N N . PRO A 1 385 ? 5.423 -29.528 -31.977 1.00 30.17 385 PRO A N 1
ATOM 3096 C CA . PRO A 1 385 ? 6.418 -29.778 -33.014 1.00 30.17 385 PRO A CA 1
ATOM 3097 C C . PRO A 1 385 ? 7.668 -30.435 -32.405 1.00 30.17 385 PRO A C 1
ATOM 3099 O O . PRO A 1 385 ? 8.162 -30.038 -31.350 1.00 30.17 385 PRO A O 1
ATOM 3102 N N . LYS A 1 386 ? 8.175 -31.482 -33.066 1.00 32.41 386 LYS A N 1
ATOM 3103 C CA . LYS A 1 386 ? 9.399 -32.192 -32.668 1.00 32.41 386 LYS A CA 1
ATOM 3104 C C . LYS A 1 386 ? 10.611 -31.267 -32.806 1.00 32.41 386 LYS A C 1
ATOM 3106 O O . LYS A 1 386 ? 10.878 -30.777 -33.899 1.00 32.41 386 LYS A O 1
ATOM 3111 N N . VAL A 1 387 ? 11.370 -31.096 -31.725 1.00 31.94 387 VAL A N 1
ATOM 3112 C CA . VAL A 1 387 ? 12.690 -30.451 -31.747 1.00 31.94 387 VAL A CA 1
ATOM 3113 C C . VAL A 1 387 ? 13.756 -31.543 -31.728 1.00 31.94 387 VAL A C 1
ATOM 3115 O O . VAL A 1 387 ? 13.806 -32.353 -30.802 1.00 31.94 387 VAL A O 1
ATOM 3118 N N . THR A 1 388 ? 14.591 -31.572 -32.762 1.00 31.08 388 THR A N 1
ATOM 3119 C CA . THR A 1 388 ? 15.766 -32.443 -32.866 1.00 31.08 388 THR A CA 1
ATOM 3120 C C . THR A 1 388 ? 16.998 -31.652 -32.434 1.00 31.08 388 THR A C 1
ATOM 3122 O O . THR A 1 388 ? 17.217 -30.545 -32.922 1.00 31.08 388 THR A O 1
ATOM 3125 N N . ASP A 1 389 ? 17.804 -32.202 -31.526 1.00 35.84 389 ASP A N 1
ATOM 3126 C CA . ASP A 1 389 ? 19.095 -31.620 -31.141 1.00 35.84 389 ASP A CA 1
ATOM 3127 C C . ASP A 1 389 ? 20.094 -31.723 -32.318 1.00 35.84 389 ASP A C 1
ATOM 3129 O O . ASP A 1 389 ? 20.423 -32.844 -32.720 1.00 35.84 389 ASP A O 1
ATOM 3133 N N . PRO A 1 390 ? 20.621 -30.606 -32.865 1.00 34.31 390 PRO A N 1
ATOM 3134 C CA . PRO A 1 390 ? 21.551 -30.641 -33.997 1.00 34.31 390 PRO A CA 1
ATOM 3135 C C . PRO A 1 390 ? 22.914 -31.270 -33.676 1.00 34.31 390 PRO A C 1
ATOM 3137 O O . PRO A 1 390 ? 23.642 -31.628 -34.597 1.00 34.31 390 PRO A O 1
ATOM 3140 N N . LYS A 1 391 ? 23.291 -31.405 -32.395 1.00 33.53 391 LYS A N 1
ATOM 3141 C CA . LYS A 1 391 ? 24.562 -32.026 -31.987 1.00 33.53 391 LYS A CA 1
ATOM 3142 C C . LYS A 1 391 ? 24.441 -33.512 -31.659 1.00 33.53 391 LYS A C 1
ATOM 3144 O O . LYS A 1 391 ? 25.459 -34.197 -31.677 1.00 33.53 391 LYS A O 1
ATOM 3149 N N . THR A 1 392 ? 23.243 -34.017 -31.356 1.00 44.62 392 THR A N 1
ATOM 3150 C CA . THR A 1 392 ? 23.073 -35.401 -30.865 1.00 44.62 392 THR A CA 1
ATOM 3151 C C . THR A 1 392 ? 21.991 -36.218 -31.579 1.00 44.62 392 THR A C 1
ATOM 3153 O O . THR A 1 392 ? 21.934 -37.429 -31.386 1.00 44.62 392 THR A O 1
ATOM 3156 N N . SER A 1 393 ? 21.163 -35.609 -32.438 1.00 32.28 393 SER A N 1
ATOM 3157 C CA . SER A 1 393 ? 20.097 -36.262 -33.228 1.00 32.28 393 SER A CA 1
ATOM 3158 C C . SER A 1 393 ? 19.054 -37.077 -32.436 1.00 32.28 393 SER A C 1
ATOM 3160 O O . SER A 1 393 ? 18.254 -37.791 -33.038 1.00 32.28 393 SER A O 1
ATOM 3162 N N . LEU A 1 394 ? 19.002 -36.970 -31.103 1.00 29.94 394 LEU A N 1
ATOM 3163 C CA . LEU A 1 394 ? 18.057 -37.715 -30.266 1.00 29.94 394 LEU A CA 1
ATOM 3164 C C . LEU A 1 394 ? 16.842 -36.862 -29.877 1.00 29.94 394 LEU A C 1
ATOM 3166 O O . LEU A 1 394 ? 16.967 -35.732 -29.409 1.00 29.94 394 LEU A O 1
ATOM 3170 N N . SER A 1 395 ? 15.646 -37.433 -30.040 1.00 36.19 395 SER A N 1
ATOM 3171 C CA . SER A 1 395 ? 14.381 -36.853 -29.583 1.00 36.19 395 SER A CA 1
ATOM 3172 C C . SER A 1 395 ? 14.075 -37.308 -28.153 1.00 36.19 395 SER A C 1
ATOM 3174 O O . SER A 1 395 ? 13.796 -38.489 -27.937 1.00 36.19 395 SER A O 1
ATOM 3176 N N . HIS A 1 396 ? 14.089 -36.395 -27.178 1.00 33.62 396 HIS A N 1
ATOM 3177 C CA . HIS A 1 396 ? 13.711 -36.708 -25.796 1.00 33.62 396 HIS A CA 1
ATOM 3178 C C . HIS A 1 396 ? 12.290 -36.225 -25.457 1.00 33.62 396 HIS A C 1
ATOM 3180 O O . HIS A 1 396 ? 11.964 -35.069 -25.732 1.00 33.62 396 HIS A O 1
ATOM 3186 N N . PRO A 1 397 ? 11.448 -37.057 -24.811 1.00 33.31 397 PRO A N 1
ATOM 3187 C CA . PRO A 1 397 ? 10.229 -36.586 -24.166 1.00 33.31 397 PRO A CA 1
ATOM 3188 C C . PRO A 1 397 ? 10.596 -35.752 -22.933 1.00 33.31 397 PRO A C 1
ATOM 3190 O O . PRO A 1 397 ? 11.460 -36.148 -22.149 1.00 33.31 397 PRO A O 1
ATOM 3193 N N . CYS A 1 398 ? 9.940 -34.604 -22.747 1.00 28.73 398 CYS A N 1
ATOM 3194 C CA . CYS A 1 398 ? 10.122 -33.752 -21.573 1.00 28.73 398 CYS A CA 1
ATOM 3195 C C . CYS A 1 398 ? 9.834 -34.529 -20.280 1.00 28.73 398 CYS A C 1
ATOM 3197 O O . CYS A 1 398 ? 8.681 -34.771 -19.929 1.00 28.73 398 CYS A O 1
ATOM 3199 N N . ALA A 1 399 ? 10.889 -34.884 -19.548 1.00 28.30 399 ALA A N 1
ATOM 3200 C CA . ALA A 1 399 ? 10.777 -35.303 -18.162 1.00 28.30 399 ALA A CA 1
ATOM 3201 C C . ALA A 1 399 ? 10.542 -34.073 -17.270 1.00 28.30 399 ALA A C 1
ATOM 3203 O O . ALA A 1 399 ? 11.206 -33.041 -17.400 1.00 28.30 399 ALA A O 1
ATOM 3204 N N . VAL A 1 400 ? 9.572 -34.218 -16.371 1.00 35.84 400 VAL A N 1
ATOM 3205 C CA . VAL A 1 400 ? 9.160 -33.275 -15.329 1.00 35.84 400 VAL A CA 1
ATOM 3206 C C . VAL A 1 400 ? 10.378 -32.774 -14.542 1.00 35.84 400 VAL A C 1
ATOM 3208 O O . VAL A 1 400 ? 11.133 -33.578 -14.000 1.00 35.84 400 VAL A O 1
ATOM 3211 N N . GLY A 1 401 ? 10.554 -31.448 -14.452 1.00 34.31 401 GLY A N 1
ATOM 3212 C CA . GLY A 1 401 ? 11.455 -30.840 -13.462 1.00 34.31 401 GLY A CA 1
ATOM 3213 C C . GLY A 1 401 ? 12.610 -29.962 -13.957 1.00 34.31 401 GLY A C 1
ATOM 3214 O O . GLY A 1 401 ? 13.605 -29.855 -13.244 1.00 34.31 401 GLY A O 1
ATOM 3215 N N . ARG A 1 402 ? 12.526 -29.282 -15.111 1.00 34.56 402 ARG A N 1
ATOM 3216 C CA . ARG A 1 402 ? 13.469 -28.186 -15.423 1.00 34.56 402 ARG A CA 1
ATOM 3217 C C . ARG A 1 402 ? 12.758 -26.898 -15.823 1.00 34.56 402 ARG A C 1
ATOM 3219 O O . ARG A 1 402 ? 11.802 -26.904 -16.589 1.00 34.56 402 ARG A O 1
ATOM 3226 N N . THR A 1 403 ? 13.258 -25.806 -15.260 1.00 33.97 403 THR A N 1
ATOM 3227 C CA . THR A 1 403 ? 12.871 -24.412 -15.473 1.00 33.97 403 THR A CA 1
ATOM 3228 C C . THR A 1 403 ? 12.866 -24.042 -16.959 1.00 33.97 403 THR A C 1
ATOM 3230 O O . THR A 1 403 ? 13.864 -24.212 -17.659 1.00 33.97 403 THR A O 1
ATOM 3233 N N . CYS A 1 404 ? 11.741 -23.507 -17.441 1.00 38.72 404 CYS A N 1
ATOM 3234 C CA . CYS A 1 404 ? 11.654 -22.906 -18.769 1.00 38.72 404 CYS A CA 1
ATOM 3235 C C . CYS A 1 404 ? 12.473 -21.607 -18.791 1.00 38.72 404 CYS A C 1
ATOM 3237 O O . CYS A 1 404 ? 12.190 -20.659 -18.056 1.00 38.72 404 CYS A O 1
ATOM 3239 N N . ASP A 1 405 ? 13.513 -21.572 -19.617 1.00 42.12 405 ASP A N 1
ATOM 3240 C CA . ASP A 1 405 ? 14.405 -20.424 -19.751 1.00 42.12 405 ASP A CA 1
ATOM 3241 C C . ASP A 1 405 ? 13.735 -19.317 -20.585 1.00 42.12 405 ASP A C 1
ATOM 3243 O O . ASP A 1 405 ? 13.578 -19.427 -21.803 1.00 42.12 405 ASP A O 1
ATOM 3247 N N . ARG A 1 406 ? 13.347 -18.228 -19.911 1.00 36.62 406 ARG A N 1
ATOM 3248 C CA . ARG A 1 406 ? 12.720 -17.027 -20.489 1.00 36.62 406 ARG A CA 1
ATOM 3249 C C . ARG A 1 406 ? 13.511 -16.437 -21.666 1.00 36.62 406 ARG A C 1
ATOM 3251 O O . ARG A 1 406 ? 12.901 -15.827 -22.543 1.00 36.62 406 ARG A O 1
ATOM 3258 N N . PHE A 1 407 ? 14.833 -16.612 -21.713 1.00 37.44 407 PHE A N 1
ATOM 3259 C CA . PHE A 1 407 ? 15.654 -16.121 -22.823 1.00 37.44 407 PHE A CA 1
ATOM 3260 C C . PHE A 1 407 ? 15.474 -16.934 -24.108 1.00 37.44 407 PHE A C 1
ATOM 3262 O O . PHE A 1 407 ? 15.584 -16.366 -25.194 1.00 37.44 407 PHE A O 1
ATOM 3269 N N . LYS A 1 408 ? 15.152 -18.231 -24.015 1.00 46.22 408 LYS A N 1
ATOM 3270 C CA . LYS A 1 408 ? 14.952 -19.086 -25.197 1.00 46.22 408 LYS A CA 1
ATOM 3271 C C . LYS A 1 408 ? 13.674 -18.720 -25.950 1.00 46.22 408 LYS A C 1
ATOM 3273 O O . LYS A 1 408 ? 13.722 -18.529 -27.159 1.00 46.22 408 LYS A O 1
ATOM 3278 N N . LEU A 1 409 ? 12.583 -18.472 -25.221 1.00 47.62 409 LEU A N 1
ATOM 3279 C CA . LEU A 1 409 ? 11.314 -18.023 -25.806 1.00 47.62 409 LEU A CA 1
ATOM 3280 C C . LEU A 1 409 ? 11.444 -16.660 -26.510 1.00 47.62 409 LEU A C 1
ATOM 3282 O O . LEU A 1 409 ? 10.898 -16.461 -27.590 1.00 47.62 409 LEU A O 1
ATOM 3286 N N . ILE A 1 410 ? 12.178 -15.711 -25.917 1.00 47.00 410 ILE A N 1
ATOM 3287 C CA . ILE A 1 410 ? 12.392 -14.387 -26.527 1.00 47.00 410 ILE A CA 1
ATOM 3288 C C . ILE A 1 410 ? 13.202 -14.513 -27.823 1.00 47.00 410 ILE A C 1
ATOM 3290 O O . ILE A 1 410 ? 12.861 -13.862 -28.807 1.00 47.00 410 ILE A O 1
ATOM 3294 N N . LYS A 1 411 ? 14.232 -15.369 -27.853 1.00 52.94 411 LYS A N 1
ATOM 3295 C CA . LYS A 1 411 ? 15.012 -15.626 -29.074 1.00 52.94 411 LYS A CA 1
ATOM 3296 C C . LYS A 1 411 ? 14.154 -16.222 -30.195 1.00 52.94 411 LYS A C 1
ATOM 3298 O O . LYS A 1 411 ? 14.268 -15.786 -31.339 1.00 52.94 411 LYS A O 1
ATOM 3303 N N . GLU A 1 412 ? 13.259 -17.154 -29.876 1.00 56.56 412 GLU A N 1
ATOM 3304 C CA . GLU A 1 412 ? 12.328 -17.737 -30.854 1.00 56.56 412 GLU A CA 1
ATOM 3305 C C . GLU A 1 412 ? 11.322 -16.701 -31.382 1.00 56.56 412 GLU A C 1
ATOM 3307 O O . GLU A 1 412 ? 11.121 -16.590 -32.591 1.00 56.56 412 GLU A O 1
ATOM 3312 N N . LEU A 1 413 ? 10.757 -15.861 -30.506 1.00 53.88 413 LEU A N 1
ATOM 3313 C CA . LEU A 1 413 ? 9.855 -14.776 -30.910 1.00 53.88 413 LEU A CA 1
ATOM 3314 C C . LEU A 1 413 ? 10.543 -13.744 -31.810 1.00 53.88 413 LEU A C 1
ATOM 3316 O O . LEU A 1 413 ? 9.964 -13.319 -32.809 1.00 53.88 413 LEU A O 1
ATOM 3320 N N . VAL A 1 414 ? 11.779 -13.356 -31.481 1.00 60.09 414 VAL A N 1
ATOM 3321 C CA . VAL A 1 414 ? 12.585 -12.459 -32.321 1.00 60.09 414 VAL A CA 1
ATOM 3322 C C . VAL A 1 414 ? 12.851 -13.102 -33.683 1.00 60.09 414 VAL A C 1
ATOM 3324 O O . VAL A 1 414 ? 12.734 -12.426 -34.698 1.00 60.09 414 VAL A O 1
ATOM 3327 N N . THR A 1 415 ? 13.116 -14.410 -33.734 1.00 69.38 415 THR A N 1
ATOM 3328 C CA . THR A 1 415 ? 13.329 -15.140 -34.997 1.00 69.38 415 THR A CA 1
ATOM 3329 C C . THR A 1 415 ? 12.081 -15.110 -35.885 1.00 69.38 415 THR A C 1
ATOM 3331 O O . THR A 1 415 ? 12.164 -14.752 -37.059 1.00 69.38 415 THR A O 1
ATOM 3334 N N . HIS A 1 416 ? 10.899 -15.386 -35.326 1.00 67.06 416 HIS A N 1
ATOM 3335 C CA . HIS A 1 416 ? 9.640 -15.282 -36.073 1.00 67.06 416 HIS A CA 1
ATOM 3336 C C . HIS A 1 416 ? 9.323 -13.850 -36.512 1.00 67.06 416 HIS A C 1
ATOM 3338 O O . HIS A 1 416 ? 8.779 -13.637 -37.596 1.00 67.06 416 HIS A O 1
ATOM 3344 N N . TYR A 1 417 ? 9.673 -12.860 -35.690 1.00 67.75 417 TYR A N 1
ATOM 3345 C CA . TYR A 1 417 ? 9.498 -11.457 -36.035 1.00 67.75 417 TYR A CA 1
ATOM 3346 C C . TYR A 1 417 ? 10.403 -11.024 -37.194 1.00 67.75 417 TYR A C 1
ATOM 3348 O O . TYR A 1 417 ? 9.937 -10.332 -38.099 1.00 67.75 417 TYR A O 1
ATOM 3356 N N . LYS A 1 418 ? 11.664 -11.476 -37.206 1.00 75.62 418 LYS A N 1
ATOM 3357 C CA . LYS A 1 418 ? 12.592 -11.261 -38.326 1.00 75.62 418 LYS A CA 1
ATOM 3358 C C . LYS A 1 418 ? 12.036 -11.846 -39.621 1.00 75.62 418 LYS A C 1
ATOM 3360 O O . LYS A 1 418 ? 12.004 -11.153 -40.631 1.00 75.62 418 LYS A O 1
ATOM 3365 N N . GLU A 1 419 ? 11.513 -13.070 -39.571 1.00 77.81 419 GLU A N 1
ATOM 3366 C CA . GLU A 1 419 ? 10.905 -13.725 -40.735 1.00 77.81 419 GLU A CA 1
ATOM 3367 C C . GLU A 1 419 ? 9.644 -12.995 -41.229 1.00 77.81 419 GLU A C 1
ATOM 3369 O O . GLU A 1 419 ? 9.424 -12.848 -42.430 1.00 77.81 419 GLU A O 1
ATOM 3374 N N . TYR A 1 420 ? 8.823 -12.474 -40.315 1.00 75.88 420 TYR A N 1
ATOM 3375 C CA . TYR A 1 420 ? 7.680 -11.635 -40.678 1.00 75.88 420 TYR A CA 1
ATOM 3376 C C . TYR A 1 420 ? 8.114 -10.340 -41.379 1.00 75.88 420 TYR A C 1
ATOM 3378 O O . TYR A 1 420 ? 7.541 -9.975 -42.404 1.00 75.88 420 TYR A O 1
ATOM 3386 N N . GLN A 1 421 ? 9.129 -9.649 -40.852 1.00 83.00 421 GLN A N 1
ATOM 3387 C CA . GLN A 1 421 ? 9.654 -8.431 -41.473 1.00 83.00 421 GLN A CA 1
ATOM 3388 C C . GLN A 1 421 ? 10.276 -8.712 -42.843 1.00 83.00 421 GLN A C 1
ATOM 3390 O O . GLN A 1 421 ? 10.014 -7.963 -43.781 1.00 83.00 421 GLN A O 1
ATOM 3395 N N . ARG A 1 422 ? 11.002 -9.828 -42.988 1.00 86.31 422 ARG A N 1
ATOM 3396 C CA . ARG A 1 422 ? 11.535 -10.308 -44.269 1.00 86.31 422 ARG A CA 1
ATOM 3397 C C . ARG A 1 422 ? 10.435 -10.456 -45.320 1.00 86.31 422 ARG A C 1
ATOM 3399 O O . ARG A 1 422 ? 10.570 -9.924 -46.416 1.00 86.31 422 ARG A O 1
ATOM 3406 N N . LYS A 1 423 ? 9.321 -11.111 -44.978 1.00 84.56 423 LYS A N 1
ATOM 3407 C CA . LYS A 1 423 ? 8.181 -11.279 -45.897 1.00 84.56 423 LYS A CA 1
ATOM 3408 C C . LYS A 1 423 ? 7.578 -9.952 -46.345 1.00 84.56 423 LYS A C 1
ATOM 3410 O O . LYS A 1 423 ? 7.188 -9.819 -47.492 1.00 84.56 423 LYS A O 1
ATOM 3415 N N . GLN A 1 424 ? 7.529 -8.949 -45.469 1.00 82.06 424 GLN A N 1
ATOM 3416 C CA . GLN A 1 424 ? 7.027 -7.625 -45.856 1.00 82.06 424 GLN A CA 1
ATOM 3417 C C . GLN A 1 424 ? 7.930 -6.899 -46.860 1.00 82.06 424 GLN A C 1
ATOM 3419 O O . GLN A 1 424 ? 7.456 -6.011 -47.563 1.00 82.06 424 GLN A O 1
ATOM 3424 N N . VAL A 1 425 ? 9.215 -7.249 -46.906 1.00 88.25 425 VAL A N 1
ATOM 3425 C CA . VAL A 1 425 ? 10.180 -6.675 -47.845 1.00 88.25 425 VAL A CA 1
ATOM 3426 C C . VAL A 1 425 ? 10.055 -7.302 -49.239 1.00 88.25 425 VAL A C 1
ATOM 3428 O O . VAL A 1 425 ? 10.364 -6.622 -50.210 1.00 88.25 425 VAL A O 1
ATOM 3431 N N . GLU A 1 426 ? 9.562 -8.542 -49.367 1.00 88.94 426 GLU A N 1
ATOM 3432 C CA . GLU A 1 426 ? 9.376 -9.228 -50.665 1.00 88.94 426 GLU A CA 1
ATOM 3433 C C . GLU A 1 426 ? 8.493 -8.424 -51.637 1.00 88.94 426 GLU A C 1
ATOM 3435 O O . GLU A 1 426 ? 8.762 -8.389 -52.836 1.00 88.94 426 GLU A O 1
ATOM 3440 N N . ASP A 1 427 ? 7.499 -7.700 -51.115 1.00 84.31 427 ASP A N 1
ATOM 3441 C CA . ASP A 1 427 ? 6.583 -6.865 -51.903 1.00 84.31 427 ASP A CA 1
ATOM 3442 C C . ASP A 1 427 ? 7.196 -5.513 -52.346 1.00 84.31 427 ASP A C 1
ATOM 3444 O O . ASP A 1 427 ? 6.521 -4.697 -52.979 1.00 84.31 427 ASP A O 1
ATOM 3448 N N . MET A 1 428 ? 8.461 -5.233 -52.007 1.00 90.75 428 MET A N 1
ATOM 3449 C CA . MET A 1 428 ? 9.138 -3.951 -52.248 1.00 90.75 428 MET A CA 1
ATOM 3450 C C . MET A 1 428 ? 10.393 -4.144 -53.117 1.00 90.75 428 MET A C 1
ATOM 3452 O O . MET A 1 428 ? 11.469 -4.362 -52.569 1.00 90.75 428 MET A O 1
ATOM 3456 N N . PRO A 1 429 ? 10.331 -4.008 -54.458 1.00 89.81 429 PRO A N 1
ATOM 3457 C CA . PRO A 1 429 ? 11.407 -4.450 -55.358 1.00 89.81 429 PRO A CA 1
ATOM 3458 C C . PRO A 1 429 ? 12.804 -3.892 -55.042 1.00 89.81 429 PRO A C 1
ATOM 3460 O O . PRO A 1 429 ? 13.775 -4.645 -54.984 1.00 89.81 429 PRO A O 1
ATOM 3463 N N . ARG A 1 430 ? 12.916 -2.579 -54.789 1.00 89.31 430 ARG A N 1
ATOM 3464 C CA . ARG A 1 430 ? 14.200 -1.924 -54.479 1.00 89.31 430 ARG A CA 1
ATOM 3465 C C . ARG A 1 430 ? 14.772 -2.376 -53.133 1.00 89.31 430 ARG A C 1
ATOM 3467 O O . ARG A 1 430 ? 15.966 -2.630 -53.032 1.00 89.31 430 ARG A O 1
ATOM 3474 N N . ILE A 1 431 ? 13.918 -2.492 -52.120 1.00 91.81 431 ILE A N 1
ATOM 3475 C CA . ILE A 1 431 ? 14.285 -2.900 -50.757 1.00 91.81 431 ILE A CA 1
ATOM 3476 C C . ILE A 1 431 ? 14.586 -4.405 -50.704 1.00 91.81 431 ILE A C 1
ATOM 3478 O O . ILE A 1 431 ? 15.502 -4.831 -50.008 1.00 91.81 431 ILE A O 1
ATOM 3482 N N . HIS A 1 432 ? 13.848 -5.209 -51.468 1.00 93.44 432 HIS A N 1
ATOM 3483 C CA . HIS A 1 432 ? 14.065 -6.642 -51.613 1.00 93.44 432 HIS A CA 1
ATOM 3484 C C . HIS A 1 432 ? 15.415 -6.950 -52.253 1.00 93.44 432 HIS A C 1
ATOM 3486 O O . HIS A 1 432 ? 16.114 -7.851 -51.790 1.00 93.44 432 HIS A O 1
ATOM 3492 N N . PHE A 1 433 ? 15.811 -6.167 -53.261 1.00 91.88 433 PHE A N 1
ATOM 3493 C CA . PHE A 1 433 ? 17.150 -6.242 -53.837 1.00 91.88 433 PHE A CA 1
ATOM 3494 C C . PHE A 1 433 ? 18.234 -5.983 -52.780 1.00 91.88 433 PHE A C 1
ATOM 3496 O O . PHE A 1 433 ? 19.146 -6.792 -52.639 1.00 91.88 433 PHE A O 1
ATOM 3503 N N . GLU A 1 434 ? 18.107 -4.908 -51.995 1.00 91.56 434 GLU A N 1
ATOM 3504 C CA . GLU A 1 434 ? 19.052 -4.581 -50.915 1.00 91.56 434 GLU A CA 1
ATOM 3505 C C . GLU A 1 434 ? 19.119 -5.687 -49.851 1.00 91.56 434 GLU A C 1
ATOM 3507 O O . GLU A 1 434 ? 20.202 -6.108 -49.454 1.00 91.56 434 GLU A O 1
ATOM 3512 N N . TYR A 1 435 ? 17.963 -6.212 -49.429 1.00 93.50 435 TYR A N 1
ATOM 3513 C CA . TYR A 1 435 ? 17.890 -7.299 -48.454 1.00 93.50 435 TYR A CA 1
ATOM 3514 C C . TYR A 1 435 ? 18.556 -8.578 -48.963 1.00 93.50 435 TYR A C 1
ATOM 3516 O O . TYR A 1 435 ? 19.335 -9.184 -48.236 1.00 93.50 435 TYR A O 1
ATOM 3524 N N . THR A 1 436 ? 18.250 -8.993 -50.193 1.00 92.12 436 THR A N 1
ATOM 3525 C CA . THR A 1 436 ? 18.764 -10.247 -50.764 1.00 92.12 436 THR A CA 1
ATOM 3526 C C . THR A 1 436 ? 20.267 -10.157 -50.995 1.00 92.12 436 THR A C 1
ATOM 3528 O O . THR A 1 436 ? 20.997 -11.057 -50.598 1.00 92.12 436 THR A O 1
ATOM 3531 N N . THR A 1 437 ? 20.736 -9.023 -51.521 1.00 91.69 437 THR A N 1
ATOM 3532 C CA . THR A 1 437 ? 22.167 -8.764 -51.733 1.00 91.69 437 THR A CA 1
ATOM 3533 C C . THR A 1 437 ? 22.943 -8.788 -50.413 1.00 91.69 437 THR A C 1
ATOM 3535 O O . THR A 1 437 ? 24.015 -9.377 -50.341 1.00 91.69 437 THR A O 1
ATOM 3538 N N . LEU A 1 438 ? 22.393 -8.194 -49.347 1.00 91.81 438 LEU A N 1
ATOM 3539 C CA . LEU A 1 438 ? 23.017 -8.216 -48.021 1.00 91.81 438 LEU A CA 1
ATOM 3540 C C . LEU A 1 438 ? 22.934 -9.600 -47.351 1.00 91.81 438 LEU A C 1
ATOM 3542 O O . LEU A 1 438 ? 23.854 -9.983 -46.641 1.00 91.81 438 LEU A O 1
ATOM 3546 N N . ALA A 1 439 ? 21.857 -10.359 -47.580 1.00 89.75 439 ALA A N 1
ATOM 3547 C CA . ALA A 1 439 ? 21.678 -11.710 -47.040 1.00 89.75 439 ALA A CA 1
ATOM 3548 C C . ALA A 1 439 ? 22.634 -12.744 -47.657 1.00 89.75 439 ALA A C 1
ATOM 3550 O O . ALA A 1 439 ? 22.983 -13.722 -46.997 1.00 89.75 439 ALA A O 1
ATOM 3551 N N . GLU A 1 440 ? 23.020 -12.551 -48.919 1.00 90.50 440 GLU A N 1
ATOM 3552 C CA . GLU A 1 440 ? 23.984 -13.400 -49.628 1.00 90.50 440 GLU A CA 1
ATOM 3553 C C . GLU A 1 440 ? 25.441 -13.072 -49.263 1.00 90.50 440 GLU A C 1
ATOM 3555 O O . GLU A 1 440 ? 26.334 -13.894 -49.480 1.00 90.50 440 GLU A O 1
ATOM 3560 N N . ASP A 1 441 ? 25.691 -11.899 -48.676 1.00 88.69 441 ASP A N 1
ATOM 3561 C CA . ASP A 1 441 ? 27.024 -11.457 -48.289 1.00 88.69 441 ASP A CA 1
ATOM 3562 C C . ASP A 1 441 ? 27.441 -12.013 -46.914 1.00 88.69 441 ASP A C 1
ATOM 3564 O O . ASP A 1 441 ? 26.816 -11.778 -45.880 1.00 88.69 441 ASP A O 1
ATOM 3568 N N . SER A 1 442 ? 28.556 -12.746 -46.882 1.00 87.81 442 SER A N 1
ATOM 3569 C CA . SER A 1 442 ? 29.073 -13.356 -45.651 1.00 87.81 442 SER A CA 1
ATOM 3570 C C . SER A 1 442 ? 29.813 -12.384 -44.727 1.00 87.81 442 SER A C 1
ATOM 3572 O O . SER A 1 442 ? 30.135 -12.754 -43.598 1.00 87.81 442 SER A O 1
ATOM 3574 N N . LYS A 1 443 ? 30.154 -11.178 -45.200 1.00 87.25 443 LYS A N 1
ATOM 3575 C CA . LYS A 1 443 ? 30.892 -10.171 -44.430 1.00 87.25 443 LYS A CA 1
ATOM 3576 C C . LYS A 1 443 ? 29.972 -9.480 -43.428 1.00 87.25 443 LYS A C 1
ATOM 3578 O O . LYS A 1 443 ? 30.429 -9.176 -42.333 1.00 87.25 443 LYS A O 1
ATOM 3583 N N . TYR A 1 444 ? 28.688 -9.301 -43.740 1.00 89.00 444 TYR A N 1
ATOM 3584 C CA . TYR A 1 444 ? 27.714 -8.639 -42.858 1.00 89.00 444 TYR A CA 1
ATOM 3585 C C . TYR A 1 444 ? 26.557 -9.568 -42.441 1.00 89.00 444 TYR A C 1
ATOM 3587 O O . TYR A 1 444 ? 25.396 -9.271 -42.722 1.00 89.00 444 TYR A O 1
ATOM 3595 N N . PRO A 1 445 ? 26.832 -10.679 -41.728 1.00 84.00 445 PRO A N 1
ATOM 3596 C CA . PRO A 1 445 ? 25.821 -11.695 -41.416 1.00 84.00 445 PRO A CA 1
ATOM 3597 C C . PRO A 1 445 ? 24.769 -11.222 -40.397 1.00 84.00 445 PRO A C 1
ATOM 3599 O O . PRO A 1 445 ? 23.668 -11.768 -40.329 1.00 84.00 445 PRO A O 1
ATOM 3602 N N . ASP A 1 446 ? 25.103 -10.210 -39.593 1.00 87.12 446 ASP A N 1
ATOM 3603 C CA . ASP A 1 446 ? 24.290 -9.738 -38.476 1.00 87.12 446 ASP A CA 1
ATOM 3604 C C . ASP A 1 446 ? 23.539 -8.451 -38.841 1.00 87.12 446 ASP A C 1
ATOM 3606 O O . ASP A 1 446 ? 23.974 -7.335 -38.539 1.00 87.12 446 ASP A O 1
ATOM 3610 N N . PHE A 1 447 ? 22.368 -8.602 -39.459 1.00 91.44 447 PHE A N 1
ATOM 3611 C CA . PHE A 1 447 ? 21.482 -7.478 -39.751 1.00 91.44 447 PHE A CA 1
ATOM 3612 C C . PHE A 1 447 ? 20.003 -7.778 -39.478 1.00 91.44 447 PHE A C 1
ATOM 3614 O O . PHE A 1 447 ? 19.560 -8.924 -39.367 1.00 91.44 447 PHE A O 1
ATOM 3621 N N . GLU A 1 448 ? 19.220 -6.711 -39.339 1.00 88.81 448 GLU A N 1
ATOM 3622 C CA . GLU A 1 448 ? 17.774 -6.749 -39.148 1.00 88.81 448 GLU A CA 1
ATOM 3623 C C . GLU A 1 448 ? 17.093 -5.717 -40.045 1.00 88.81 448 GLU A C 1
ATOM 3625 O O . GLU A 1 448 ? 17.605 -4.616 -40.247 1.00 88.81 448 GLU A O 1
ATOM 3630 N N . VAL A 1 449 ? 15.909 -6.059 -40.553 1.00 88.06 449 VAL A N 1
ATOM 3631 C CA . VAL A 1 449 ? 15.068 -5.146 -41.330 1.00 88.06 449 VAL A CA 1
ATOM 3632 C C . VAL A 1 449 ? 13.751 -4.902 -40.604 1.00 88.06 449 VAL A C 1
ATOM 3634 O O . VAL A 1 449 ? 13.170 -5.815 -40.014 1.00 88.06 449 VAL A O 1
ATOM 3637 N N . HIS A 1 450 ? 13.276 -3.660 -40.627 1.00 86.81 450 HIS A N 1
ATOM 3638 C CA . HIS A 1 450 ? 12.027 -3.269 -39.989 1.00 86.81 450 HIS A CA 1
ATOM 3639 C C . HIS A 1 450 ? 11.211 -2.338 -40.887 1.00 86.81 450 HIS A C 1
ATOM 3641 O O . HIS A 1 450 ? 11.626 -1.218 -41.184 1.00 86.81 450 HIS A O 1
ATOM 3647 N N . VAL A 1 451 ? 10.027 -2.806 -41.284 1.00 84.50 451 VAL A N 1
ATOM 3648 C CA . VAL A 1 451 ? 9.070 -2.072 -42.114 1.00 84.50 451 VAL A CA 1
ATOM 3649 C C . VAL A 1 451 ? 8.028 -1.395 -41.221 1.00 84.50 451 VAL A C 1
ATOM 3651 O O . VAL A 1 451 ? 7.272 -2.065 -40.509 1.00 84.50 451 VAL A O 1
ATOM 3654 N N . ILE A 1 452 ? 7.961 -0.065 -41.287 1.00 83.12 452 ILE A N 1
ATOM 3655 C CA . ILE A 1 452 ? 6.990 0.778 -40.582 1.00 83.12 452 ILE A CA 1
ATOM 3656 C C . ILE A 1 452 ? 5.991 1.309 -41.609 1.00 83.12 452 ILE A C 1
ATOM 3658 O O . ILE A 1 452 ? 6.306 2.209 -42.382 1.00 83.12 452 ILE A O 1
ATOM 3662 N N . LYS A 1 453 ? 4.776 0.753 -41.624 1.00 78.75 453 LYS A N 1
ATOM 3663 C CA . LYS A 1 453 ? 3.708 1.178 -42.543 1.00 78.75 453 LYS A CA 1
ATOM 3664 C C . LYS A 1 453 ? 3.009 2.438 -42.021 1.00 78.75 453 LYS A C 1
ATOM 3666 O O . LYS A 1 453 ? 2.538 2.444 -40.883 1.00 78.75 453 LYS A O 1
ATOM 3671 N N . GLY A 1 454 ? 2.936 3.477 -42.853 1.00 68.06 454 GLY A N 1
ATOM 3672 C CA . GLY A 1 454 ? 2.125 4.674 -42.605 1.00 68.06 454 GLY A CA 1
ATOM 3673 C C . GLY A 1 454 ? 0.664 4.504 -43.041 1.00 68.06 454 GLY A C 1
ATOM 3674 O O . GLY A 1 454 ? 0.245 3.407 -43.416 1.00 68.06 454 GLY A O 1
ATOM 3675 N N . GLN A 1 455 ? -0.135 5.576 -42.982 1.00 67.38 455 GLN A N 1
ATOM 3676 C CA . GLN A 1 455 ? -1.540 5.531 -43.423 1.00 67.38 455 GLN A CA 1
ATOM 3677 C C . GLN A 1 455 ? -1.653 5.474 -44.952 1.00 67.38 455 GLN A C 1
ATOM 3679 O O . GLN A 1 455 ? -2.630 4.944 -45.481 1.00 67.38 455 GLN A O 1
ATOM 3684 N N . GLN A 1 456 ? -0.641 5.992 -45.651 1.00 67.56 456 GLN A N 1
ATOM 3685 C CA . GLN A 1 456 ? -0.485 5.904 -47.101 1.00 67.56 456 GLN A CA 1
ATOM 3686 C C . GLN A 1 456 ? 0.782 5.118 -47.459 1.00 67.56 456 GLN A C 1
ATOM 3688 O O . GLN A 1 456 ? 1.747 5.076 -46.697 1.00 67.56 456 GLN A O 1
ATOM 3693 N N . THR A 1 457 ? 0.810 4.505 -48.643 1.00 61.50 457 THR A N 1
ATOM 3694 C CA . THR A 1 457 ? 1.968 3.726 -49.124 1.00 61.50 457 THR A CA 1
ATOM 3695 C C . THR A 1 457 ? 3.245 4.568 -49.219 1.00 61.50 457 THR A C 1
ATOM 3697 O O . THR A 1 457 ? 4.330 4.070 -48.921 1.00 61.50 457 THR A O 1
ATOM 3700 N N . SER A 1 458 ? 3.113 5.861 -49.529 1.00 63.97 458 SER A N 1
ATOM 3701 C CA . SER A 1 458 ? 4.193 6.859 -49.561 1.00 63.97 458 SER A CA 1
ATOM 3702 C C . SER A 1 458 ? 4.774 7.226 -48.191 1.00 63.97 458 SER A C 1
ATOM 3704 O O . SER A 1 458 ? 5.807 7.879 -48.140 1.00 63.97 458 SER A O 1
ATOM 3706 N N . GLU A 1 459 ? 4.135 6.820 -47.091 1.00 72.31 459 GLU A N 1
ATOM 3707 C CA . GLU A 1 459 ? 4.598 7.058 -45.715 1.00 72.31 459 GLU A CA 1
ATOM 3708 C C . GLU A 1 459 ? 5.291 5.826 -45.107 1.00 72.31 459 GLU A C 1
ATOM 3710 O O . GLU A 1 459 ? 5.583 5.793 -43.911 1.00 72.31 459 GLU A O 1
ATOM 3715 N N . THR A 1 460 ? 5.510 4.775 -45.903 1.00 81.94 460 THR A N 1
ATOM 3716 C CA . THR A 1 460 ? 6.153 3.549 -45.422 1.00 81.94 460 THR A CA 1
ATOM 3717 C C . THR A 1 460 ? 7.659 3.746 -45.315 1.00 81.94 460 THR A C 1
ATOM 3719 O O . THR A 1 460 ? 8.328 3.938 -46.326 1.00 81.94 460 THR A O 1
ATOM 3722 N N . VAL A 1 461 ? 8.187 3.642 -44.095 1.00 86.44 461 VAL A N 1
ATOM 3723 C CA . VAL A 1 461 ? 9.618 3.765 -43.798 1.00 86.44 461 VAL A CA 1
ATOM 3724 C C . VAL A 1 461 ? 10.213 2.378 -43.601 1.00 86.44 461 VAL A C 1
ATOM 3726 O O . VAL A 1 461 ? 9.662 1.565 -42.853 1.00 86.44 461 VAL A O 1
ATOM 3729 N N . VAL A 1 462 ? 11.353 2.108 -44.235 1.00 90.62 462 VAL A N 1
ATOM 3730 C CA . VAL A 1 462 ? 12.086 0.849 -44.058 1.00 90.62 462 VAL A CA 1
ATOM 3731 C C . VAL A 1 462 ? 13.440 1.121 -43.427 1.00 90.62 462 VAL A C 1
ATOM 3733 O O . VAL A 1 462 ? 14.219 1.922 -43.932 1.00 90.62 462 VAL A O 1
ATOM 3736 N N . ASN A 1 463 ? 13.726 0.432 -42.326 1.00 91.75 463 ASN A N 1
ATOM 3737 C CA . ASN A 1 463 ? 14.982 0.550 -41.602 1.00 91.75 463 ASN A CA 1
ATOM 3738 C C . ASN A 1 463 ? 15.795 -0.735 -41.719 1.00 91.75 463 ASN A C 1
ATOM 3740 O O . ASN A 1 463 ? 15.303 -1.800 -41.350 1.00 91.75 463 ASN A O 1
ATOM 3744 N N . PHE A 1 464 ? 17.044 -0.615 -42.154 1.00 93.38 464 PHE A N 1
ATOM 3745 C CA . PHE A 1 464 ? 18.060 -1.653 -42.018 1.00 93.38 464 PHE A CA 1
ATOM 3746 C C . PHE A 1 464 ? 18.953 -1.316 -40.832 1.00 93.38 464 PHE A C 1
ATOM 3748 O O . PHE A 1 464 ? 19.487 -0.214 -40.756 1.00 93.38 464 PHE A O 1
ATOM 3755 N N . MET A 1 465 ? 19.110 -2.256 -39.910 1.00 92.25 465 MET A N 1
ATOM 3756 C CA . MET A 1 465 ? 20.062 -2.181 -38.808 1.00 92.25 465 MET A CA 1
ATOM 3757 C C . MET A 1 465 ? 21.140 -3.230 -39.039 1.00 92.25 465 MET A C 1
ATOM 3759 O O . MET A 1 465 ? 20.838 -4.418 -39.035 1.00 92.25 465 MET A O 1
ATOM 3763 N N . ILE A 1 466 ? 22.379 -2.799 -39.23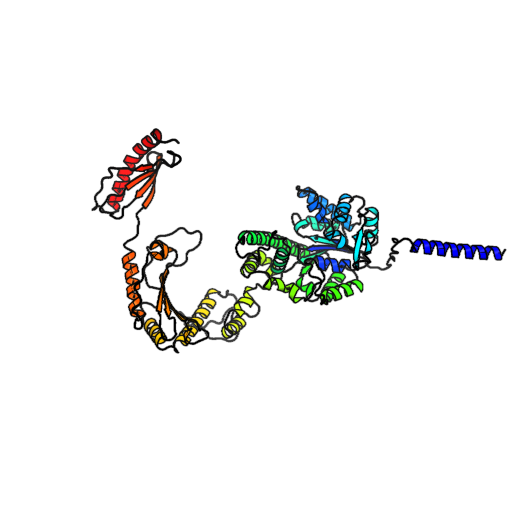8 1.00 92.69 466 ILE A N 1
ATOM 3764 C CA . ILE A 1 466 ? 23.484 -3.669 -39.649 1.00 92.69 466 ILE A CA 1
ATOM 3765 C C . ILE A 1 466 ? 24.577 -3.573 -38.589 1.00 92.69 466 ILE A C 1
ATOM 3767 O O . ILE A 1 466 ? 25.078 -2.477 -38.336 1.00 92.69 466 ILE A O 1
ATOM 3771 N N . LYS A 1 467 ? 24.947 -4.691 -37.955 1.00 89.81 467 LYS A N 1
ATOM 3772 C CA . LYS A 1 467 ? 26.106 -4.740 -37.054 1.00 89.81 467 LYS A CA 1
ATOM 3773 C C . LYS A 1 467 ? 27.370 -4.742 -37.913 1.00 89.81 467 LYS A C 1
ATOM 3775 O O . LYS A 1 467 ? 27.545 -5.606 -38.768 1.00 89.81 467 LYS A O 1
ATOM 3780 N N . LEU A 1 468 ? 28.236 -3.754 -37.711 1.00 88.19 468 LEU A N 1
ATOM 3781 C CA . LEU A 1 468 ? 29.487 -3.641 -38.451 1.00 88.19 468 LEU A CA 1
ATOM 3782 C C . LEU A 1 468 ? 30.519 -4.607 -37.846 1.00 88.19 468 LEU A C 1
ATOM 3784 O O . LEU A 1 468 ? 30.724 -4.573 -36.630 1.00 88.19 468 LEU A O 1
ATOM 3788 N N . PRO A 1 469 ? 31.191 -5.443 -38.654 1.00 85.69 469 PRO A N 1
ATOM 3789 C CA . PRO A 1 469 ? 32.257 -6.317 -38.183 1.00 85.69 469 PRO A CA 1
ATOM 3790 C C . PRO A 1 469 ? 33.546 -5.496 -38.090 1.00 85.69 469 PRO A C 1
ATOM 3792 O O . PRO A 1 469 ? 34.370 -5.492 -39.002 1.00 85.69 469 PRO A O 1
ATOM 3795 N N . VAL A 1 470 ? 33.659 -4.719 -37.016 1.00 81.12 470 VAL A N 1
ATOM 3796 C CA . VAL A 1 470 ? 34.844 -3.929 -36.668 1.00 81.12 470 VAL A CA 1
ATOM 3797 C C . VAL A 1 470 ? 35.467 -4.503 -35.404 1.00 81.12 470 VAL A C 1
ATOM 3799 O O . VAL A 1 470 ? 34.741 -4.922 -34.498 1.00 81.12 470 VAL A O 1
ATOM 3802 N N . ASP A 1 471 ? 36.797 -4.535 -35.347 1.00 77.25 471 ASP A N 1
ATOM 3803 C CA . ASP A 1 471 ? 37.493 -4.909 -34.121 1.00 77.25 471 ASP A CA 1
ATOM 3804 C C . ASP A 1 471 ? 37.446 -3.743 -33.130 1.00 77.25 471 ASP A C 1
ATOM 3806 O O . ASP A 1 471 ? 37.789 -2.607 -33.454 1.00 77.25 471 ASP A O 1
ATOM 3810 N N . LEU A 1 472 ? 36.941 -4.022 -31.933 1.00 74.12 472 LEU A N 1
ATOM 3811 C CA . LEU A 1 472 ? 36.749 -3.051 -30.857 1.00 74.12 472 LEU A CA 1
ATOM 3812 C C . LEU A 1 472 ? 37.407 -3.542 -29.558 1.00 74.12 472 LEU A C 1
ATOM 3814 O O . LEU A 1 472 ? 37.113 -3.005 -28.488 1.00 74.12 472 LEU A O 1
ATOM 3818 N N . SER A 1 473 ? 38.268 -4.568 -29.628 1.00 68.75 473 SER A N 1
ATOM 3819 C CA . SER A 1 473 ? 38.891 -5.189 -28.455 1.00 68.75 473 SER A CA 1
ATOM 3820 C C . SER A 1 473 ? 39.741 -4.225 -27.634 1.00 68.75 473 SER A C 1
ATOM 3822 O O . SER A 1 473 ? 39.735 -4.324 -26.406 1.00 68.75 473 SER A O 1
ATOM 3824 N N . ASP A 1 474 ? 40.423 -3.274 -28.279 1.00 59.78 474 ASP A N 1
ATOM 3825 C CA . ASP A 1 474 ? 41.338 -2.347 -27.596 1.00 59.78 474 ASP A CA 1
ATOM 3826 C C . ASP A 1 474 ? 40.696 -0.981 -27.307 1.00 59.78 474 ASP A C 1
ATOM 3828 O O . ASP A 1 474 ? 41.369 -0.046 -26.867 1.00 59.78 474 ASP A O 1
ATOM 3832 N N . VAL A 1 475 ? 39.363 -0.878 -27.431 1.00 62.62 475 VAL A N 1
ATOM 3833 C CA . VAL A 1 475 ? 38.607 0.247 -26.867 1.00 62.62 475 VAL A CA 1
ATOM 3834 C C . VAL A 1 475 ? 38.847 0.277 -25.350 1.00 62.62 475 VAL A C 1
ATOM 3836 O O . VAL A 1 475 ? 38.488 -0.677 -24.646 1.00 62.62 475 VAL A O 1
ATOM 3839 N N . PRO A 1 476 ? 39.411 1.363 -24.789 1.00 55.16 476 PRO A N 1
ATOM 3840 C CA . PRO A 1 476 ? 39.866 1.367 -23.406 1.00 55.16 476 PRO A CA 1
ATOM 3841 C C . PRO A 1 476 ? 38.719 1.121 -22.406 1.00 55.16 476 PRO A C 1
ATOM 3843 O O . PRO A 1 476 ? 37.553 1.467 -22.657 1.00 55.16 476 PRO A O 1
ATOM 3846 N N . PRO A 1 477 ? 39.008 0.489 -21.254 1.00 51.94 477 PRO A N 1
ATOM 3847 C CA . PRO A 1 477 ? 38.019 0.286 -20.204 1.00 51.94 477 PRO A CA 1
ATOM 3848 C C . PRO A 1 477 ? 37.588 1.632 -19.604 1.00 51.94 477 PRO A C 1
ATOM 3850 O O . PRO A 1 477 ? 38.409 2.505 -19.331 1.00 51.94 477 PRO A O 1
ATOM 3853 N N . TYR A 1 478 ? 36.283 1.796 -19.372 1.00 56.03 478 TYR A N 1
ATOM 3854 C CA . TYR A 1 478 ? 35.698 3.006 -18.786 1.00 56.03 478 TYR A CA 1
ATOM 3855 C C . TYR A 1 478 ? 34.874 2.659 -17.538 1.00 56.03 478 TYR A C 1
ATOM 3857 O O . TYR A 1 478 ? 34.091 1.709 -17.544 1.00 56.03 478 TYR A O 1
ATOM 3865 N N . ILE A 1 479 ? 35.038 3.441 -16.465 1.00 42.59 479 ILE A N 1
ATOM 3866 C CA . ILE A 1 479 ? 34.324 3.255 -15.195 1.00 42.59 479 ILE A CA 1
ATOM 3867 C C . ILE A 1 479 ? 32.969 3.973 -15.270 1.00 42.59 479 ILE A C 1
ATOM 3869 O O . ILE A 1 479 ? 32.894 5.198 -15.167 1.00 42.59 479 ILE A O 1
ATOM 3873 N N . VAL A 1 480 ? 31.890 3.201 -15.413 1.00 49.69 480 VAL A N 1
ATOM 3874 C CA . VAL A 1 480 ? 30.501 3.651 -15.212 1.00 49.69 480 VAL A CA 1
ATOM 3875 C C . VAL A 1 480 ? 29.897 2.910 -14.031 1.00 49.69 480 VAL A C 1
ATOM 3877 O O . VAL A 1 480 ? 30.293 1.793 -13.711 1.00 49.69 480 VAL A O 1
ATOM 3880 N N . LYS A 1 481 ? 28.902 3.532 -13.395 1.00 39.41 481 LYS A N 1
ATOM 3881 C CA . LYS A 1 481 ? 28.174 2.955 -12.259 1.00 39.41 481 LYS A CA 1
ATOM 3882 C C . LYS A 1 481 ? 27.295 1.748 -12.648 1.00 39.41 481 LYS A C 1
ATOM 3884 O O . LYS A 1 481 ? 26.978 0.953 -11.772 1.00 39.41 481 LYS A O 1
ATOM 3889 N N . ASP A 1 482 ? 26.963 1.602 -13.937 1.00 51.56 482 ASP A N 1
ATOM 3890 C CA . ASP A 1 482 ? 26.122 0.542 -14.512 1.00 51.56 482 ASP A CA 1
ATOM 3891 C C . ASP A 1 482 ? 26.808 -0.130 -15.722 1.00 51.56 482 ASP A C 1
ATOM 3893 O O . ASP A 1 482 ? 27.636 0.484 -16.395 1.00 51.56 482 ASP A O 1
ATOM 3897 N N . CYS A 1 483 ? 26.460 -1.390 -16.013 1.00 51.34 483 CYS A N 1
ATOM 3898 C CA . CYS A 1 483 ? 27.026 -2.179 -17.118 1.00 51.34 483 CYS A CA 1
ATOM 3899 C C . CYS A 1 483 ? 26.669 -1.559 -18.494 1.00 51.34 483 CYS A C 1
ATOM 3901 O O . CYS A 1 483 ? 25.486 -1.546 -18.843 1.00 51.34 483 CYS A O 1
ATOM 3903 N N . PRO A 1 484 ? 27.643 -1.066 -19.291 1.00 59.31 484 PRO A N 1
ATOM 3904 C CA . PRO A 1 484 ? 27.378 -0.304 -20.520 1.00 59.31 484 PRO A CA 1
ATOM 3905 C C . PRO A 1 484 ? 26.946 -1.153 -21.731 1.00 59.31 484 PRO A C 1
ATOM 3907 O O . PRO A 1 484 ? 26.613 -0.585 -22.770 1.00 59.31 484 PRO A O 1
ATOM 3910 N N . GLY A 1 485 ? 26.910 -2.483 -21.600 1.00 63.53 485 GLY A N 1
ATOM 3911 C CA . GLY A 1 485 ? 26.578 -3.412 -22.686 1.00 63.53 485 GLY A CA 1
ATOM 3912 C C . GLY A 1 485 ? 27.795 -3.865 -23.501 1.00 63.53 485 GLY A C 1
ATOM 3913 O O . GLY A 1 485 ? 28.931 -3.553 -23.155 1.00 63.53 485 GLY A O 1
ATOM 3914 N N . GLU A 1 486 ? 27.540 -4.650 -24.551 1.00 72.50 486 GLU A N 1
ATOM 3915 C CA . GLU A 1 486 ? 28.556 -5.125 -25.503 1.00 72.50 486 GLU A CA 1
ATOM 3916 C C . GLU A 1 486 ? 29.085 -3.966 -26.361 1.00 72.50 486 GLU A C 1
ATOM 3918 O O . GLU A 1 486 ? 28.331 -3.059 -26.734 1.00 72.50 486 GLU A O 1
ATOM 3923 N N . ASP A 1 487 ? 30.377 -4.005 -26.688 1.00 77.00 487 ASP A N 1
ATOM 3924 C CA . ASP A 1 487 ? 30.995 -3.043 -27.595 1.00 77.00 487 ASP A CA 1
ATOM 3925 C C . ASP A 1 487 ? 30.599 -3.354 -29.034 1.00 77.00 487 ASP A C 1
ATOM 3927 O O . ASP A 1 487 ? 30.878 -4.425 -29.566 1.00 77.00 487 ASP A O 1
ATOM 3931 N N . MET A 1 488 ? 29.863 -2.425 -29.640 1.00 82.19 488 MET A N 1
ATOM 3932 C CA . MET A 1 488 ? 29.241 -2.620 -30.942 1.00 82.19 488 MET A CA 1
ATOM 3933 C C . MET A 1 488 ? 29.208 -1.301 -31.708 1.00 82.19 488 MET A C 1
ATOM 3935 O O . MET A 1 488 ? 28.960 -0.238 -31.130 1.00 82.19 488 MET A O 1
ATOM 3939 N N . ALA A 1 489 ? 29.368 -1.398 -33.022 1.00 83.81 489 ALA A N 1
ATOM 3940 C CA . ALA A 1 489 ? 29.032 -0.346 -33.965 1.00 83.81 489 ALA A CA 1
ATOM 3941 C C . ALA A 1 489 ? 27.943 -0.871 -34.904 1.00 83.81 489 ALA A C 1
ATOM 3943 O O . ALA A 1 489 ? 28.098 -1.927 -35.517 1.00 83.81 489 ALA A O 1
ATOM 3944 N N . CYS A 1 490 ? 26.836 -0.144 -35.010 1.00 89.00 490 CYS A N 1
ATOM 3945 C CA . CYS A 1 490 ? 25.725 -0.497 -35.881 1.00 89.00 490 CYS A CA 1
ATOM 3946 C C . CYS A 1 490 ? 25.426 0.649 -36.843 1.00 89.00 490 CYS A C 1
ATOM 3948 O O . CYS A 1 490 ? 25.358 1.811 -36.441 1.00 89.00 490 CYS A O 1
ATOM 3950 N N . LEU A 1 491 ? 25.190 0.324 -38.108 1.00 89.25 491 LEU A N 1
ATOM 3951 C CA . LEU A 1 491 ? 24.698 1.267 -39.098 1.00 89.25 491 LEU A CA 1
ATOM 3952 C C . LEU A 1 491 ? 23.180 1.112 -39.233 1.00 89.25 491 LEU A C 1
ATOM 3954 O O . LEU A 1 491 ? 22.687 0.045 -39.591 1.00 89.25 491 LEU A O 1
ATOM 3958 N N . LEU A 1 492 ? 22.447 2.188 -38.952 1.00 90.69 492 LEU A N 1
ATOM 3959 C CA . LEU A 1 492 ? 21.019 2.303 -39.223 1.00 90.69 492 LEU A CA 1
ATOM 3960 C C . LEU A 1 492 ? 20.825 3.035 -40.552 1.00 90.69 492 LEU A C 1
ATOM 3962 O O . LEU A 1 492 ? 21.169 4.209 -40.654 1.00 90.69 492 LEU A O 1
ATOM 3966 N N . VAL A 1 493 ? 20.245 2.376 -41.548 1.00 92.00 493 VAL A N 1
ATOM 3967 C CA . VAL A 1 493 ? 19.911 2.986 -42.840 1.00 92.00 493 VAL A CA 1
ATOM 3968 C C . VAL A 1 493 ? 18.403 3.044 -43.003 1.00 92.00 493 VAL A C 1
ATOM 3970 O O . VAL A 1 493 ? 17.731 2.014 -43.034 1.00 92.00 493 VAL A O 1
ATOM 3973 N N . SER A 1 494 ? 17.879 4.263 -43.096 1.00 91.75 494 SER A N 1
ATOM 3974 C CA . SER A 1 494 ? 16.446 4.530 -43.207 1.00 91.75 494 SER A CA 1
ATOM 3975 C C . SER A 1 494 ? 16.071 4.966 -44.621 1.00 91.75 494 SER A C 1
ATOM 3977 O O . SER A 1 494 ? 16.526 6.008 -45.088 1.00 91.75 494 SER A O 1
ATOM 3979 N N . TYR A 1 495 ? 15.200 4.200 -45.270 1.00 90.81 495 TYR A N 1
ATOM 3980 C CA . TYR A 1 495 ? 14.535 4.537 -46.527 1.00 90.81 495 TYR A CA 1
ATOM 3981 C C . TYR A 1 495 ? 13.197 5.197 -46.202 1.00 90.81 495 TYR A C 1
ATOM 3983 O O . TYR A 1 495 ? 12.369 4.600 -45.511 1.00 90.81 495 TYR A O 1
ATOM 3991 N N . ALA A 1 496 ? 12.973 6.424 -46.675 1.00 86.31 496 ALA A N 1
ATOM 3992 C CA . ALA A 1 496 ? 11.762 7.176 -46.339 1.00 86.31 496 ALA A CA 1
ATOM 3993 C C . ALA A 1 496 ? 10.515 6.694 -47.103 1.00 86.31 496 ALA A C 1
ATOM 3995 O O . ALA A 1 496 ? 9.406 7.119 -46.786 1.00 86.31 496 ALA A O 1
ATOM 3996 N N . SER A 1 497 ? 10.700 5.843 -48.115 1.00 83.38 497 SER A N 1
ATOM 3997 C CA . SER A 1 497 ? 9.628 5.265 -48.920 1.00 83.38 497 SER A CA 1
ATOM 3998 C C . SER A 1 497 ? 9.929 3.809 -49.292 1.00 83.38 497 SER A C 1
ATOM 4000 O O . SER A 1 497 ? 11.086 3.393 -49.384 1.00 83.38 497 SER A O 1
ATOM 4002 N N . GLN A 1 498 ? 8.880 3.048 -49.611 1.00 81.50 498 GLN A N 1
ATOM 4003 C CA . GLN A 1 498 ? 8.984 1.688 -50.165 1.00 81.50 498 GLN A CA 1
ATOM 4004 C C . GLN A 1 498 ? 9.678 1.623 -51.542 1.00 81.50 498 GLN A C 1
ATOM 4006 O O . GLN A 1 498 ? 10.089 0.549 -51.976 1.00 81.50 498 GLN A O 1
ATOM 4011 N N . ASN A 1 499 ? 9.811 2.765 -52.226 1.00 82.62 499 ASN A N 1
ATOM 4012 C CA . ASN A 1 499 ? 10.508 2.868 -53.510 1.00 82.62 499 ASN A CA 1
ATOM 4013 C C . ASN A 1 499 ? 12.032 2.979 -53.334 1.00 82.62 499 ASN A C 1
ATOM 4015 O O . ASN A 1 499 ? 12.764 2.874 -54.313 1.00 82.62 499 ASN A O 1
ATOM 4019 N N . GLY A 1 500 ? 12.510 3.143 -52.095 1.00 79.19 500 GLY A N 1
ATOM 4020 C CA . GLY A 1 500 ? 13.932 3.248 -51.775 1.00 79.19 500 GLY A CA 1
ATOM 4021 C C . GLY A 1 500 ? 14.502 4.664 -51.878 1.00 79.19 500 GLY A C 1
ATOM 4022 O O . GLY A 1 500 ? 15.714 4.820 -52.004 1.00 79.19 500 GLY A O 1
ATOM 4023 N N . ASP A 1 501 ? 13.653 5.690 -51.803 1.00 81.69 501 ASP A N 1
ATOM 4024 C CA . ASP A 1 501 ? 14.070 7.089 -51.922 1.00 81.69 501 ASP A CA 1
ATOM 4025 C C . ASP A 1 501 ? 14.430 7.725 -50.569 1.00 81.69 501 ASP A C 1
ATOM 4027 O O . ASP A 1 501 ? 13.991 7.282 -49.502 1.00 81.69 501 ASP A O 1
ATOM 4031 N N . ASN A 1 502 ? 15.178 8.835 -50.638 1.00 84.00 502 ASN A N 1
ATOM 4032 C CA . ASN A 1 502 ? 15.529 9.698 -49.503 1.00 84.00 502 ASN A CA 1
ATOM 4033 C C . ASN A 1 502 ? 16.181 8.921 -48.341 1.00 84.00 502 ASN A C 1
ATOM 4035 O O . ASN A 1 502 ? 15.681 8.880 -47.214 1.00 84.00 502 ASN A O 1
ATOM 4039 N N . VAL A 1 503 ? 17.297 8.266 -48.664 1.00 89.25 503 VAL A N 1
ATOM 4040 C CA . VAL A 1 503 ? 18.035 7.384 -47.758 1.00 89.25 503 VAL A CA 1
ATOM 4041 C C . VAL A 1 503 ? 18.831 8.191 -46.738 1.00 89.25 503 VAL A C 1
ATOM 4043 O O . VAL A 1 503 ? 19.612 9.071 -47.098 1.00 89.25 503 VAL A O 1
ATOM 4046 N N . THR A 1 504 ? 18.661 7.866 -45.457 1.00 89.56 504 THR A N 1
ATOM 4047 C CA . THR A 1 504 ? 19.382 8.502 -44.349 1.00 89.56 504 THR A CA 1
ATOM 4048 C C . THR A 1 504 ? 20.178 7.457 -43.563 1.00 89.56 504 THR A C 1
ATOM 4050 O O . THR A 1 504 ? 19.581 6.696 -42.796 1.00 89.56 504 THR A O 1
ATOM 4053 N N . PRO A 1 505 ? 21.513 7.399 -43.720 1.00 90.12 505 PRO A N 1
ATOM 4054 C CA . PRO A 1 505 ? 22.366 6.580 -42.872 1.00 90.12 505 PRO A CA 1
ATOM 4055 C C . PRO A 1 505 ? 22.641 7.281 -41.535 1.00 90.12 505 PRO A C 1
ATOM 4057 O O . PRO A 1 505 ? 22.871 8.490 -41.470 1.00 90.12 505 PRO A O 1
ATOM 4060 N N . LYS A 1 506 ? 22.647 6.512 -40.450 1.00 87.06 506 LYS A N 1
ATOM 4061 C CA . LYS A 1 506 ? 23.006 6.957 -39.107 1.00 87.06 506 LYS A CA 1
ATOM 4062 C C . LYS A 1 506 ? 23.852 5.895 -38.428 1.00 87.06 506 LYS A C 1
ATOM 4064 O O . LYS A 1 506 ? 23.429 4.753 -38.274 1.00 87.06 506 LYS A O 1
ATOM 4069 N N . LEU A 1 507 ? 25.029 6.292 -37.969 1.00 84.62 507 LEU A N 1
ATOM 4070 C CA . LEU A 1 507 ? 25.892 5.419 -37.194 1.00 84.62 507 LEU A CA 1
ATOM 4071 C C . LEU A 1 507 ? 25.499 5.450 -35.713 1.00 84.62 507 LEU A C 1
ATOM 4073 O O . LEU A 1 507 ? 25.298 6.519 -35.134 1.00 84.62 507 LEU A O 1
ATOM 4077 N N . LEU A 1 508 ? 25.376 4.270 -35.116 1.00 82.62 508 LEU A N 1
ATOM 4078 C CA . LEU A 1 508 ? 25.055 4.051 -33.713 1.00 82.62 508 LEU A CA 1
ATOM 4079 C C . LEU A 1 508 ? 26.226 3.318 -33.062 1.00 82.62 508 LEU A C 1
ATOM 4081 O O . LEU A 1 508 ? 26.617 2.244 -33.510 1.00 82.62 508 LEU A O 1
ATOM 4085 N N . LEU A 1 509 ? 26.781 3.902 -32.006 1.00 80.19 509 LEU A N 1
ATOM 4086 C CA . LEU A 1 509 ? 27.938 3.367 -31.295 1.00 80.19 509 LEU A CA 1
ATOM 4087 C C . LEU A 1 509 ? 27.526 2.979 -29.876 1.00 80.19 509 LEU A C 1
ATOM 4089 O O . LEU A 1 509 ? 26.689 3.653 -29.270 1.00 80.19 509 LEU A O 1
ATOM 4093 N N . SER A 1 510 ? 28.111 1.909 -29.333 1.00 79.56 510 SER A N 1
ATOM 4094 C CA . SER A 1 510 ? 27.975 1.621 -27.903 1.00 79.56 510 SER A CA 1
ATOM 4095 C C . SER A 1 510 ? 28.582 2.769 -27.074 1.00 79.56 510 SER A C 1
ATOM 4097 O O . SER A 1 510 ? 29.487 3.460 -27.548 1.00 79.56 510 SER A O 1
ATOM 4099 N N . PRO A 1 511 ? 28.150 2.980 -25.817 1.00 76.12 511 PRO A N 1
ATOM 4100 C CA . PRO A 1 511 ? 28.615 4.113 -25.010 1.00 76.12 511 PRO A CA 1
ATOM 4101 C C . PRO A 1 511 ? 30.139 4.189 -24.814 1.00 76.12 511 PRO A C 1
ATOM 4103 O O . PRO A 1 511 ? 30.695 5.279 -24.670 1.00 76.12 511 PRO A O 1
ATOM 4106 N N . ARG A 1 512 ? 30.826 3.038 -24.780 1.00 72.38 512 ARG A N 1
ATOM 4107 C CA . ARG A 1 512 ? 32.294 2.982 -24.671 1.00 72.38 512 ARG A CA 1
ATOM 4108 C C . ARG A 1 512 ? 32.963 3.372 -25.984 1.00 72.38 512 ARG A C 1
ATOM 4110 O O . ARG A 1 512 ? 33.860 4.209 -25.971 1.00 72.38 512 ARG A O 1
ATOM 4117 N N . VAL A 1 513 ? 32.480 2.813 -27.091 1.00 74.31 513 VAL A N 1
ATOM 4118 C CA . VAL A 1 513 ? 32.960 3.097 -28.447 1.00 74.31 513 VAL A CA 1
ATOM 4119 C C . VAL A 1 513 ? 32.756 4.580 -28.759 1.00 74.31 513 VAL A C 1
ATOM 4121 O O . VAL A 1 513 ? 33.709 5.279 -29.075 1.00 74.31 513 VAL A O 1
ATOM 4124 N N . GLU A 1 514 ? 31.552 5.114 -28.549 1.00 74.81 514 GLU A N 1
ATOM 4125 C CA . GLU A 1 514 ? 31.232 6.526 -28.793 1.00 74.81 514 GLU A CA 1
ATOM 4126 C C . GLU A 1 514 ? 32.191 7.486 -28.075 1.00 74.81 514 GLU A C 1
ATOM 4128 O O . GLU A 1 514 ? 32.642 8.472 -28.659 1.00 74.81 514 GLU A O 1
ATOM 4133 N N . ARG A 1 515 ? 32.538 7.189 -26.817 1.00 68.50 515 ARG A N 1
ATOM 4134 C CA . ARG A 1 515 ? 33.485 8.003 -26.050 1.00 68.50 515 ARG A CA 1
ATOM 4135 C C . ARG A 1 515 ? 34.916 7.873 -26.570 1.00 68.50 515 ARG A C 1
ATOM 4137 O O . ARG A 1 515 ? 35.607 8.887 -26.600 1.00 68.50 515 ARG A O 1
ATOM 4144 N N . ALA A 1 516 ? 35.353 6.674 -26.954 1.00 64.94 516 ALA A N 1
ATOM 4145 C CA . ALA A 1 516 ? 36.690 6.467 -27.509 1.00 64.94 516 ALA A CA 1
ATOM 4146 C C . ALA A 1 516 ? 36.915 7.291 -28.788 1.00 64.94 516 ALA A C 1
ATOM 4148 O O . ALA A 1 516 ? 38.004 7.804 -28.990 1.00 64.94 516 ALA A O 1
ATOM 4149 N N . PHE A 1 517 ? 35.861 7.521 -29.578 1.00 64.69 517 PHE A N 1
ATOM 4150 C CA . PHE A 1 517 ? 35.896 8.380 -30.770 1.00 64.69 517 PHE A CA 1
ATOM 4151 C C . PHE A 1 517 ? 35.655 9.882 -30.489 1.00 64.69 517 PHE A C 1
ATOM 4153 O O . PHE A 1 517 ? 35.432 10.662 -31.423 1.00 64.69 517 PHE A O 1
ATOM 4160 N N . GLY A 1 518 ? 35.658 10.300 -29.216 1.00 60.19 518 GLY A N 1
ATOM 4161 C CA . GLY A 1 518 ? 35.480 11.697 -28.809 1.00 60.19 518 GLY A CA 1
ATOM 4162 C C . GLY A 1 518 ? 34.029 12.198 -28.842 1.00 60.19 518 GLY A C 1
ATOM 4163 O O . GLY A 1 518 ? 33.809 13.408 -28.866 1.00 60.19 518 GLY A O 1
ATOM 4164 N N . GLY A 1 519 ? 33.039 11.299 -28.842 1.00 59.78 519 GLY A N 1
ATOM 4165 C CA . GLY A 1 519 ? 31.606 11.606 -28.936 1.00 59.78 519 GLY A CA 1
ATOM 4166 C C . GLY A 1 519 ? 31.056 11.543 -30.369 1.00 59.78 519 GLY A C 1
ATOM 4167 O O . GLY A 1 519 ? 31.780 11.774 -31.338 1.00 59.78 519 GLY A O 1
ATOM 4168 N N . SER A 1 520 ? 29.749 11.280 -30.527 1.00 56.12 520 SER A N 1
ATOM 4169 C CA . SER A 1 520 ? 29.114 11.042 -31.841 1.00 56.12 520 SER A CA 1
ATOM 4170 C C . SER A 1 520 ? 29.253 12.181 -32.862 1.00 56.12 520 SER A C 1
ATOM 4172 O O . SER A 1 520 ? 29.062 11.962 -34.053 1.00 56.12 520 SER A O 1
ATOM 4174 N N . GLY A 1 521 ? 29.553 13.408 -32.422 1.00 57.16 521 GLY A N 1
ATOM 4175 C CA . GLY A 1 521 ? 29.736 14.573 -33.298 1.00 57.16 521 GLY A CA 1
ATOM 4176 C C . GLY A 1 521 ? 31.076 14.610 -34.046 1.00 57.16 521 GLY A C 1
ATOM 4177 O O . GLY A 1 521 ? 31.207 15.359 -35.014 1.00 57.16 521 GLY A O 1
ATOM 4178 N N . ASN A 1 522 ? 32.055 13.804 -33.623 1.00 56.38 522 ASN A N 1
ATOM 4179 C CA . ASN A 1 522 ? 33.416 13.800 -34.167 1.00 56.38 522 ASN A CA 1
ATOM 4180 C C . ASN A 1 522 ? 33.657 12.729 -35.239 1.00 56.38 522 ASN A C 1
ATOM 4182 O O . ASN A 1 522 ? 34.749 12.678 -35.812 1.00 56.38 522 ASN A O 1
ATOM 4186 N N . LEU A 1 523 ? 32.651 11.898 -35.526 1.00 64.12 523 LEU A N 1
ATOM 4187 C CA . LEU A 1 523 ? 32.695 10.897 -36.583 1.00 64.12 523 LEU A CA 1
ATOM 4188 C C . LEU A 1 523 ? 31.739 11.306 -37.710 1.00 64.12 523 LEU A C 1
ATOM 4190 O O . LEU A 1 523 ? 30.519 11.201 -37.588 1.00 64.12 523 LEU A O 1
ATOM 4194 N N . ARG A 1 524 ? 32.293 11.828 -38.807 1.00 69.75 524 ARG A N 1
ATOM 4195 C CA . ARG A 1 524 ? 31.513 12.184 -39.999 1.00 69.75 524 ARG A CA 1
ATOM 4196 C C . ARG A 1 524 ? 31.519 11.009 -40.965 1.00 69.75 524 ARG A C 1
ATOM 4198 O O . ARG A 1 524 ? 32.576 10.654 -41.472 1.00 69.75 524 ARG A O 1
ATOM 4205 N N . ILE A 1 525 ? 30.347 10.436 -41.219 1.00 80.19 525 ILE A N 1
ATOM 4206 C CA . ILE A 1 525 ? 30.180 9.357 -42.198 1.00 80.19 525 ILE A CA 1
ATOM 4207 C C . ILE A 1 525 ? 30.123 9.912 -43.637 1.00 80.19 525 ILE A C 1
ATOM 4209 O O . ILE A 1 525 ? 29.623 11.026 -43.827 1.00 80.19 525 ILE A O 1
ATOM 4213 N N . PRO A 1 526 ? 30.616 9.170 -44.651 1.00 81.69 526 PRO A N 1
ATOM 4214 C CA . PRO A 1 526 ? 30.479 9.512 -46.057 1.00 81.69 526 PRO A CA 1
ATOM 4215 C C . PRO A 1 526 ? 29.030 9.798 -46.432 1.00 81.69 526 PRO A C 1
ATOM 4217 O O . PRO A 1 526 ? 28.097 9.189 -45.904 1.00 81.69 526 PRO A O 1
ATOM 4220 N N . HIS A 1 527 ? 28.840 10.700 -47.389 1.00 81.94 527 HIS A N 1
ATOM 4221 C CA . HIS A 1 527 ? 27.517 10.941 -47.948 1.00 81.94 527 HIS A CA 1
ATOM 4222 C C . HIS A 1 527 ? 27.019 9.688 -48.670 1.00 81.94 527 HIS A C 1
ATOM 4224 O O . HIS A 1 527 ? 27.788 8.988 -49.326 1.00 81.94 527 HIS A O 1
ATOM 4230 N N . TRP A 1 528 ? 25.720 9.421 -48.556 1.00 84.25 528 TRP A N 1
ATOM 4231 C CA . TRP A 1 528 ? 25.077 8.360 -49.320 1.00 84.25 528 TRP A CA 1
ATOM 4232 C C . TRP A 1 528 ? 25.135 8.681 -50.822 1.00 84.25 528 TRP A C 1
ATOM 4234 O O . TRP A 1 528 ? 24.844 9.811 -51.218 1.00 84.25 528 TRP A O 1
ATOM 4244 N N . GLY A 1 529 ? 25.473 7.692 -51.656 1.00 70.44 529 GLY A N 1
ATOM 4245 C CA . GLY A 1 529 ? 25.733 7.836 -53.100 1.00 70.44 529 GLY A CA 1
ATOM 4246 C C . GLY A 1 529 ? 24.528 8.194 -53.989 1.00 70.44 529 GLY A C 1
ATOM 4247 O O . GLY A 1 529 ? 24.571 7.982 -55.197 1.00 70.44 529 GLY A O 1
ATOM 4248 N N . GLY A 1 530 ? 23.445 8.736 -53.424 1.00 66.06 530 GLY A N 1
ATOM 4249 C CA . GLY A 1 530 ? 22.223 9.107 -54.143 1.00 66.06 530 GLY A CA 1
ATOM 4250 C C . GLY A 1 530 ? 21.255 7.941 -54.392 1.00 66.06 530 GLY A C 1
ATOM 4251 O O . GLY A 1 530 ? 21.324 6.902 -53.742 1.00 66.06 530 GLY A O 1
ATOM 4252 N N . VAL A 1 531 ? 20.314 8.129 -55.327 1.00 56.25 531 VAL A N 1
ATOM 4253 C CA . VAL A 1 531 ? 19.178 7.211 -55.593 1.00 56.25 531 VAL A CA 1
ATOM 4254 C C . VAL A 1 531 ? 19.626 5.819 -56.078 1.00 56.25 531 VAL A C 1
ATOM 4256 O O . VAL A 1 531 ? 18.929 4.833 -55.852 1.00 56.25 531 VAL A O 1
ATOM 4259 N N . TYR A 1 532 ? 20.814 5.720 -56.682 1.00 58.22 532 TYR A N 1
ATOM 4260 C CA . TYR A 1 532 ? 21.401 4.459 -57.158 1.00 58.22 532 TYR A CA 1
ATOM 4261 C C . TYR A 1 532 ? 22.436 3.851 -56.199 1.00 58.22 532 TYR A C 1
ATOM 4263 O O . TYR A 1 532 ? 23.035 2.837 -56.536 1.00 58.22 532 TYR A O 1
ATOM 4271 N N . GLY A 1 533 ? 22.662 4.451 -55.025 1.00 70.38 533 GLY A N 1
ATOM 4272 C CA . GLY A 1 533 ? 23.605 3.910 -54.043 1.00 70.38 533 GLY A CA 1
ATOM 4273 C C . GLY A 1 533 ? 23.127 2.570 -53.481 1.00 70.38 533 GLY A C 1
ATOM 4274 O O . GLY A 1 533 ? 21.954 2.445 -53.130 1.00 70.38 533 GLY A O 1
ATOM 4275 N N . CYS A 1 534 ? 24.029 1.592 -53.393 1.00 83.81 534 CYS A N 1
ATOM 4276 C CA . CYS A 1 534 ? 23.786 0.258 -52.837 1.00 83.81 534 CYS A CA 1
ATOM 4277 C C . CYS A 1 534 ? 24.339 0.147 -51.404 1.00 83.81 534 CYS A C 1
ATOM 4279 O O . CYS A 1 534 ? 25.414 0.684 -51.121 1.00 83.81 534 CYS A O 1
ATOM 4281 N N . LEU A 1 535 ? 23.656 -0.568 -50.492 1.00 88.69 535 LEU A N 1
ATOM 4282 C CA . LEU A 1 535 ? 24.162 -0.784 -49.124 1.00 88.69 535 LEU A CA 1
ATOM 4283 C C . LEU A 1 535 ? 25.534 -1.453 -49.132 1.00 88.69 535 LEU A C 1
ATOM 4285 O O . LEU A 1 535 ? 26.418 -1.043 -48.381 1.00 88.69 535 LEU A O 1
ATOM 4289 N N . LEU A 1 536 ? 25.723 -2.455 -49.992 1.00 88.81 536 LEU A N 1
ATOM 4290 C CA . LEU A 1 536 ? 26.946 -3.253 -50.014 1.00 88.81 536 LEU A CA 1
ATOM 4291 C C . LEU A 1 536 ? 28.168 -2.466 -50.515 1.00 88.81 536 LEU A C 1
ATOM 4293 O O . LEU A 1 536 ? 29.295 -2.775 -50.143 1.00 88.81 536 LEU A O 1
ATOM 4297 N N . GLU A 1 537 ? 27.952 -1.403 -51.290 1.00 87.56 537 GLU A N 1
ATOM 4298 C CA . GLU A 1 537 ? 29.009 -0.468 -51.700 1.00 87.56 537 GLU A CA 1
ATOM 4299 C C . GLU A 1 537 ? 29.312 0.569 -50.610 1.00 87.56 537 GLU A C 1
ATOM 4301 O O . GLU A 1 537 ? 30.440 1.041 -50.483 1.00 87.56 537 GLU A O 1
ATOM 4306 N N . TYR A 1 538 ? 28.310 0.921 -49.801 1.00 89.25 538 TYR A N 1
ATOM 4307 C CA . TYR A 1 538 ? 28.442 1.922 -48.746 1.00 89.25 538 TYR A CA 1
ATOM 4308 C C . TYR A 1 538 ? 29.093 1.368 -47.469 1.00 89.25 538 TYR A C 1
ATOM 4310 O O . TYR A 1 538 ? 29.854 2.072 -46.806 1.00 89.25 538 TYR A O 1
ATOM 4318 N N . LEU A 1 539 ? 28.818 0.109 -47.113 1.00 89.88 539 LEU A N 1
ATOM 4319 C CA . LEU A 1 539 ? 29.314 -0.511 -45.879 1.00 89.88 539 LEU A CA 1
ATOM 4320 C C . LEU A 1 539 ? 30.855 -0.541 -45.763 1.00 89.88 539 LEU A C 1
ATOM 4322 O O . LEU A 1 539 ? 31.350 -0.197 -44.686 1.00 89.88 539 LEU A O 1
ATOM 4326 N N . PRO A 1 540 ? 31.636 -0.868 -46.815 1.00 86.81 540 PRO A N 1
ATOM 4327 C CA . PRO A 1 540 ? 33.098 -0.813 -46.757 1.00 86.81 540 PRO A CA 1
ATOM 4328 C C . PRO A 1 540 ? 33.644 0.589 -46.459 1.00 86.81 540 PRO A C 1
ATOM 4330 O O . PRO A 1 540 ? 34.539 0.724 -45.630 1.00 86.81 540 PRO A O 1
ATOM 4333 N N . LEU A 1 541 ? 33.044 1.639 -47.036 1.00 85.69 541 LEU A N 1
ATOM 4334 C CA . LEU A 1 541 ? 33.454 3.032 -46.801 1.00 85.69 541 LEU A CA 1
ATOM 4335 C C . LEU A 1 541 ? 33.299 3.438 -45.331 1.00 85.69 541 LEU A C 1
ATOM 4337 O O . LEU A 1 541 ? 34.060 4.252 -44.813 1.00 85.69 541 LEU A O 1
ATOM 4341 N N . ILE A 1 542 ? 32.292 2.885 -44.650 1.00 83.25 542 ILE A N 1
ATOM 4342 C CA . ILE A 1 542 ? 32.073 3.125 -43.223 1.00 83.25 542 ILE A CA 1
ATOM 4343 C C . ILE A 1 542 ? 33.114 2.385 -42.387 1.00 83.25 542 ILE A C 1
ATOM 4345 O O . ILE A 1 542 ? 33.570 2.940 -41.396 1.00 83.25 542 ILE A O 1
ATOM 4349 N N . GLN A 1 543 ? 33.516 1.173 -42.774 1.00 78.75 543 GLN A N 1
ATOM 4350 C CA . GLN A 1 543 ? 34.539 0.414 -42.050 1.00 78.75 543 GLN A CA 1
ATOM 4351 C C . GLN A 1 543 ? 35.920 1.067 -42.129 1.00 78.75 543 GLN A C 1
ATOM 4353 O O . GLN A 1 543 ? 36.574 1.204 -41.097 1.00 78.75 543 GLN A O 1
ATOM 4358 N N . GLU A 1 544 ? 36.316 1.553 -43.307 1.00 75.19 544 GLU A N 1
ATOM 4359 C CA . GLU A 1 544 ? 37.591 2.260 -43.497 1.00 75.19 544 GLU A CA 1
ATOM 4360 C C . GLU A 1 544 ? 37.720 3.489 -42.574 1.00 75.19 544 GLU A C 1
ATOM 4362 O O . GLU A 1 544 ? 38.810 3.805 -42.097 1.00 75.19 544 GLU A O 1
ATOM 4367 N N . LEU A 1 545 ? 36.607 4.158 -42.234 1.00 71.25 545 LEU A N 1
ATOM 4368 C CA . LEU A 1 545 ? 36.622 5.251 -41.255 1.00 71.25 545 LEU A CA 1
ATOM 4369 C C . LEU A 1 545 ? 36.992 4.807 -39.838 1.00 71.25 545 LEU A C 1
ATOM 4371 O O . LEU A 1 545 ? 37.610 5.586 -39.110 1.00 71.25 545 LEU A O 1
ATOM 4375 N N . PHE A 1 546 ? 36.569 3.612 -39.415 1.00 67.00 546 PHE A N 1
ATOM 4376 C CA . PHE A 1 546 ? 36.896 3.100 -38.082 1.00 67.00 546 PHE A CA 1
ATOM 4377 C C . PHE A 1 546 ? 38.380 2.755 -37.995 1.00 67.00 546 PHE A C 1
ATOM 4379 O O . PHE A 1 546 ? 39.030 3.150 -37.030 1.00 67.00 546 PHE A O 1
ATOM 4386 N N . GLU A 1 547 ? 38.918 2.114 -39.033 1.00 63.25 547 GLU A N 1
ATOM 4387 C CA . GLU A 1 547 ? 40.338 1.759 -39.127 1.00 63.25 547 GLU A CA 1
ATOM 4388 C C . GLU A 1 547 ? 41.235 3.011 -39.147 1.00 63.25 547 GLU A C 1
ATOM 4390 O O . GLU A 1 547 ? 42.249 3.054 -38.456 1.00 63.25 547 GLU A O 1
ATOM 4395 N N . ALA A 1 548 ? 40.823 4.082 -39.838 1.00 56.25 548 ALA A N 1
ATOM 4396 C CA . ALA A 1 548 ? 41.588 5.332 -39.918 1.00 56.25 548 ALA A CA 1
ATOM 4397 C C . ALA A 1 548 ? 41.561 6.198 -38.638 1.00 56.25 548 ALA A C 1
ATOM 4399 O O . ALA A 1 548 ? 42.470 6.996 -38.414 1.00 56.25 548 ALA A O 1
ATOM 4400 N N . LYS A 1 549 ? 40.515 6.098 -37.802 1.00 51.28 549 LYS A N 1
ATOM 4401 C CA . LYS A 1 549 ? 40.376 6.882 -36.553 1.00 51.28 549 LYS A CA 1
ATOM 4402 C C . LYS A 1 549 ? 40.963 6.178 -35.326 1.00 51.28 549 LYS A C 1
ATOM 4404 O O . LYS A 1 549 ? 41.310 6.866 -34.368 1.00 51.28 549 LYS A O 1
ATOM 4409 N N . TYR A 1 550 ? 41.061 4.848 -35.346 1.00 42.47 550 TYR A N 1
ATOM 4410 C CA . TYR A 1 550 ? 41.613 4.054 -34.243 1.00 42.47 550 TYR A CA 1
ATOM 4411 C C . TYR A 1 550 ? 43.089 4.375 -33.956 1.00 42.47 550 TYR A C 1
ATOM 4413 O O . TYR A 1 550 ? 43.538 4.280 -32.820 1.00 42.47 550 TYR A O 1
ATOM 4421 N N . ASP A 1 551 ? 43.813 4.856 -34.967 1.00 43.59 551 ASP A N 1
ATOM 4422 C CA . ASP A 1 551 ? 45.233 5.215 -34.879 1.00 43.59 551 ASP A CA 1
ATOM 4423 C C . ASP A 1 551 ? 45.489 6.624 -34.283 1.00 43.59 551 ASP A C 1
ATOM 4425 O O . ASP A 1 551 ? 46.632 7.061 -34.174 1.00 43.59 551 ASP A O 1
ATOM 4429 N N . ALA A 1 552 ? 44.446 7.383 -33.902 1.00 45.16 552 ALA A N 1
ATOM 4430 C CA . ALA A 1 552 ? 44.585 8.829 -33.665 1.00 45.16 552 ALA A CA 1
ATOM 4431 C C . ALA A 1 552 ? 44.233 9.381 -32.264 1.00 45.16 552 ALA A C 1
ATOM 4433 O O . ALA A 1 552 ? 44.542 10.549 -32.020 1.00 45.16 552 ALA A O 1
ATOM 4434 N N . GLU A 1 553 ? 43.634 8.644 -31.316 1.00 49.78 553 GLU A N 1
ATOM 4435 C CA . GLU A 1 553 ? 43.273 9.220 -29.997 1.00 49.78 553 GLU A CA 1
ATOM 4436 C C . GLU A 1 553 ? 43.349 8.196 -28.834 1.00 49.78 553 GLU A C 1
ATOM 4438 O O . GLU A 1 553 ? 42.654 7.192 -28.861 1.00 49.78 553 GLU A O 1
ATOM 4443 N N . ALA A 1 554 ? 44.067 8.377 -27.711 1.00 53.47 554 ALA A N 1
ATOM 4444 C CA . ALA A 1 554 ? 45.035 9.395 -27.278 1.00 53.47 554 ALA A CA 1
ATOM 4445 C C . ALA A 1 554 ? 45.523 9.060 -25.837 1.00 53.47 554 ALA A C 1
ATOM 4447 O O . ALA A 1 554 ? 45.014 9.616 -24.860 1.00 53.47 554 ALA A O 1
ATOM 4448 N N . PHE A 1 555 ? 46.526 8.185 -25.668 1.00 54.25 555 PHE A N 1
ATOM 4449 C CA . PHE A 1 555 ? 47.224 7.939 -24.384 1.00 54.25 555 PHE A CA 1
ATOM 4450 C C . PHE A 1 555 ? 48.059 9.159 -23.925 1.00 54.25 555 PHE A C 1
ATOM 4452 O O . PHE A 1 555 ? 49.234 9.049 -23.604 1.00 54.25 555 PHE A O 1
ATOM 4459 N N . LEU A 1 556 ? 47.466 10.355 -23.918 1.00 63.81 556 LEU A N 1
ATOM 4460 C CA . LEU A 1 556 ? 48.169 11.627 -23.742 1.00 63.81 556 LEU A CA 1
ATOM 4461 C C . LEU A 1 556 ? 48.419 11.981 -22.275 1.00 63.81 556 LEU A C 1
ATOM 4463 O O . LEU A 1 556 ? 49.142 12.932 -21.997 1.00 63.81 556 LEU A O 1
ATOM 4467 N N . LYS A 1 557 ? 47.825 11.251 -21.323 1.00 60.69 557 LYS A N 1
ATOM 4468 C CA . LYS A 1 557 ? 48.011 11.522 -19.895 1.00 60.69 557 LYS A CA 1
ATOM 4469 C C . LYS A 1 557 ? 47.929 10.256 -19.047 1.00 60.69 557 LYS A C 1
ATOM 4471 O O . LYS A 1 557 ? 46.952 9.515 -19.120 1.00 60.69 557 LYS A O 1
ATOM 4476 N N . LEU A 1 558 ? 48.928 10.053 -18.194 1.00 68.12 558 LEU A N 1
ATOM 4477 C CA . LEU A 1 558 ? 49.040 8.951 -17.237 1.00 68.12 558 LEU A CA 1
ATOM 4478 C C . LEU A 1 558 ? 49.366 9.524 -15.851 1.00 68.12 558 LEU A C 1
ATOM 4480 O O . LEU A 1 558 ? 50.153 10.452 -15.748 1.00 68.12 558 LEU A O 1
ATOM 4484 N N . SER A 1 559 ? 48.751 9.017 -14.779 1.00 59.88 559 SER A N 1
ATOM 4485 C CA . SER A 1 559 ? 49.033 9.462 -13.401 1.00 59.88 559 SER A CA 1
ATOM 4486 C C . SER A 1 559 ? 49.372 8.268 -12.517 1.00 59.88 559 SER A C 1
ATOM 4488 O O . SER A 1 559 ? 48.608 7.306 -12.483 1.00 59.88 559 SER A O 1
ATOM 4490 N N . LEU A 1 560 ? 50.497 8.323 -11.807 1.00 66.19 560 LEU A N 1
ATOM 4491 C CA . LEU A 1 560 ? 51.034 7.208 -11.023 1.00 66.19 560 LEU A CA 1
ATOM 4492 C C . LEU A 1 560 ? 51.410 7.671 -9.613 1.00 66.19 560 LEU A C 1
ATOM 4494 O O . LEU A 1 560 ? 51.964 8.750 -9.450 1.00 66.19 560 LEU A O 1
ATOM 4498 N N . LEU A 1 561 ? 51.151 6.858 -8.589 1.00 60.88 561 LEU A N 1
ATOM 4499 C CA . LEU A 1 561 ? 51.603 7.132 -7.221 1.00 60.88 561 LEU A CA 1
ATOM 4500 C C . LEU A 1 561 ? 52.990 6.518 -7.008 1.00 60.88 561 LEU A C 1
ATOM 4502 O O . LEU A 1 561 ? 53.154 5.307 -7.145 1.00 60.88 561 LEU A O 1
ATOM 4506 N N . PHE A 1 562 ? 53.967 7.340 -6.640 1.00 74.06 562 PHE A N 1
ATOM 4507 C CA . PHE A 1 562 ? 55.334 6.919 -6.345 1.00 74.06 562 PHE A CA 1
ATOM 4508 C C . PHE A 1 562 ? 55.633 7.041 -4.853 1.00 74.06 562 PHE A C 1
ATOM 4510 O O . PHE A 1 562 ? 55.135 7.941 -4.179 1.00 74.06 562 PHE A O 1
ATOM 4517 N N . GLN A 1 563 ? 56.486 6.144 -4.356 1.00 80.94 563 GLN A N 1
ATOM 4518 C CA . GLN A 1 563 ? 57.062 6.211 -3.018 1.00 80.94 563 GLN A CA 1
ATOM 4519 C C . GLN A 1 563 ? 58.586 6.153 -3.130 1.00 80.94 563 GLN A C 1
ATOM 4521 O O . GLN A 1 563 ? 59.142 5.137 -3.545 1.00 80.94 563 GLN A O 1
ATOM 4526 N N . VAL A 1 564 ? 59.268 7.222 -2.718 1.00 80.50 564 VAL A N 1
ATOM 4527 C CA . VAL A 1 564 ? 60.738 7.293 -2.706 1.00 80.50 564 VAL A CA 1
ATOM 4528 C C . VAL A 1 564 ? 61.189 7.777 -1.333 1.00 80.50 564 VAL A C 1
ATOM 4530 O O . VAL A 1 564 ? 60.724 8.803 -0.846 1.00 80.50 564 VAL A O 1
ATOM 4533 N N . GLN A 1 565 ? 62.058 7.007 -0.668 1.00 83.25 565 GLN A N 1
ATOM 4534 C CA . GLN A 1 565 ? 62.593 7.324 0.671 1.00 83.25 565 GLN A CA 1
ATOM 4535 C C . GLN A 1 565 ? 61.508 7.683 1.714 1.00 83.25 565 GLN A C 1
ATOM 4537 O O . GLN A 1 565 ? 61.678 8.577 2.542 1.00 83.25 565 GLN A O 1
ATOM 4542 N N . GLY A 1 566 ? 60.364 6.990 1.663 1.00 73.12 566 GLY A N 1
ATOM 4543 C CA . GLY A 1 566 ? 59.244 7.198 2.590 1.00 73.12 566 GLY A CA 1
ATOM 4544 C C . GLY A 1 566 ? 58.340 8.396 2.274 1.00 73.12 566 GLY A C 1
ATOM 4545 O O . GLY A 1 566 ? 57.395 8.635 3.019 1.00 73.12 566 GLY A O 1
ATOM 4546 N N . PHE A 1 567 ? 58.589 9.125 1.184 1.00 79.81 567 PHE A N 1
ATOM 4547 C CA . PHE A 1 567 ? 57.741 10.217 0.707 1.00 79.81 567 PHE A CA 1
ATOM 4548 C C . PHE A 1 567 ? 56.876 9.753 -0.466 1.00 79.81 567 PHE A C 1
ATOM 4550 O O . PHE A 1 567 ? 57.402 9.185 -1.425 1.00 79.81 567 PHE A O 1
ATOM 4557 N N . PHE A 1 568 ? 55.564 9.990 -0.385 1.00 76.81 568 PHE A N 1
ATOM 4558 C CA . PHE A 1 568 ? 54.628 9.682 -1.464 1.00 76.81 568 PHE A CA 1
ATOM 4559 C C . PHE A 1 568 ? 54.304 10.926 -2.306 1.00 76.81 568 PHE A C 1
ATOM 4561 O O . PHE A 1 568 ? 54.037 12.000 -1.766 1.00 76.81 568 PHE A O 1
ATOM 4568 N N . CYS A 1 569 ? 54.277 10.780 -3.628 1.00 74.88 569 CYS A N 1
ATOM 4569 C CA . CYS A 1 569 ? 53.839 11.825 -4.556 1.00 74.88 569 CYS A CA 1
ATOM 4570 C C . CYS A 1 569 ? 53.137 11.224 -5.777 1.00 74.88 569 CYS A C 1
ATOM 4572 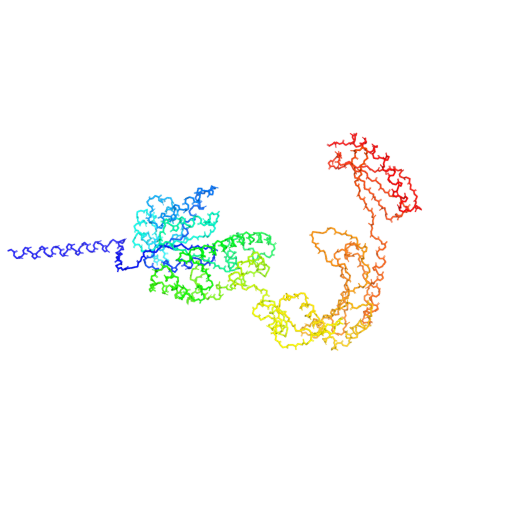O O . CYS A 1 569 ? 53.357 10.063 -6.127 1.00 74.88 569 CYS A O 1
ATOM 4574 N N . ILE A 1 570 ? 52.273 12.007 -6.418 1.00 74.00 570 ILE A N 1
ATOM 4575 C CA . ILE A 1 570 ? 51.636 11.625 -7.680 1.00 74.00 570 ILE A CA 1
ATOM 4576 C C . ILE A 1 570 ? 52.488 12.179 -8.823 1.00 74.00 570 ILE A C 1
ATOM 4578 O O . ILE A 1 570 ? 52.859 13.346 -8.807 1.00 74.00 570 ILE A O 1
ATOM 4582 N N . VAL A 1 571 ? 52.803 11.343 -9.806 1.00 80.94 571 VAL A N 1
ATOM 4583 C CA . VAL A 1 571 ? 53.527 11.704 -11.025 1.00 80.94 571 VAL A CA 1
ATOM 4584 C C . VAL A 1 571 ? 52.538 11.717 -12.181 1.00 80.94 571 VAL A C 1
ATOM 4586 O O . VAL A 1 571 ? 52.007 10.664 -12.540 1.00 80.94 571 VAL A O 1
ATOM 4589 N N . HIS A 1 572 ? 52.295 12.884 -12.770 1.00 76.44 572 HIS A N 1
ATOM 4590 C CA . HIS A 1 572 ? 51.544 13.017 -14.012 1.00 76.44 572 HIS A CA 1
ATOM 4591 C C . HIS A 1 572 ? 52.512 13.031 -15.192 1.00 76.44 572 HIS A C 1
ATOM 4593 O O . HIS A 1 572 ? 53.407 13.865 -15.265 1.00 76.44 572 HIS A O 1
ATOM 4599 N N . ILE A 1 573 ? 52.324 12.096 -16.112 1.00 82.06 573 ILE A N 1
ATOM 4600 C CA . ILE A 1 573 ? 53.070 11.969 -17.356 1.00 82.06 573 ILE A CA 1
ATOM 4601 C C . ILE A 1 573 ? 52.143 12.435 -18.467 1.00 82.06 573 ILE A C 1
ATOM 4603 O O . ILE A 1 573 ? 51.098 11.822 -18.691 1.00 82.06 573 ILE A O 1
ATOM 4607 N N . GLU A 1 574 ? 52.506 13.512 -19.148 1.00 81.25 574 GLU A N 1
ATOM 4608 C CA . GLU A 1 574 ? 51.756 14.022 -20.291 1.00 81.25 574 GLU A CA 1
ATOM 4609 C C . GLU A 1 574 ? 52.535 13.754 -21.579 1.00 81.25 574 GLU A C 1
ATOM 4611 O O . GLU A 1 574 ? 53.665 14.219 -21.749 1.00 81.25 574 GLU A O 1
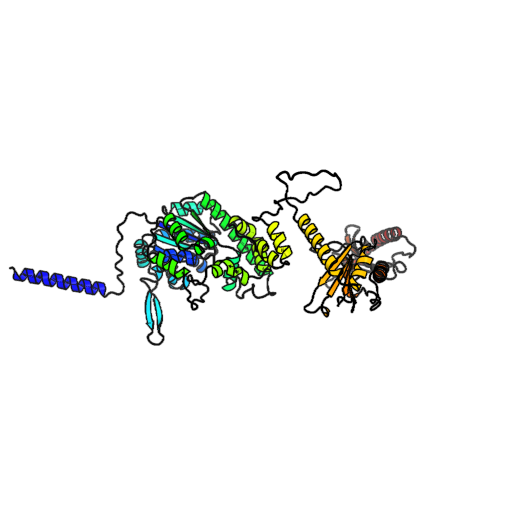ATOM 4616 N N . LEU A 1 575 ? 51.932 12.973 -22.478 1.00 79.50 575 LEU A N 1
ATOM 4617 C CA . LEU A 1 575 ? 52.435 12.766 -23.831 1.00 79.50 575 LEU A CA 1
ATOM 4618 C C . LEU A 1 575 ? 51.774 13.808 -24.719 1.00 79.50 575 LEU A C 1
ATOM 4620 O O . LEU A 1 575 ? 50.548 13.928 -24.760 1.00 79.50 575 LEU A O 1
ATOM 4624 N N . ASN A 1 576 ? 52.580 14.591 -25.421 1.00 74.69 576 ASN A N 1
ATOM 4625 C CA . ASN A 1 576 ? 52.047 15.554 -26.363 1.00 74.69 576 ASN A CA 1
ATOM 4626 C C . ASN A 1 576 ? 51.595 14.845 -27.654 1.00 74.69 576 ASN A C 1
ATOM 4628 O O . ASN A 1 576 ? 51.911 13.685 -27.913 1.00 74.69 576 ASN A O 1
ATOM 4632 N N . LYS A 1 577 ? 50.877 15.569 -28.515 1.00 70.81 577 LYS A N 1
ATOM 4633 C CA . LYS A 1 577 ? 50.405 15.021 -29.799 1.00 70.81 577 LYS A CA 1
ATOM 4634 C C . LYS A 1 577 ? 51.540 14.658 -30.766 1.00 70.81 577 LYS A C 1
ATOM 4636 O O . LYS A 1 577 ? 51.299 13.916 -31.708 1.00 70.81 577 LYS A O 1
ATOM 4641 N N . ASN A 1 578 ? 52.746 15.183 -30.536 1.00 73.50 578 ASN A N 1
ATOM 4642 C CA . ASN A 1 578 ? 53.926 14.919 -31.358 1.00 73.50 578 ASN A CA 1
ATOM 4643 C C . ASN A 1 578 ? 54.815 13.808 -30.768 1.00 73.50 578 ASN A C 1
ATOM 4645 O O . ASN A 1 578 ? 55.923 13.594 -31.261 1.00 73.50 578 ASN A O 1
ATOM 4649 N N . PHE A 1 579 ? 54.377 13.110 -29.717 1.00 73.31 579 PHE A N 1
ATOM 4650 C CA . PHE A 1 579 ? 55.098 11.977 -29.148 1.00 73.31 579 PHE A CA 1
ATOM 4651 C C . PHE A 1 579 ? 55.199 10.861 -30.205 1.00 73.31 579 PHE A C 1
ATOM 4653 O O . PHE A 1 579 ? 54.208 10.591 -30.885 1.00 73.31 579 PHE A O 1
ATOM 4660 N N . PRO A 1 580 ? 56.364 10.205 -30.385 1.00 70.94 580 PRO A N 1
ATOM 4661 C CA . PRO A 1 580 ? 57.583 10.274 -29.575 1.00 70.94 580 PRO A CA 1
ATOM 4662 C C . PRO A 1 580 ? 58.625 11.312 -30.030 1.00 70.94 580 PRO A C 1
ATOM 4664 O O . PRO A 1 580 ? 59.743 11.285 -29.531 1.00 70.94 580 PRO A O 1
ATOM 4667 N N . GLN A 1 581 ? 58.343 12.221 -30.964 1.00 82.00 581 GLN A N 1
ATOM 4668 C CA . GLN A 1 581 ? 59.353 13.198 -31.414 1.00 82.00 581 GLN A CA 1
ATOM 4669 C C . GLN A 1 581 ? 59.692 14.246 -30.350 1.00 82.00 581 GLN A C 1
ATOM 4671 O O . GLN A 1 581 ? 60.825 14.720 -30.280 1.00 82.00 581 GLN A O 1
ATOM 4676 N N . GLU A 1 582 ? 58.729 14.568 -29.493 1.00 81.44 582 GLU A N 1
ATOM 4677 C CA . GLU A 1 582 ? 58.926 15.412 -28.319 1.00 81.44 582 GLU A CA 1
ATOM 4678 C C . GLU A 1 582 ? 58.898 14.568 -27.041 1.00 81.44 582 GLU A C 1
ATOM 4680 O O . GLU A 1 582 ? 58.215 13.543 -26.961 1.00 81.44 582 GLU A O 1
ATOM 4685 N N . ALA A 1 583 ? 59.679 14.996 -26.049 1.00 85.25 583 ALA A N 1
ATOM 4686 C CA . ALA A 1 583 ? 59.787 14.303 -24.775 1.00 85.25 583 ALA A CA 1
ATOM 4687 C C . ALA A 1 583 ? 58.475 14.397 -23.971 1.00 85.25 583 ALA A C 1
ATOM 4689 O O . ALA A 1 583 ? 57.790 15.422 -24.036 1.00 85.25 583 ALA A O 1
ATOM 4690 N N . PRO A 1 584 ? 58.143 13.368 -23.173 1.00 87.75 584 PRO A N 1
ATOM 4691 C CA . PRO A 1 584 ? 57.040 13.442 -22.222 1.00 87.75 584 PRO A CA 1
ATOM 4692 C C . PRO A 1 584 ? 57.308 14.488 -21.130 1.00 87.75 584 PRO A C 1
ATOM 4694 O O . PRO A 1 584 ? 58.449 14.669 -20.698 1.00 87.75 584 PRO A O 1
ATOM 4697 N N . ALA A 1 585 ? 56.251 15.146 -20.652 1.00 89.06 585 ALA A N 1
ATOM 4698 C CA . ALA A 1 585 ? 56.320 16.058 -19.511 1.00 89.06 585 ALA A CA 1
ATOM 4699 C C . ALA A 1 585 ? 55.983 15.321 -18.208 1.00 89.06 585 ALA A C 1
ATOM 4701 O O . ALA A 1 585 ? 55.003 14.577 -18.158 1.00 89.06 585 ALA A O 1
ATOM 4702 N N . PHE A 1 586 ? 56.772 15.547 -17.154 1.00 90.75 586 PHE A N 1
ATOM 4703 C CA . PHE A 1 586 ? 56.580 14.932 -15.838 1.00 90.75 586 PHE A CA 1
ATOM 4704 C C . PHE A 1 586 ? 56.220 15.990 -14.798 1.00 90.75 586 PHE A C 1
ATOM 4706 O O . PHE A 1 586 ? 57.051 16.828 -14.460 1.00 90.75 586 PHE A O 1
ATOM 4713 N N . PHE A 1 587 ? 55.012 15.932 -14.248 1.00 88.94 587 PHE A N 1
ATOM 4714 C CA . PHE A 1 587 ? 54.597 16.776 -13.131 1.00 88.94 587 PHE A CA 1
ATOM 4715 C C . PHE A 1 587 ? 54.578 15.962 -11.844 1.00 88.94 587 PHE A C 1
ATOM 4717 O O . PHE A 1 587 ? 53.953 14.905 -11.779 1.00 88.94 587 PHE A O 1
ATOM 4724 N N . LEU A 1 588 ? 55.260 16.452 -10.816 1.00 90.50 588 LEU A N 1
ATOM 4725 C CA . LEU A 1 588 ? 55.239 15.884 -9.477 1.00 90.50 588 LEU A CA 1
ATOM 4726 C C . LEU A 1 588 ? 54.255 16.669 -8.621 1.00 90.50 588 LEU A C 1
ATOM 4728 O O . LEU A 1 588 ? 54.415 17.872 -8.436 1.00 90.50 588 LEU A O 1
ATOM 4732 N N . GLN A 1 589 ? 53.264 15.982 -8.069 1.00 89.00 589 GLN A N 1
ATOM 4733 C CA . GLN A 1 589 ? 52.253 16.541 -7.187 1.00 89.00 589 GLN A CA 1
ATOM 4734 C C . GLN A 1 589 ? 52.416 15.971 -5.774 1.00 89.00 589 GLN A C 1
ATOM 4736 O O . GLN A 1 589 ? 52.432 14.755 -5.556 1.00 89.00 589 GLN A O 1
ATOM 4741 N N . SER A 1 590 ? 52.512 16.857 -4.785 1.00 84.88 590 SER A N 1
ATOM 4742 C CA . SER A 1 590 ? 52.538 16.480 -3.377 1.00 84.88 590 SER A CA 1
ATOM 4743 C C . SER A 1 590 ? 51.139 16.094 -2.907 1.00 84.88 590 SER A C 1
ATOM 4745 O O . SER A 1 590 ? 50.153 16.742 -3.253 1.00 84.88 590 SER A O 1
ATOM 4747 N N . ILE A 1 591 ? 51.054 15.054 -2.078 1.00 82.62 591 ILE A N 1
ATOM 4748 C CA . ILE A 1 591 ? 49.814 14.691 -1.375 1.00 82.62 591 ILE A CA 1
ATOM 4749 C C . ILE A 1 591 ? 49.749 15.275 0.042 1.00 82.62 591 ILE A C 1
ATOM 4751 O O . ILE A 1 591 ? 48.778 15.041 0.756 1.00 82.62 591 ILE A O 1
ATOM 4755 N N . TYR A 1 592 ? 50.803 15.981 0.453 1.00 78.94 592 TYR A N 1
ATOM 4756 C CA . TYR A 1 592 ? 50.965 16.508 1.805 1.00 78.94 592 TYR A CA 1
ATOM 4757 C C . TYR A 1 592 ? 50.960 18.020 1.848 1.00 78.94 592 TYR A C 1
ATOM 4759 O O . TYR A 1 592 ? 50.623 18.570 2.878 1.00 78.94 592 TYR A O 1
ATOM 4767 N N . HIS A 1 593 ? 51.399 18.676 0.773 1.00 85.88 593 HIS A N 1
ATOM 4768 C CA . HIS A 1 593 ? 51.643 20.107 0.789 1.00 85.88 593 HIS A CA 1
ATOM 4769 C C . HIS A 1 593 ? 50.761 20.820 -0.232 1.00 85.88 593 HIS A C 1
ATOM 4771 O O . HIS A 1 593 ? 50.649 20.380 -1.378 1.00 85.88 593 HIS A O 1
ATOM 4777 N N . GLU A 1 594 ? 50.174 21.943 0.168 1.00 81.69 594 GLU A N 1
ATOM 4778 C CA . GLU A 1 594 ? 49.342 22.807 -0.657 1.00 81.69 594 GLU A CA 1
ATOM 4779 C C . GLU A 1 594 ? 49.914 24.223 -0.804 1.00 81.69 594 GLU A C 1
ATOM 4781 O O . GLU A 1 594 ? 50.556 24.795 0.085 1.00 81.69 594 GLU A O 1
ATOM 4786 N N . LYS A 1 595 ? 49.643 24.827 -1.961 1.00 85.00 595 LYS A N 1
ATOM 4787 C CA . LYS A 1 595 ? 49.942 26.225 -2.265 1.00 85.00 595 LYS A CA 1
ATOM 4788 C C . LYS A 1 595 ? 48.707 26.845 -2.904 1.00 85.00 595 LYS A C 1
ATOM 4790 O O . LYS A 1 595 ? 48.249 26.388 -3.942 1.00 85.00 595 LYS A O 1
ATOM 4795 N N . ASN A 1 596 ? 48.167 27.896 -2.285 1.00 84.94 596 ASN A N 1
ATOM 4796 C CA . ASN A 1 596 ? 46.930 28.561 -2.722 1.00 84.94 596 ASN A CA 1
ATOM 4797 C C . ASN A 1 596 ? 45.709 27.612 -2.800 1.00 84.94 596 ASN A C 1
ATOM 4799 O O . ASN A 1 596 ? 44.955 27.664 -3.771 1.00 84.94 596 ASN A O 1
ATOM 4803 N N . ASN A 1 597 ? 45.512 26.758 -1.785 1.00 76.88 597 ASN A N 1
ATOM 4804 C CA . ASN A 1 597 ? 44.431 25.757 -1.707 1.00 76.88 597 ASN A CA 1
ATOM 4805 C C . ASN A 1 597 ? 44.402 24.764 -2.889 1.00 76.88 597 ASN A C 1
ATOM 4807 O O . ASN A 1 597 ? 43.336 24.280 -3.278 1.00 76.88 597 ASN A O 1
ATOM 4811 N N . GLN A 1 598 ? 45.556 24.500 -3.502 1.00 76.75 598 GLN A N 1
ATOM 4812 C CA . GLN A 1 598 ? 45.751 23.448 -4.495 1.00 76.75 598 GLN A CA 1
ATOM 4813 C C . GLN A 1 598 ? 46.968 22.608 -4.100 1.00 76.75 598 GLN A C 1
ATOM 4815 O O . GLN A 1 598 ? 47.908 23.163 -3.517 1.00 76.75 598 GLN A O 1
ATOM 4820 N N . PRO A 1 599 ? 46.981 21.300 -4.415 1.00 80.44 599 PRO A N 1
ATOM 4821 C CA . PRO A 1 599 ? 48.152 20.461 -4.201 1.00 80.44 599 PRO A CA 1
ATOM 4822 C C . PRO A 1 599 ? 49.394 21.091 -4.833 1.00 80.44 599 PRO A C 1
ATOM 4824 O O . PRO A 1 599 ? 49.345 21.579 -5.962 1.00 80.44 599 PRO A O 1
ATOM 4827 N N . TYR A 1 600 ? 50.502 21.111 -4.098 1.00 87.00 600 TYR A N 1
ATOM 4828 C CA . TYR A 1 600 ? 51.755 21.642 -4.613 1.00 87.00 600 TYR A CA 1
ATOM 4829 C C . TYR A 1 600 ? 52.252 20.759 -5.758 1.00 87.00 600 TYR A C 1
ATOM 4831 O O . TYR A 1 600 ? 52.546 19.581 -5.545 1.00 87.00 600 TYR A O 1
ATOM 4839 N N . GLU A 1 601 ? 52.346 21.336 -6.954 1.00 90.44 601 GLU A N 1
ATOM 4840 C CA . GLU A 1 601 ? 52.785 20.665 -8.175 1.00 90.44 601 GLU A CA 1
ATOM 4841 C C . GLU A 1 601 ? 54.033 21.348 -8.750 1.00 90.44 601 GLU A C 1
ATOM 4843 O O . GLU A 1 601 ? 54.167 22.575 -8.699 1.00 90.44 601 GLU A O 1
ATOM 4848 N N . GLN A 1 602 ? 54.949 20.553 -9.299 1.00 92.38 602 GLN A N 1
ATOM 4849 C CA . GLN A 1 602 ? 56.169 21.021 -9.948 1.00 92.38 602 GLN A CA 1
ATOM 4850 C C . GLN A 1 602 ? 56.419 20.231 -11.238 1.00 92.38 602 GLN A C 1
ATOM 4852 O O . GLN A 1 602 ? 56.378 19.003 -11.234 1.00 92.38 602 GLN A O 1
ATOM 4857 N N . LEU A 1 603 ? 56.696 20.937 -12.337 1.00 92.25 603 LEU A N 1
ATOM 4858 C CA . LEU A 1 603 ? 57.158 20.331 -13.587 1.00 92.25 603 LEU A CA 1
ATOM 4859 C C . LEU A 1 603 ? 58.646 19.992 -13.466 1.00 92.25 603 LEU A C 1
ATOM 4861 O O . LEU A 1 603 ? 59.466 20.880 -13.226 1.00 92.25 603 LEU A O 1
ATOM 4865 N N . GLU A 1 604 ? 58.993 18.731 -13.689 1.00 88.69 604 GLU A N 1
ATOM 4866 C CA . GLU A 1 604 ? 60.377 18.278 -13.734 1.00 88.69 604 GLU A CA 1
ATOM 4867 C C . GLU A 1 604 ? 60.945 18.409 -15.144 1.00 88.69 604 GLU A C 1
ATOM 4869 O O . GLU A 1 604 ? 60.358 17.967 -16.135 1.00 88.69 604 GLU A O 1
ATOM 4874 N N . THR A 1 605 ? 62.116 19.036 -15.227 1.00 83.19 605 THR A N 1
ATOM 4875 C CA . THR A 1 605 ? 62.813 19.311 -16.488 1.00 83.19 605 THR A CA 1
ATOM 4876 C C . THR A 1 605 ? 64.161 18.600 -16.506 1.00 83.19 605 THR A C 1
ATOM 4878 O O . THR A 1 605 ? 64.726 18.294 -15.461 1.00 83.19 605 THR A O 1
ATOM 4881 N N . GLY A 1 606 ? 64.686 18.315 -17.700 1.00 82.12 606 GLY A N 1
ATOM 4882 C CA . GLY A 1 606 ? 65.983 17.645 -17.842 1.00 82.12 606 GLY A CA 1
ATOM 4883 C C . GLY A 1 606 ? 65.925 16.115 -17.892 1.00 82.12 606 GLY A C 1
ATOM 4884 O O . GLY A 1 606 ? 66.958 15.472 -17.726 1.00 82.12 606 GLY A O 1
ATOM 4885 N N . TYR A 1 607 ? 64.755 15.527 -18.164 1.00 86.12 607 TYR A N 1
ATOM 4886 C CA . TYR A 1 607 ? 64.647 14.104 -18.488 1.00 86.12 607 TYR A CA 1
ATOM 4887 C C . TYR A 1 607 ? 65.495 13.780 -19.735 1.00 86.12 607 TYR A C 1
ATOM 4889 O O . TYR A 1 607 ? 65.249 14.361 -20.799 1.00 86.12 607 TYR A O 1
ATOM 4897 N N . PRO A 1 608 ? 66.500 12.885 -19.645 1.00 84.50 608 PRO A N 1
ATOM 4898 C CA . PRO A 1 608 ? 67.256 12.468 -20.817 1.00 84.50 608 PRO A CA 1
ATOM 4899 C C . PRO A 1 608 ? 66.312 11.704 -21.742 1.00 84.50 608 PRO A C 1
ATOM 4901 O O . PRO A 1 608 ? 65.728 10.711 -21.322 1.00 84.50 608 PRO A O 1
ATOM 4904 N N . TYR A 1 609 ? 66.161 12.166 -22.983 1.00 89.69 609 TYR A N 1
ATOM 4905 C CA . TYR A 1 609 ? 65.189 11.615 -23.923 1.00 89.69 609 TYR A CA 1
ATOM 4906 C C . TYR A 1 609 ? 65.787 11.389 -25.309 1.00 89.69 609 TYR A C 1
ATOM 4908 O O . TYR A 1 609 ? 66.525 12.227 -25.828 1.00 89.69 609 TYR A O 1
ATOM 4916 N N . SER A 1 610 ? 65.418 10.271 -25.932 1.00 87.12 610 SER A N 1
ATOM 4917 C CA . SER A 1 610 ? 65.646 10.025 -27.352 1.00 87.12 610 SER A CA 1
ATOM 4918 C C . SER A 1 610 ? 64.365 9.496 -27.996 1.00 87.12 610 SER A C 1
ATOM 4920 O O . SER A 1 610 ? 63.832 8.488 -27.527 1.00 87.12 610 SER A O 1
ATOM 4922 N N . PRO A 1 611 ? 63.919 10.078 -29.126 1.00 83.38 611 PRO A N 1
ATOM 4923 C CA . PRO A 1 611 ? 62.731 9.616 -29.847 1.00 83.38 611 PRO A CA 1
ATOM 4924 C C . PRO A 1 611 ? 62.910 8.218 -30.465 1.00 83.38 611 PRO A C 1
ATOM 4926 O O . PRO A 1 611 ? 61.969 7.657 -31.015 1.00 83.38 611 PRO A O 1
ATOM 4929 N N . ARG A 1 612 ? 64.131 7.660 -30.421 1.00 84.25 612 ARG A N 1
ATOM 4930 C CA . ARG A 1 612 ? 64.479 6.339 -30.972 1.00 84.25 612 ARG A CA 1
ATOM 4931 C C . ARG A 1 612 ? 64.433 5.211 -29.942 1.00 84.25 612 ARG A C 1
ATOM 4933 O O . ARG A 1 612 ? 64.735 4.073 -30.293 1.00 84.25 612 ARG A O 1
ATOM 4940 N N . TRP A 1 613 ? 64.162 5.515 -28.677 1.00 85.25 613 TRP A N 1
ATOM 4941 C CA . TRP A 1 613 ? 64.078 4.494 -27.637 1.00 85.25 613 TRP A CA 1
ATOM 4942 C C . TRP A 1 613 ? 62.820 3.637 -27.789 1.00 85.25 613 TRP A C 1
ATOM 4944 O O . TRP A 1 613 ? 61.794 4.098 -28.283 1.00 85.25 613 TRP A O 1
ATOM 4954 N N . SER A 1 614 ? 62.905 2.376 -27.362 1.00 81.62 614 SER A N 1
ATOM 4955 C CA . SER A 1 614 ? 61.715 1.548 -27.175 1.00 81.62 614 SER A CA 1
ATOM 4956 C C . SER A 1 614 ? 60.930 2.036 -25.954 1.00 81.62 614 SER A C 1
ATOM 4958 O O . SER A 1 614 ? 61.488 2.697 -25.075 1.00 81.62 614 SER A O 1
ATOM 4960 N N . GLY A 1 615 ? 59.645 1.681 -25.869 1.00 70.62 615 GLY A N 1
ATOM 4961 C CA . GLY A 1 615 ? 58.816 2.014 -24.704 1.00 70.62 615 GLY A CA 1
ATOM 4962 C C . GLY A 1 615 ? 59.415 1.520 -23.381 1.00 70.62 615 GLY A C 1
ATOM 4963 O O . GLY A 1 615 ? 59.404 2.254 -22.396 1.00 70.62 615 GLY A O 1
ATOM 4964 N N . ASP A 1 616 ? 60.024 0.330 -23.381 1.00 68.19 616 ASP A N 1
ATOM 4965 C CA . ASP A 1 616 ? 60.683 -0.241 -22.199 1.00 68.19 616 ASP A CA 1
ATOM 4966 C C . ASP A 1 616 ? 61.912 0.574 -21.765 1.00 68.19 616 ASP A C 1
ATOM 4968 O O . ASP A 1 616 ? 62.085 0.856 -20.579 1.00 68.19 616 ASP A O 1
ATOM 4972 N N . GLU A 1 617 ? 62.740 1.017 -22.719 1.00 77.81 617 GLU A N 1
ATOM 4973 C CA . GLU A 1 617 ? 63.898 1.871 -22.424 1.00 77.81 617 GLU A CA 1
ATOM 4974 C C . GLU A 1 617 ? 63.442 3.252 -21.926 1.00 77.81 617 GLU A C 1
ATOM 4976 O O . GLU A 1 617 ? 63.990 3.770 -20.953 1.00 77.81 617 GLU A O 1
ATOM 4981 N N . MET A 1 618 ? 62.396 3.837 -22.526 1.00 82.69 618 MET A N 1
ATOM 4982 C CA . MET A 1 618 ? 61.806 5.094 -22.045 1.00 82.69 618 MET A CA 1
ATOM 4983 C C . MET A 1 618 ? 61.306 4.963 -20.599 1.00 82.69 618 MET A C 1
ATOM 4985 O O . MET A 1 618 ? 61.590 5.835 -19.772 1.00 82.69 618 MET A O 1
ATOM 4989 N N . ALA A 1 619 ? 60.617 3.865 -20.273 1.00 77.94 619 ALA A N 1
ATOM 4990 C CA . ALA A 1 619 ? 60.092 3.602 -18.936 1.00 77.94 619 ALA A CA 1
ATOM 4991 C C . ALA A 1 619 ? 61.207 3.427 -17.893 1.00 77.94 619 ALA A C 1
ATOM 4993 O O . ALA A 1 619 ? 61.138 4.018 -16.814 1.00 77.94 619 ALA A O 1
ATOM 4994 N N . GLU A 1 620 ? 62.264 2.680 -18.213 1.00 80.00 620 GLU A N 1
ATOM 4995 C CA . GLU A 1 620 ? 63.380 2.442 -17.291 1.00 80.00 620 GLU A CA 1
ATOM 4996 C C . GLU A 1 620 ? 64.191 3.722 -17.018 1.00 80.00 620 GLU A C 1
ATOM 4998 O O . GLU A 1 620 ? 64.572 4.023 -15.878 1.00 80.00 620 GLU A O 1
ATOM 5003 N N . ARG A 1 621 ? 64.381 4.550 -18.052 1.00 83.81 621 ARG A N 1
ATOM 5004 C CA . ARG A 1 621 ? 65.012 5.871 -17.924 1.00 83.81 621 ARG A CA 1
ATOM 5005 C C . ARG A 1 621 ? 64.141 6.837 -17.130 1.00 83.81 621 ARG A C 1
ATOM 5007 O O . ARG A 1 621 ? 64.670 7.568 -16.296 1.00 83.81 621 ARG A O 1
ATOM 5014 N N . ALA A 1 622 ? 62.825 6.826 -17.350 1.00 84.44 622 ALA A N 1
ATOM 5015 C CA . ALA A 1 622 ? 61.883 7.655 -16.598 1.00 84.44 622 ALA A CA 1
ATOM 5016 C C . ALA A 1 622 ? 61.862 7.254 -15.119 1.00 84.44 622 ALA A C 1
ATOM 5018 O O . ALA A 1 622 ? 61.909 8.116 -14.246 1.00 84.44 622 ALA A O 1
ATOM 5019 N N . ARG A 1 623 ? 61.887 5.949 -14.823 1.00 85.50 623 ARG A N 1
ATOM 5020 C CA . ARG A 1 623 ? 62.000 5.422 -13.458 1.00 85.50 623 ARG A CA 1
ATOM 5021 C C . ARG A 1 623 ? 63.263 5.923 -12.762 1.00 85.50 623 ARG A C 1
ATOM 5023 O O . ARG A 1 623 ? 63.190 6.374 -11.619 1.00 85.50 623 ARG A O 1
ATOM 5030 N N . SER A 1 624 ? 64.400 5.868 -13.449 1.00 87.06 624 SER A N 1
ATOM 5031 C CA . SER A 1 624 ? 65.686 6.330 -12.912 1.00 87.06 624 SER A CA 1
ATOM 5032 C C . SER A 1 624 ? 65.673 7.840 -12.651 1.00 87.06 624 SER A C 1
ATOM 5034 O O . SER A 1 624 ? 65.959 8.272 -11.539 1.00 87.06 624 SER A O 1
ATOM 5036 N N . PHE A 1 625 ? 65.219 8.625 -13.632 1.00 91.50 625 PHE A N 1
ATOM 5037 C CA . PHE A 1 625 ? 65.079 10.079 -13.528 1.00 91.50 625 PHE A CA 1
ATOM 5038 C C . PHE A 1 625 ? 64.159 10.508 -12.373 1.00 91.50 625 PHE A C 1
ATOM 5040 O O . PHE A 1 625 ? 64.535 11.337 -11.548 1.00 91.50 625 PHE A O 1
ATOM 5047 N N . LEU A 1 626 ? 62.972 9.902 -12.254 1.00 89.62 626 LEU A N 1
ATOM 5048 C CA . LEU A 1 626 ? 62.013 10.225 -11.193 1.00 89.62 626 LEU A CA 1
ATOM 5049 C C . LEU A 1 626 ? 62.532 9.829 -9.803 1.00 89.62 626 LEU A C 1
ATOM 5051 O O . LEU A 1 626 ? 62.282 10.537 -8.830 1.00 89.62 626 LEU A O 1
ATOM 5055 N N . THR A 1 627 ? 63.289 8.732 -9.698 1.00 87.94 627 THR A N 1
ATOM 5056 C CA . THR A 1 627 ? 63.894 8.305 -8.423 1.00 87.94 627 THR A CA 1
ATOM 5057 C C . THR A 1 627 ? 64.907 9.332 -7.903 1.00 87.94 627 THR A C 1
ATOM 5059 O O . THR A 1 627 ? 65.024 9.510 -6.690 1.00 87.94 627 THR A O 1
ATOM 5062 N N . GLU A 1 628 ? 65.593 10.042 -8.801 1.00 89.19 628 GLU A N 1
ATOM 5063 C CA . GLU A 1 628 ? 66.529 11.122 -8.462 1.00 89.19 628 GLU A CA 1
ATOM 5064 C C . GLU A 1 628 ? 65.826 12.469 -8.221 1.00 89.19 628 GLU A C 1
ATOM 5066 O O . GLU A 1 628 ? 66.218 13.212 -7.320 1.00 89.19 628 GLU A O 1
ATOM 5071 N N . ALA A 1 629 ? 64.763 12.774 -8.975 1.00 90.06 629 ALA A N 1
ATOM 5072 C CA . ALA A 1 629 ? 64.048 14.050 -8.891 1.00 90.06 629 ALA A CA 1
ATOM 5073 C C . ALA A 1 629 ? 63.137 14.171 -7.651 1.00 90.06 629 ALA A C 1
ATOM 5075 O O . ALA A 1 629 ? 63.033 15.241 -7.046 1.00 90.06 629 ALA A O 1
ATOM 5076 N N . ILE A 1 630 ? 62.492 13.078 -7.222 1.00 91.25 630 ILE A N 1
ATOM 5077 C CA . ILE A 1 630 ? 61.494 13.104 -6.134 1.00 91.25 630 ILE A CA 1
ATOM 5078 C C . ILE A 1 630 ? 62.062 13.588 -4.780 1.00 91.25 630 ILE A C 1
ATOM 5080 O O . ILE A 1 630 ? 61.376 14.364 -4.107 1.00 91.25 630 ILE A O 1
ATOM 5084 N N . PRO A 1 631 ? 63.284 13.213 -4.347 1.00 91.19 631 PRO A N 1
ATOM 5085 C CA . PRO A 1 631 ? 63.891 13.783 -3.142 1.00 91.19 631 PRO A CA 1
ATOM 5086 C C . PRO A 1 631 ? 64.063 15.309 -3.200 1.00 91.19 631 PRO A C 1
ATOM 5088 O O . PRO A 1 631 ? 63.776 15.989 -2.218 1.00 91.19 631 PRO A O 1
ATOM 5091 N N . ALA A 1 632 ? 64.460 15.867 -4.348 1.00 91.12 632 ALA A N 1
ATOM 5092 C CA . ALA A 1 632 ? 64.581 17.316 -4.520 1.00 91.12 632 ALA A CA 1
ATOM 5093 C C . ALA A 1 632 ? 63.205 18.006 -4.519 1.00 91.12 632 ALA A C 1
ATOM 5095 O O . ALA A 1 632 ? 63.026 19.061 -3.905 1.00 91.12 632 ALA A O 1
ATOM 5096 N N . PHE A 1 633 ? 62.204 17.376 -5.139 1.00 93.56 633 PHE A N 1
ATOM 5097 C CA . PHE A 1 633 ? 60.818 17.836 -5.098 1.00 93.56 633 PHE A CA 1
ATOM 5098 C C . PHE A 1 633 ? 60.241 17.851 -3.675 1.00 93.56 633 PHE A C 1
ATOM 5100 O O . PHE A 1 633 ? 59.552 18.801 -3.302 1.00 93.56 633 PHE A O 1
ATOM 5107 N N . LYS A 1 634 ? 60.554 16.846 -2.848 1.00 89.25 634 LYS A N 1
ATOM 5108 C CA . LYS A 1 634 ? 60.161 16.815 -1.432 1.00 89.25 634 LYS A CA 1
ATOM 5109 C C . LYS A 1 634 ? 60.661 18.058 -0.694 1.00 89.25 634 LYS A C 1
ATOM 5111 O O . LYS A 1 634 ? 59.844 18.746 -0.082 1.00 89.25 634 LYS A O 1
ATOM 5116 N N . GLU A 1 635 ? 61.952 18.372 -0.789 1.00 91.25 635 GLU A N 1
ATOM 5117 C CA . GLU A 1 635 ? 62.534 19.560 -0.146 1.00 91.25 635 GLU A CA 1
ATOM 5118 C C . GLU A 1 635 ? 61.908 20.857 -0.688 1.00 91.25 635 GLU A C 1
ATOM 5120 O O . GLU A 1 635 ? 61.522 21.738 0.081 1.00 91.25 635 GLU A O 1
ATOM 5125 N N . SER A 1 636 ? 61.693 20.943 -2.006 1.00 90.12 636 SER A N 1
ATOM 5126 C CA . SER A 1 636 ? 60.980 22.063 -2.642 1.00 90.12 636 SER A CA 1
ATOM 5127 C C . SER A 1 636 ? 59.562 22.239 -2.082 1.00 90.12 636 SER A C 1
ATOM 5129 O O . SER A 1 636 ? 59.145 23.362 -1.790 1.00 90.12 636 SER A O 1
ATOM 5131 N N . SER A 1 637 ? 58.831 21.140 -1.868 1.00 88.06 637 SER A N 1
ATOM 5132 C CA . SER A 1 637 ? 57.472 21.169 -1.319 1.00 88.06 637 SER A CA 1
ATOM 5133 C C . SER A 1 637 ? 57.430 21.583 0.157 1.00 88.06 637 SER A C 1
ATOM 5135 O O . SER A 1 637 ? 56.529 22.317 0.548 1.00 88.06 637 SER A O 1
ATOM 5137 N N . LEU A 1 638 ? 58.435 21.205 0.957 1.00 87.00 638 LEU A N 1
ATOM 5138 C CA . LEU A 1 638 ? 58.556 21.620 2.361 1.00 87.00 638 LEU A CA 1
ATOM 5139 C C . LEU A 1 638 ? 58.886 23.113 2.507 1.00 87.00 638 LEU A C 1
ATOM 5141 O O . LEU A 1 638 ? 58.470 23.748 3.474 1.00 87.00 638 LEU A O 1
ATOM 5145 N N . HIS A 1 639 ? 59.630 23.681 1.555 1.00 87.50 639 HIS A N 1
ATOM 5146 C CA . HIS A 1 639 ? 60.031 25.088 1.587 1.00 87.50 639 HIS A CA 1
ATOM 5147 C C . HIS A 1 639 ? 58.997 26.045 0.980 1.00 87.50 639 HIS A C 1
ATOM 5149 O O . HIS A 1 639 ? 58.868 27.178 1.446 1.00 87.50 639 HIS A O 1
ATOM 5155 N N . ASN A 1 640 ? 58.276 25.619 -0.061 1.00 84.69 640 ASN A N 1
ATOM 5156 C CA . ASN A 1 640 ? 57.447 26.508 -0.883 1.00 84.69 640 ASN A CA 1
ATOM 5157 C C . ASN A 1 640 ? 55.932 26.326 -0.701 1.00 84.69 640 ASN A C 1
ATOM 5159 O O . ASN A 1 640 ? 55.156 27.073 -1.311 1.00 84.69 640 ASN A O 1
ATOM 5163 N N . ALA A 1 641 ? 55.507 25.351 0.102 1.00 84.12 641 ALA A N 1
ATOM 5164 C CA . ALA A 1 641 ? 54.106 25.028 0.345 1.00 84.12 641 ALA A CA 1
ATOM 5165 C C . ALA A 1 641 ? 53.838 24.761 1.832 1.00 84.12 641 ALA A C 1
ATOM 5167 O O . ALA A 1 641 ? 54.753 24.595 2.635 1.00 84.12 641 ALA A O 1
ATOM 5168 N N . LYS A 1 642 ? 52.561 24.802 2.212 1.00 78.19 642 LYS A N 1
ATOM 5169 C CA . LYS A 1 642 ? 52.112 24.509 3.577 1.00 78.19 642 LYS A CA 1
ATOM 5170 C C . LYS A 1 642 ? 51.662 23.062 3.648 1.00 78.19 642 LYS A C 1
ATOM 5172 O O . LYS A 1 642 ? 51.100 22.582 2.673 1.00 78.19 642 LYS A O 1
ATOM 5177 N N . PHE A 1 643 ? 51.920 22.397 4.769 1.00 69.69 643 PHE A N 1
ATOM 5178 C CA . PHE A 1 643 ? 51.316 21.096 5.053 1.00 69.69 643 PHE A CA 1
ATOM 5179 C C . PHE A 1 643 ? 49.797 21.216 5.200 1.00 69.69 643 PHE A C 1
ATOM 5181 O O . PHE A 1 643 ? 49.363 22.254 5.759 1.00 69.69 643 PHE A O 1
#

Sequence (643 aa):
MATSRILVLISLSVAACIVFKALTWQPGLVAFKASNKSTMASKVLILAHGRSGSSYLGQIFNNHPEVFYMYEPLITLQVTTMHDSKLYEQSAKRLLDDIFNCQFMQQTEFLAFMSHTPLNRFSSHVLTTPYCKSTRRTKDNRTFFQCEDLDPLITSLSCTLHKHVVVKVLTHRLVPFLEEGYLTTLLNSNGNLKIIHLLRDPRAVIASLDRVGWVFNRSVVKSTWTNFSLFSAYVQKFCTQMIQSLSFALSAEAKFQERYKILRYEDLIKTPMTVSQELFDFFGIRMTAEVKDYVTRSSRTNNRRNTHAYSTIRNNVSSLIDSWRKQLSIEAVRTVESNCRPVLDILRYTPVMAAVTLQRFHPEIAKFIDVVVKNGEFGICGDLPKVTDPKTSLSHPCAVGRTCDRFKLIKELVTHYKEYQRKQVEDMPRIHFEYTTLAEDSKYPDFEVHVIKGQQTSETVVNFMIKLPVDLSDVPPYIVKDCPGEDMACLLVSYASQNGDNVTPKLLLSPRVERAFGGSGNLRIPHWGGVYGCLLEYLPLIQELFEAKYDAEAFLKLSLLFQVQGFFCIVHIELNKNFPQEAPAFFLQSIYHEKNNQPYEQLETGYPYSPRWSGDEMAERARSFLTEAIPAFKESSLHNAKF

pLDDT: mean 75.97, std 19.02, range [26.86, 98.31]

Organism: Acropora cervicornis (NCBI:txid6130)

Radius of gyration: 40.01 Å; chains: 1; bounding box: 134×67×108 Å